Protein AF-A0A9D6Y9Y8-F1 (afdb_monomer)

Radius of gyration: 32.15 Å; Cα contacts (8 Å, |Δi|>4): 1672; chains: 1; bounding box: 62×103×87 Å

Solvent-accessible surface area (backbone atoms only — not comparable to full-atom values): 40077 Å² total; per-residue (Å²): 143,85,86,86,83,79,85,83,81,85,75,92,66,95,68,69,61,64,50,76,51,79,48,76,49,76,49,77,51,75,46,73,44,83,87,49,102,53,100,43,65,54,70,56,60,44,48,44,49,44,46,50,48,49,53,54,62,95,65,86,70,75,84,70,61,48,71,59,30,69,95,72,44,69,66,64,71,91,26,38,27,86,77,64,34,43,49,71,49,100,85,50,94,59,74,66,68,52,75,41,69,25,69,44,49,48,49,52,48,33,72,76,36,54,77,40,49,38,69,50,73,67,51,50,51,51,49,52,50,54,61,58,67,49,66,54,84,55,81,57,82,57,84,58,78,85,80,86,90,78,84,89,77,92,81,85,90,78,89,81,90,83,86,83,86,88,84,88,83,83,90,83,90,86,80,84,89,78,88,79,87,76,90,75,92,69,84,78,78,75,80,78,63,84,81,73,83,62,80,77,76,84,74,58,49,72,77,44,71,45,75,22,81,65,59,56,62,83,66,70,32,41,73,39,57,75,40,32,79,64,47,42,82,50,98,62,12,39,34,40,60,39,90,36,54,80,51,28,19,20,38,33,42,79,61,84,76,56,92,86,38,26,39,38,35,40,36,33,38,27,34,76,45,76,49,53,55,91,94,53,70,72,71,71,55,57,44,36,92,38,34,36,37,30,38,40,41,30,67,22,59,27,28,38,50,43,37,61,41,51,66,26,42,26,40,44,54,53,43,36,36,82,43,83,33,47,95,47,73,43,42,38,34,39,46,35,48,92,35,25,35,25,34,25,48,74,86,42,78,64,40,72,32,62,40,59,24,61,45,66,32,96,46,73,66,22,31,42,34,41,38,20,47,10,67,46,35,22,17,32,31,34,37,35,30,39,35,37,23,43,28,77,66,83,72,83,80,75,78,77,52,61,49,77,47,73,52,80,71,47,76,56,80,58,75,77,85,67,63,73,91,70,42,101,63,98,66,79,48,74,43,30,54,45,43,60,31,76,49,54,95,56,35,34,43,32,24,27,32,28,48,91,82,54,101,74,57,46,31,32,37,34,35,20,73,57,76,68,76,52,77,43,72,33,69,73,35,70,62,32,84,66,38,52,41,29,50,44,53,44,97,87,59,46,30,40,22,35,23,21,66,20,41,53,35,93,90,41,79,24,28,25,42,37,38,27,36,41,32,46,86,85,51,68,51,70,50,51,41,76,20,44,36,40,45,92,56,56,52,47,55,37,40,31,34,63,50,34,67,45,78,44,100,85,70,31,33,43,32,35,26,23,32,40,34,84,85,50,41,32,19,30,35,31,34,22,84,60,87,55,42,40,32,35,65,62,27,73,78,43,83,22,37,60,40,20,57,43,74,81,53,85,30,37,30,40,36,42,30,27,65,48,82,71,32,40,21,32,36,33,41,17,77,63,51,53,59,53,66,51,79,72,44,78,46,45,43,40,24,37,42,48,27,54,36,77,38,86,82,65,40,32,39,39,32,24,7,36,34,16,30,34,38,33,32,13,84,61,82,65,78,48,78,41,76,41,41,78,78,28,85,39,68,54,82,13,22,26,23,48,42,70,71,48,87,40,29,31,39,40,36,35,16,33,74,49,33,32,37,29,44,38,38,52,42,79,49,133

Mean predicted aligned error: 14.53 Å

Nearest PDB structures (foldseek):
  1mz5-assembly1_A  TM=6.402E-01  e=7.799E-09  Trypanosoma rangeli
  7c8g-assembly1_B  TM=5.780E-01  e=5.896E-04  Psychromonas sp.
  6ul4-assembly1_A  TM=3.073E-01  e=1.282E-06  Clostridium botulinum
  7n8g-assembly1_B  TM=4.747E-01  e=3.302E-02  Homo sapiens
  6mly-assembly3_C  TM=1.648E-01  e=1.730E-03  Bacteroides eggerthii

Structure (mmCIF, N/CA/C/O backbone):
data_AF-A0A9D6Y9Y8-F1
#
_entry.id   AF-A0A9D6Y9Y8-F1
#
loop_
_atom_site.group_PDB
_atom_site.id
_atom_site.type_symbol
_atom_site.label_atom_id
_atom_site.label_alt_id
_atom_site.label_comp_id
_atom_site.label_asym_id
_atom_site.label_entity_id
_atom_site.label_seq_id
_atom_site.pdbx_PDB_ins_code
_atom_site.Cartn_x
_atom_site.Cartn_y
_atom_site.Cartn_z
_atom_site.occupancy
_atom_site.B_iso_or_equiv
_atom_site.auth_seq_id
_atom_site.auth_comp_id
_atom_site.auth_asym_id
_atom_site.auth_atom_id
_atom_site.pdbx_PDB_model_num
ATOM 1 N N . MET A 1 1 ? -15.671 57.949 -6.956 1.00 26.64 1 MET A N 1
ATOM 2 C CA . MET A 1 1 ? -16.593 57.035 -6.249 1.00 26.64 1 MET A CA 1
ATOM 3 C C . MET A 1 1 ? -17.047 55.960 -7.221 1.00 26.64 1 MET A C 1
ATOM 5 O O . MET A 1 1 ? -17.803 56.272 -8.128 1.00 26.64 1 MET A O 1
ATOM 9 N N . SER A 1 2 ? -16.593 54.721 -7.049 1.00 20.94 2 SER A N 1
ATOM 10 C CA . SER A 1 2 ? -17.255 53.537 -7.605 1.00 20.94 2 SER A CA 1
ATOM 11 C C . SER A 1 2 ? -17.488 52.561 -6.447 1.00 20.94 2 SER A C 1
ATOM 13 O O . SER A 1 2 ? -16.611 52.366 -5.609 1.00 20.94 2 SER A O 1
ATOM 15 N N . ARG A 1 3 ? -18.709 52.032 -6.326 1.00 21.42 3 ARG A N 1
ATOM 16 C CA . ARG A 1 3 ? -19.074 50.989 -5.357 1.00 21.42 3 ARG A CA 1
ATOM 17 C C . ARG A 1 3 ? -19.244 49.691 -6.139 1.00 21.42 3 ARG A C 1
ATOM 19 O O . ARG A 1 3 ? -20.206 49.585 -6.892 1.00 21.42 3 ARG A O 1
ATOM 26 N N . SER A 1 4 ? -18.365 48.712 -5.948 1.00 22.20 4 SER A N 1
ATOM 27 C CA . SER A 1 4 ? -18.677 47.319 -6.273 1.00 22.20 4 SER A CA 1
ATOM 28 C C . SER A 1 4 ? -19.236 46.649 -5.015 1.00 22.20 4 SER A C 1
ATOM 30 O O . SER A 1 4 ? -18.603 46.627 -3.963 1.00 22.20 4 SER A O 1
ATOM 32 N N . LYS A 1 5 ? -20.476 46.160 -5.099 1.00 23.52 5 LYS A N 1
ATOM 33 C CA . LYS A 1 5 ? -21.057 45.234 -4.121 1.00 23.52 5 LYS A CA 1
ATOM 34 C C . LYS A 1 5 ? -20.887 43.828 -4.683 1.00 23.52 5 LYS A C 1
ATOM 36 O O . LYS A 1 5 ? -21.485 43.524 -5.710 1.00 23.52 5 LYS A O 1
ATOM 41 N N . THR A 1 6 ? -20.131 42.981 -3.999 1.00 23.70 6 THR A N 1
ATOM 42 C CA . THR A 1 6 ? -20.152 41.529 -4.230 1.00 23.70 6 THR A CA 1
ATOM 43 C C . THR A 1 6 ? -21.078 40.900 -3.177 1.00 23.70 6 THR A C 1
ATOM 45 O O . THR A 1 6 ? -21.002 41.316 -2.017 1.00 23.70 6 THR A O 1
ATOM 48 N N . PRO A 1 7 ? -21.986 39.965 -3.517 1.00 23.78 7 PRO A N 1
ATOM 49 C CA . PRO A 1 7 ? -22.910 39.383 -2.545 1.00 23.78 7 PRO A CA 1
ATOM 50 C C . PRO A 1 7 ? -22.172 38.429 -1.600 1.00 23.78 7 PRO A C 1
ATOM 52 O O . PRO A 1 7 ? -21.351 37.627 -2.040 1.00 23.78 7 PRO A O 1
ATOM 55 N N . ALA A 1 8 ? -22.489 38.492 -0.307 1.00 24.80 8 ALA A N 1
ATOM 56 C CA . ALA A 1 8 ? -22.029 37.519 0.673 1.00 24.80 8 ALA A CA 1
ATOM 57 C C . ALA A 1 8 ? -22.752 36.179 0.456 1.00 24.80 8 ALA A C 1
ATOM 59 O O . ALA A 1 8 ? -23.977 36.109 0.550 1.00 24.80 8 ALA A O 1
ATOM 60 N N . ALA A 1 9 ? -21.994 35.117 0.187 1.00 23.20 9 ALA A N 1
ATOM 61 C CA . ALA A 1 9 ? -22.479 33.749 0.296 1.00 23.20 9 ALA A CA 1
ATOM 62 C C . ALA A 1 9 ? -22.565 33.377 1.785 1.00 23.20 9 ALA A C 1
ATOM 64 O O . ALA A 1 9 ? -21.547 33.317 2.474 1.00 23.20 9 ALA A O 1
ATOM 65 N N . SER A 1 10 ? -23.773 33.140 2.299 1.00 23.39 10 SER A N 1
ATOM 66 C CA . SER A 1 10 ? -23.968 32.573 3.634 1.00 23.39 10 SER A CA 1
ATOM 67 C C . SER A 1 10 ? -23.804 31.052 3.569 1.00 23.39 10 SER A C 1
ATOM 69 O O . SER A 1 10 ? -24.761 30.327 3.302 1.00 23.39 10 SER A O 1
ATOM 71 N N . ALA A 1 11 ? -22.591 30.559 3.811 1.00 24.09 11 ALA A N 1
ATOM 72 C CA . ALA A 1 11 ? -22.388 29.166 4.186 1.00 24.09 11 ALA A CA 1
ATOM 73 C C . ALA A 1 11 ? -22.691 29.038 5.686 1.00 24.09 11 ALA A C 1
ATOM 75 O O . ALA A 1 11 ? -21.929 29.519 6.524 1.00 24.09 11 ALA A O 1
ATOM 76 N N . ALA A 1 12 ? -23.818 28.418 6.036 1.00 26.95 12 ALA A N 1
ATOM 77 C CA . ALA A 1 12 ? -24.111 28.019 7.409 1.00 26.95 12 ALA A CA 1
ATOM 78 C C . ALA A 1 12 ? -23.226 26.813 7.779 1.00 26.95 12 ALA A C 1
ATOM 80 O O . ALA A 1 12 ? -23.652 25.664 7.719 1.00 26.95 12 ALA A O 1
ATOM 81 N N . GLY A 1 13 ? -21.958 27.080 8.097 1.00 24.75 13 GLY A N 1
ATOM 82 C CA . GLY A 1 13 ? -21.026 26.113 8.666 1.00 24.75 13 GLY A CA 1
ATOM 83 C C . GLY A 1 13 ? -21.009 26.237 10.187 1.00 24.75 13 GLY A C 1
ATOM 84 O O . GLY A 1 13 ? -20.615 27.269 10.726 1.00 24.75 13 GLY A O 1
ATOM 85 N N . PHE A 1 14 ? -21.432 25.191 10.895 1.00 31.28 14 PHE A N 1
ATOM 86 C CA . PHE A 1 14 ? -21.267 25.104 12.345 1.00 31.28 14 PHE A CA 1
ATOM 87 C C . PHE A 1 14 ? -19.784 24.902 12.685 1.00 31.28 14 PHE A C 1
ATOM 89 O O . PHE A 1 14 ? -19.251 23.799 12.593 1.00 31.28 14 PHE A O 1
ATOM 96 N N . GLY A 1 15 ? -19.124 25.988 13.087 1.00 32.12 15 GLY A N 1
ATOM 97 C CA . GLY A 1 15 ? -17.749 25.999 13.577 1.00 32.12 15 GLY A CA 1
ATOM 98 C C . GLY A 1 15 ? -17.262 27.433 13.757 1.00 32.12 15 GLY A C 1
ATOM 99 O O . GLY A 1 15 ? -16.904 28.074 12.782 1.00 32.12 15 GLY A O 1
ATOM 100 N N . THR A 1 16 ? -17.267 27.925 15.002 1.00 41.16 16 THR A N 1
ATOM 101 C CA . THR A 1 16 ? -16.913 29.300 15.424 1.00 41.16 16 THR A CA 1
ATOM 102 C C . THR A 1 16 ? -17.718 30.402 14.721 1.00 41.16 16 THR A C 1
ATOM 104 O O . THR A 1 16 ? -17.492 30.706 13.557 1.00 41.16 16 THR A O 1
ATOM 107 N N . GLY A 1 17 ? -18.652 31.040 15.435 1.00 38.38 17 GLY A N 1
ATOM 108 C CA . GLY A 1 17 ? -19.321 32.252 14.957 1.00 38.38 17 GLY A CA 1
ATOM 109 C C . GLY A 1 17 ? -18.327 33.409 14.921 1.00 38.38 17 GLY A C 1
ATOM 110 O O . GLY A 1 17 ? -18.250 34.183 15.869 1.00 38.38 17 GLY A O 1
ATOM 111 N N . VAL A 1 18 ? -17.511 33.479 13.869 1.00 47.28 18 VAL A N 1
ATOM 112 C CA . VAL A 1 18 ? -16.648 34.626 13.589 1.00 47.28 18 VAL A CA 1
ATOM 113 C C . VAL A 1 18 ? -17.238 35.358 12.398 1.00 47.28 18 VAL A C 1
ATOM 115 O O . VAL A 1 18 ? -17.270 34.825 11.290 1.00 47.28 18 VAL A O 1
ATOM 118 N N . ARG A 1 19 ? -17.718 36.579 12.628 1.00 48.00 19 ARG A N 1
ATOM 119 C CA . ARG A 1 19 ? -18.136 37.491 11.563 1.00 48.00 19 ARG A CA 1
ATOM 120 C C . ARG A 1 19 ? -17.069 38.569 11.448 1.00 48.00 19 ARG A C 1
ATOM 122 O O . ARG A 1 19 ? -16.876 39.329 12.386 1.00 48.00 19 ARG A O 1
ATOM 129 N N . ASP A 1 20 ? -16.375 38.605 10.318 1.00 45.66 20 ASP A N 1
ATOM 130 C CA . ASP A 1 20 ? -15.318 39.580 10.034 1.00 45.66 20 ASP A CA 1
ATOM 131 C C . ASP A 1 20 ? -15.735 40.377 8.787 1.00 45.66 20 ASP A C 1
ATOM 133 O O . ASP A 1 20 ? -15.824 39.814 7.694 1.00 45.66 20 ASP A O 1
ATOM 137 N N . ASP A 1 21 ? -16.089 41.654 8.956 1.00 48.53 21 ASP A N 1
ATOM 138 C CA . ASP A 1 21 ? -16.442 42.576 7.864 1.00 48.53 21 ASP A CA 1
ATOM 139 C C . ASP A 1 21 ? -15.330 43.622 7.729 1.00 48.53 21 ASP A C 1
ATOM 141 O O . ASP A 1 21 ? -15.053 44.384 8.656 1.00 48.53 21 ASP A O 1
ATOM 145 N N . VAL A 1 22 ? -14.676 43.650 6.567 1.00 49.88 22 VAL A N 1
ATOM 146 C CA . VAL A 1 22 ? -13.545 44.540 6.285 1.00 49.88 22 VAL A CA 1
ATOM 147 C C . VAL A 1 22 ? -13.930 45.493 5.160 1.00 49.88 22 VAL A C 1
ATOM 149 O O . VAL A 1 22 ? -14.186 45.071 4.032 1.00 49.88 22 VAL A O 1
ATOM 152 N N . LYS A 1 23 ? -13.910 46.798 5.441 1.00 51.38 23 LYS A N 1
ATOM 153 C CA . LYS A 1 23 ? -14.160 47.867 4.466 1.00 51.38 23 LYS A CA 1
ATOM 154 C C . LYS A 1 23 ? -12.912 48.716 4.306 1.00 51.38 23 LYS A C 1
ATOM 156 O O . LYS A 1 23 ? -12.355 49.216 5.275 1.00 51.38 23 LYS A O 1
ATOM 161 N N . ILE A 1 24 ? -12.474 48.885 3.064 1.00 51.34 24 ILE A N 1
ATOM 162 C CA . ILE A 1 24 ? -11.281 49.664 2.731 1.00 51.34 24 ILE A CA 1
ATOM 163 C C . ILE A 1 24 ? -11.698 50.835 1.843 1.00 51.34 24 ILE A C 1
ATOM 165 O O . ILE A 1 24 ? -12.359 50.643 0.821 1.00 51.34 24 ILE A O 1
ATOM 169 N N . TYR A 1 25 ? -11.302 52.044 2.233 1.00 56.34 25 TYR A N 1
ATOM 170 C CA . TYR A 1 25 ? -11.535 53.282 1.499 1.00 56.34 25 TYR A CA 1
ATOM 171 C C . TYR A 1 25 ? -10.192 53.875 1.076 1.00 56.34 25 TYR A C 1
ATOM 173 O O . TYR A 1 25 ? -9.422 54.315 1.924 1.00 56.34 25 TYR A O 1
ATOM 181 N N . ASN A 1 26 ? -9.925 53.924 -0.229 1.00 51.16 26 ASN A N 1
ATOM 182 C CA . ASN A 1 26 ? -8.681 54.474 -0.770 1.00 51.16 26 ASN A CA 1
ATOM 183 C C . ASN A 1 26 ? -8.943 55.797 -1.492 1.00 51.16 26 ASN A C 1
ATOM 185 O O . ASN A 1 26 ? -9.921 55.919 -2.237 1.00 51.16 26 ASN A O 1
ATOM 189 N N . LEU A 1 27 ? -8.047 56.765 -1.308 1.00 49.97 27 LEU A N 1
ATOM 190 C CA . LEU A 1 27 ? -7.985 57.985 -2.104 1.00 49.97 27 LEU A CA 1
ATOM 191 C C . LEU A 1 27 ? -6.544 58.229 -2.543 1.00 49.97 27 LEU A C 1
ATOM 193 O O . LEU A 1 27 ? -5.676 58.441 -1.705 1.00 49.97 27 LEU A O 1
ATOM 197 N N . ASP A 1 28 ? -6.324 58.266 -3.853 1.00 54.78 28 ASP A N 1
ATOM 198 C CA . ASP A 1 28 ? -5.030 58.537 -4.474 1.00 54.78 28 ASP A CA 1
ATOM 199 C C . ASP A 1 28 ? -5.127 59.744 -5.402 1.00 54.78 28 ASP A C 1
ATOM 201 O O . ASP A 1 28 ? -6.013 59.817 -6.258 1.00 54.78 28 ASP A O 1
ATOM 205 N N . ILE A 1 29 ? -4.197 60.687 -5.255 1.00 53.91 29 ILE A N 1
ATOM 206 C CA . ILE A 1 29 ? -4.086 61.868 -6.110 1.00 53.91 29 ILE A CA 1
ATOM 207 C C . ILE A 1 29 ? -2.671 61.929 -6.677 1.00 53.91 29 ILE A C 1
ATOM 209 O O . ILE A 1 29 ? -1.691 62.084 -5.951 1.00 53.91 29 ILE A O 1
ATOM 213 N N . LYS A 1 30 ? -2.562 61.854 -8.005 1.00 62.78 30 LYS A N 1
ATOM 214 C CA . LYS A 1 30 ? -1.299 61.963 -8.742 1.00 62.78 30 LYS A CA 1
ATOM 215 C C . LYS A 1 30 ? -1.288 63.220 -9.598 1.00 62.78 30 LYS A C 1
ATOM 217 O O . LYS A 1 30 ? -2.211 63.454 -10.375 1.00 62.78 30 LYS A O 1
ATOM 222 N N . ARG A 1 31 ? -0.220 64.011 -9.498 1.00 66.88 31 ARG A N 1
ATOM 223 C CA . ARG A 1 31 ? -0.009 65.219 -10.298 1.00 66.88 31 ARG A CA 1
ATOM 224 C C . ARG A 1 31 ? 1.353 65.192 -10.977 1.00 66.88 31 ARG A C 1
ATOM 226 O O . ARG A 1 31 ? 2.388 65.101 -10.324 1.00 66.88 31 ARG A O 1
ATOM 233 N N . SER A 1 32 ? 1.356 65.311 -12.300 1.00 71.75 32 SER A N 1
ATOM 234 C CA . SER A 1 32 ? 2.590 65.393 -13.085 1.00 71.75 32 SER A CA 1
ATOM 235 C C . SER A 1 32 ? 3.254 66.765 -12.941 1.00 71.75 32 SER A C 1
ATOM 237 O O . SER A 1 32 ? 2.595 67.797 -13.089 1.00 71.75 32 SER A O 1
ATOM 239 N N . LEU A 1 33 ? 4.560 66.777 -12.678 1.00 73.19 33 LEU A N 1
ATOM 240 C CA . LEU A 1 33 ? 5.397 67.970 -12.593 1.00 73.19 33 LEU A CA 1
ATOM 241 C C . LEU A 1 33 ? 5.952 68.284 -13.984 1.00 73.19 33 LEU A C 1
ATOM 243 O O . LEU A 1 33 ? 6.979 67.760 -14.400 1.00 73.19 33 LEU A O 1
ATOM 247 N N . ARG A 1 34 ? 5.243 69.137 -14.724 1.00 71.06 34 ARG A N 1
ATOM 248 C CA . ARG A 1 34 ? 5.572 69.464 -16.124 1.00 71.06 34 ARG A CA 1
ATOM 249 C C . ARG A 1 34 ? 6.718 70.475 -16.294 1.00 71.06 34 ARG A C 1
ATOM 251 O O . ARG A 1 34 ? 7.041 70.813 -17.421 1.00 71.06 34 ARG A O 1
ATOM 258 N N . PHE A 1 35 ? 7.298 70.975 -15.200 1.00 69.75 35 PHE A N 1
ATOM 259 C CA . PHE A 1 35 ? 8.385 71.966 -15.225 1.00 69.75 35 PHE A CA 1
ATOM 260 C C . PHE A 1 35 ? 9.788 71.340 -15.178 1.00 69.75 35 PHE A C 1
ATOM 262 O O . PHE A 1 35 ? 10.778 72.060 -15.261 1.00 69.75 35 PHE A O 1
ATOM 269 N N . LEU A 1 36 ? 9.886 70.016 -15.024 1.00 66.88 36 LEU A N 1
ATOM 270 C CA . LEU A 1 36 ? 11.154 69.296 -15.076 1.00 66.88 36 LEU A CA 1
ATOM 271 C C . LEU A 1 36 ? 11.413 68.808 -16.512 1.00 66.88 36 LEU A C 1
ATOM 273 O O . LEU A 1 36 ? 10.472 68.375 -17.177 1.00 66.88 36 LEU A O 1
ATOM 277 N N . PRO A 1 37 ? 12.671 68.827 -16.991 1.00 53.50 37 PRO A N 1
ATOM 278 C CA . PRO A 1 37 ? 13.026 68.383 -18.344 1.00 53.50 37 PRO A CA 1
ATOM 279 C C . PRO A 1 37 ? 12.915 66.860 -18.538 1.00 53.50 37 PRO A C 1
ATOM 281 O O . PRO A 1 37 ? 13.161 66.353 -19.628 1.00 53.50 37 PRO A O 1
ATOM 284 N N . VAL A 1 38 ? 12.529 66.127 -17.489 1.00 57.16 38 VAL A N 1
ATOM 285 C CA . VAL A 1 38 ? 12.243 64.691 -17.502 1.00 57.16 38 VAL A CA 1
ATOM 286 C C . VAL A 1 38 ? 10.823 64.445 -16.976 1.00 57.16 38 VAL A C 1
ATOM 288 O O . VAL A 1 38 ? 10.390 65.157 -16.065 1.00 57.16 38 VAL A O 1
ATOM 291 N N . PRO A 1 39 ? 10.077 63.452 -17.502 1.00 65.94 39 PRO A N 1
ATOM 292 C CA . PRO A 1 39 ? 8.734 63.148 -17.019 1.00 65.94 39 PRO A CA 1
ATOM 293 C C . PRO A 1 39 ? 8.748 62.774 -15.532 1.00 65.94 39 PRO A C 1
ATOM 295 O O . PRO A 1 39 ? 9.226 61.709 -15.151 1.00 65.94 39 PRO A O 1
ATOM 298 N N . ALA A 1 40 ? 8.198 63.647 -14.690 1.00 60.62 40 ALA A N 1
ATOM 299 C CA . ALA A 1 40 ? 8.098 63.435 -13.251 1.00 60.62 40 ALA A CA 1
ATOM 300 C C . ALA A 1 40 ? 6.660 63.655 -12.768 1.00 60.62 40 ALA A C 1
ATOM 302 O O . ALA A 1 40 ? 5.901 64.447 -13.330 1.00 60.62 40 ALA A O 1
ATOM 303 N N . SER A 1 41 ? 6.265 62.967 -11.700 1.00 72.62 41 SER A N 1
ATOM 304 C CA . SER A 1 41 ? 4.970 63.161 -11.046 1.00 72.62 41 SER A CA 1
ATOM 305 C C . SER A 1 41 ? 5.079 62.938 -9.552 1.00 72.62 41 SER A C 1
ATOM 307 O O . SER A 1 41 ? 5.806 62.046 -9.126 1.00 72.62 41 SER A O 1
ATOM 309 N N . VAL A 1 42 ? 4.297 63.691 -8.786 1.00 56.44 42 VAL A N 1
ATOM 310 C CA . VAL A 1 42 ? 4.106 63.473 -7.354 1.00 56.44 42 VAL A CA 1
ATOM 311 C C . VAL A 1 42 ? 2.752 62.809 -7.161 1.00 56.44 42 VAL A C 1
ATOM 313 O O . VAL A 1 42 ? 1.738 63.315 -7.639 1.00 56.44 42 VAL A O 1
ATOM 316 N N . GLN A 1 43 ? 2.740 61.667 -6.483 1.00 61.91 43 GLN A N 1
ATOM 317 C CA . GLN A 1 43 ? 1.523 60.992 -6.054 1.00 61.91 43 GLN A CA 1
ATOM 318 C C . GLN A 1 43 ? 1.450 61.022 -4.537 1.00 61.91 43 GLN A C 1
ATOM 320 O O . GLN A 1 43 ? 2.443 60.768 -3.862 1.00 61.91 43 GLN A O 1
ATOM 325 N N . VAL A 1 44 ? 0.272 61.352 -4.022 1.00 54.09 44 VAL A N 1
ATOM 326 C CA . VAL A 1 44 ? -0.047 61.273 -2.603 1.00 54.09 44 VAL A CA 1
ATOM 327 C C . VAL A 1 44 ? -1.393 60.582 -2.483 1.00 54.09 44 VAL A C 1
ATOM 329 O O . VAL A 1 44 ? -2.383 61.036 -3.058 1.00 54.09 44 VAL A O 1
ATOM 332 N N . GLY A 1 45 ? -1.418 59.491 -1.732 1.00 51.91 45 GLY A N 1
ATOM 333 C CA . GLY A 1 45 ? -2.629 58.750 -1.431 1.00 51.91 45 GLY A CA 1
ATOM 334 C C . GLY A 1 45 ? -2.705 58.350 0.032 1.00 51.91 45 GLY A C 1
ATOM 335 O O . GLY A 1 45 ? -1.734 58.465 0.780 1.00 51.91 45 GLY A O 1
ATOM 336 N N . GLY A 1 46 ? -3.890 57.911 0.437 1.00 48.31 46 GLY A N 1
ATOM 337 C CA . GLY A 1 46 ? -4.164 57.366 1.756 1.00 48.31 46 GLY A CA 1
ATOM 338 C C . GLY A 1 46 ? -5.271 56.321 1.691 1.00 48.31 46 GLY A C 1
ATOM 339 O O . GLY A 1 46 ? -6.239 56.461 0.940 1.00 48.31 46 GLY A O 1
ATOM 340 N N . ALA A 1 47 ? -5.121 55.279 2.501 1.00 49.03 47 ALA A N 1
ATOM 341 C CA . ALA A 1 47 ? -6.106 54.226 2.683 1.00 49.03 47 ALA A CA 1
ATOM 342 C C . ALA A 1 47 ? -6.616 54.247 4.126 1.00 49.03 47 ALA A C 1
ATOM 344 O O . ALA A 1 47 ? -5.823 54.318 5.066 1.00 49.03 47 ALA A O 1
ATOM 345 N N . LEU A 1 48 ? -7.933 54.164 4.298 1.00 46.00 48 LEU A N 1
ATOM 346 C CA . LEU A 1 48 ? -8.576 53.934 5.585 1.00 46.00 48 LEU A CA 1
ATOM 347 C C . LEU A 1 48 ? -9.197 52.539 5.568 1.00 46.00 48 LEU A C 1
ATOM 349 O O . LEU A 1 48 ? -10.113 52.269 4.788 1.00 46.00 48 LEU A O 1
ATOM 353 N N . LYS A 1 49 ? -8.694 51.655 6.426 1.00 45.53 49 LYS A N 1
ATOM 354 C CA . LYS A 1 49 ? -9.268 50.331 6.657 1.00 45.53 49 LYS A CA 1
ATOM 355 C C . LYS A 1 49 ? -10.120 50.387 7.921 1.00 45.53 49 LYS A C 1
ATOM 357 O O . LYS A 1 49 ? -9.639 50.838 8.954 1.00 45.53 49 LYS A O 1
ATOM 362 N N . ASP A 1 50 ? -11.356 49.928 7.812 1.00 51.62 50 ASP A N 1
ATOM 363 C CA . ASP A 1 50 ? -12.279 49.709 8.921 1.00 51.62 50 ASP A CA 1
ATOM 364 C C . ASP A 1 50 ? -12.586 48.208 8.974 1.00 51.62 50 ASP A C 1
ATOM 366 O O . ASP A 1 50 ? -12.926 47.606 7.951 1.00 51.62 50 ASP A O 1
ATOM 370 N N . GLN A 1 51 ? -12.377 47.583 10.126 1.00 47.91 51 GLN A N 1
ATOM 371 C CA . GLN A 1 51 ? -12.544 46.145 10.312 1.00 47.91 51 GLN A CA 1
ATOM 372 C C . GLN A 1 51 ? -13.380 45.909 11.562 1.00 47.91 51 GLN A C 1
ATOM 374 O O . GLN A 1 51 ? -12.976 46.311 12.649 1.00 47.91 51 GLN A O 1
ATOM 379 N N . ASP A 1 52 ? -14.518 45.239 11.396 1.00 45.75 52 ASP A N 1
ATOM 380 C CA . ASP A 1 52 ? -15.412 44.875 12.490 1.00 45.75 52 ASP A CA 1
ATOM 381 C C . ASP A 1 52 ? -15.424 43.351 12.640 1.00 45.75 52 ASP A C 1
ATOM 383 O O . ASP A 1 52 ? -15.787 42.624 11.709 1.00 45.75 52 ASP A O 1
ATOM 387 N N . ARG A 1 53 ? -14.963 42.868 13.799 1.00 46.69 53 ARG A N 1
ATOM 388 C CA . ARG A 1 53 ? -14.732 41.443 14.058 1.00 46.69 53 ARG A CA 1
ATOM 389 C C . ARG A 1 53 ? -15.514 40.987 15.279 1.00 46.69 53 ARG A C 1
ATOM 391 O O . ARG A 1 53 ? -15.075 41.195 16.408 1.00 46.69 53 ARG A O 1
ATOM 398 N N . ASP A 1 54 ? -16.606 40.274 15.043 1.00 45.50 54 ASP A N 1
ATOM 399 C CA . ASP A 1 54 ? -17.389 39.617 16.086 1.00 45.50 54 ASP A CA 1
ATOM 400 C C . ASP A 1 54 ? -16.888 38.180 16.287 1.00 45.50 54 ASP A C 1
ATOM 402 O O . ASP A 1 54 ? -16.694 37.440 15.317 1.00 45.50 54 ASP A O 1
ATOM 406 N N . LYS A 1 55 ? -16.628 37.792 17.538 1.00 46.09 55 LYS A N 1
ATOM 407 C CA . LYS A 1 55 ? -16.109 36.468 17.912 1.00 46.09 55 LYS A CA 1
ATOM 408 C C . LYS A 1 55 ? -16.967 35.869 19.014 1.00 46.09 55 LYS A C 1
ATOM 410 O O . LYS A 1 55 ? -16.882 36.293 20.164 1.00 46.09 55 LYS A O 1
ATOM 415 N N . ASP A 1 56 ? -17.702 34.815 18.681 1.00 44.38 56 ASP A N 1
ATOM 416 C CA . ASP A 1 56 ? -18.441 34.033 19.666 1.00 44.38 56 ASP A CA 1
ATOM 417 C C . ASP A 1 56 ? -17.599 32.834 20.146 1.00 44.38 56 ASP A C 1
ATOM 419 O O . ASP A 1 56 ? -17.186 31.978 19.354 1.00 44.38 56 ASP A O 1
ATOM 423 N N . TYR A 1 57 ? -17.319 32.775 21.454 1.00 45.25 57 TYR A N 1
ATOM 424 C CA . TYR A 1 57 ? -16.569 31.696 22.112 1.00 45.25 57 TYR A CA 1
ATOM 425 C C . TYR A 1 57 ? -17.519 30.814 22.941 1.00 45.25 57 TYR A C 1
ATOM 427 O O . TYR A 1 57 ? -17.544 30.929 24.169 1.00 45.25 57 TYR A O 1
ATOM 435 N N . PRO A 1 58 ? -18.267 29.873 22.339 1.00 42.22 58 PRO A N 1
ATOM 436 C CA . PRO A 1 58 ? -19.230 29.076 23.099 1.00 42.22 58 PRO A CA 1
ATOM 437 C C . PRO A 1 58 ? -18.590 28.143 24.150 1.00 42.22 58 PRO A C 1
ATOM 439 O O . PRO A 1 58 ? -19.298 27.663 25.029 1.00 42.22 58 PRO A O 1
ATOM 442 N N . ASN A 1 59 ? -17.264 27.913 24.116 1.00 43.16 59 ASN A N 1
ATOM 443 C CA . ASN A 1 59 ? -16.573 26.937 24.977 1.00 43.16 59 ASN A CA 1
ATOM 444 C C . ASN A 1 59 ? -15.255 27.411 25.633 1.00 43.16 59 ASN A C 1
ATOM 446 O O . ASN A 1 59 ? -14.517 26.575 26.152 1.00 43.16 59 ASN A O 1
ATOM 450 N N . ALA A 1 60 ? -14.929 28.708 25.670 1.00 38.22 60 ALA A N 1
ATOM 451 C CA . ALA A 1 60 ? -13.627 29.187 26.179 1.00 38.22 60 ALA A CA 1
ATOM 452 C C . ALA A 1 60 ? -13.406 29.079 27.712 1.00 38.22 60 ALA A C 1
ATOM 454 O O . ALA A 1 60 ? -12.543 29.759 28.255 1.00 38.22 60 ALA A O 1
ATOM 455 N N . GLY A 1 61 ? -14.136 28.220 28.431 1.00 44.56 61 GLY A N 1
ATOM 456 C CA . GLY A 1 61 ? -13.946 28.062 29.879 1.00 44.56 61 GLY A CA 1
ATOM 457 C C . GLY A 1 61 ? -14.443 26.763 30.509 1.00 44.56 61 GLY A C 1
ATOM 458 O O . GLY A 1 61 ? -14.457 26.686 31.733 1.00 44.56 61 GLY A O 1
ATOM 459 N N . GLY A 1 62 ? -14.865 25.760 29.727 1.00 48.53 62 GLY A N 1
ATOM 460 C CA . GLY A 1 62 ? -15.480 24.548 30.283 1.00 48.53 62 GLY A CA 1
ATOM 461 C C . GLY A 1 62 ? -16.670 24.846 31.213 1.00 48.53 62 GLY A C 1
ATOM 462 O O . GLY A 1 62 ? -17.148 25.975 31.328 1.00 48.53 62 GLY A O 1
ATOM 463 N N . TRP A 1 63 ? -17.198 23.821 31.867 1.00 54.88 63 TRP A N 1
ATOM 464 C CA . TRP A 1 63 ? -18.068 23.999 33.026 1.00 54.88 63 TRP A CA 1
ATOM 465 C C . TRP A 1 63 ? -17.240 23.639 34.258 1.00 54.88 63 TRP A C 1
ATOM 467 O O . TRP A 1 63 ? -16.794 22.500 34.380 1.00 54.88 63 TRP A O 1
ATOM 477 N N . SER A 1 64 ? -17.004 24.602 35.147 1.00 60.03 64 SER A N 1
ATOM 478 C CA . SER A 1 64 ? -16.355 24.333 36.431 1.00 60.03 64 SER A CA 1
ATOM 479 C C . SER A 1 64 ? -17.404 23.824 37.411 1.00 60.03 64 SER A C 1
ATOM 481 O O . SER A 1 64 ? -18.248 24.596 37.865 1.00 60.03 64 SER A O 1
ATOM 483 N N . TYR A 1 65 ? -17.358 22.527 37.703 1.00 67.50 65 TYR A N 1
ATOM 484 C CA . TYR A 1 65 ? -18.202 21.890 38.708 1.00 67.50 65 TYR A CA 1
ATOM 485 C C . TYR A 1 65 ? -17.467 21.805 40.047 1.00 67.50 65 TYR A C 1
ATOM 487 O O . TYR A 1 65 ? -16.270 21.526 40.096 1.00 67.50 65 TYR A O 1
ATOM 495 N N . THR A 1 66 ? -18.200 22.003 41.135 1.00 79.00 66 THR A N 1
ATOM 496 C CA . THR A 1 66 ? -17.751 21.739 42.500 1.00 79.00 66 THR A CA 1
ATOM 497 C C . THR A 1 66 ? -18.107 20.303 42.866 1.00 79.00 66 THR A C 1
ATOM 499 O O . THR A 1 66 ? -19.287 19.942 42.891 1.00 79.00 66 THR A O 1
ATOM 502 N N . TYR A 1 67 ? -17.088 19.493 43.155 1.00 81.19 67 TYR A N 1
ATOM 503 C CA . TYR A 1 67 ? -17.269 18.145 43.684 1.00 81.19 67 TYR A CA 1
ATOM 504 C C . TYR A 1 67 ? -17.710 18.218 45.151 1.00 81.19 67 TYR A C 1
ATOM 506 O O . TYR A 1 67 ? -17.008 18.793 45.980 1.00 81.19 67 TYR A O 1
ATOM 514 N N . GLN A 1 68 ? -18.880 17.660 45.462 1.00 80.56 68 GLN A N 1
ATOM 515 C CA . GLN A 1 68 ? -19.488 17.724 46.799 1.00 80.56 68 GLN A CA 1
ATOM 516 C C . GLN A 1 68 ? -18.948 16.664 47.768 1.00 80.56 68 GLN A C 1
ATOM 518 O O . GLN A 1 68 ? -19.177 16.756 48.972 1.00 80.56 68 GLN A O 1
ATOM 523 N N . GLY A 1 69 ? -18.204 15.681 47.261 1.00 73.94 69 GLY A N 1
ATOM 524 C CA . GLY A 1 69 ? -17.729 14.556 48.054 1.00 73.94 69 GLY A CA 1
ATOM 525 C C . GLY A 1 69 ? -18.753 13.428 48.167 1.00 73.94 69 GLY A C 1
ATOM 526 O O . GLY A 1 69 ? -19.964 13.650 48.170 1.00 73.94 69 GLY A O 1
ATOM 527 N N . LEU A 1 70 ? -18.268 12.193 48.270 1.00 74.88 70 LEU A N 1
ATOM 528 C CA . LEU A 1 70 ? -19.111 11.031 48.544 1.00 74.88 70 LEU A CA 1
ATOM 529 C C . LEU A 1 70 ? -19.257 10.925 50.067 1.00 74.88 70 LEU A C 1
ATOM 531 O O . LEU A 1 70 ? -18.271 10.695 50.759 1.00 74.88 70 LEU A O 1
ATOM 535 N N . ASN A 1 71 ? -20.463 11.128 50.606 1.00 74.19 71 ASN A N 1
ATOM 536 C CA . ASN A 1 71 ? -20.717 11.118 52.058 1.00 74.19 71 ASN A CA 1
ATOM 537 C C . ASN A 1 71 ? -19.824 12.092 52.862 1.00 74.19 71 ASN A C 1
ATOM 539 O O . ASN A 1 71 ? -19.438 11.799 53.991 1.00 74.19 71 ASN A O 1
ATOM 543 N N . GLY A 1 72 ? -19.477 13.245 52.279 1.00 71.06 72 GLY A N 1
ATOM 544 C CA . GLY A 1 72 ? -18.592 14.238 52.899 1.00 71.06 72 GLY A CA 1
ATOM 545 C C . GLY A 1 72 ? -17.094 14.021 52.649 1.00 71.06 72 GLY A C 1
ATOM 546 O O . GLY A 1 72 ? -16.307 14.903 52.986 1.00 71.06 72 GLY A O 1
ATOM 547 N N . ASP A 1 73 ? -16.684 12.917 52.010 1.00 77.38 73 ASP A N 1
ATOM 548 C CA . ASP A 1 73 ? -15.299 12.720 51.567 1.00 77.38 73 ASP A CA 1
ATOM 549 C C . ASP A 1 73 ? -15.049 13.406 50.214 1.00 77.38 73 ASP A C 1
ATOM 551 O O . ASP A 1 73 ? -15.509 12.951 49.163 1.00 77.38 73 ASP A O 1
ATOM 555 N N . GLN A 1 74 ? -14.296 14.508 50.246 1.00 77.38 74 GLN A N 1
ATOM 556 C CA . GLN A 1 74 ? -13.898 15.282 49.065 1.00 77.38 74 GLN A CA 1
ATOM 557 C C . GLN A 1 74 ? -12.659 14.720 48.354 1.00 77.38 74 GLN A C 1
ATOM 559 O O . GLN A 1 74 ? -12.177 15.322 47.390 1.00 77.38 74 GLN A O 1
ATOM 564 N N . SER A 1 75 ? -12.131 13.577 48.797 1.00 78.00 75 SER A N 1
ATOM 565 C CA . SER A 1 75 ? -11.007 12.933 48.134 1.00 78.00 75 SER A CA 1
ATOM 566 C C . SER A 1 75 ? -11.362 12.510 46.705 1.00 78.00 75 SER A C 1
ATOM 568 O O . SER A 1 75 ? -12.486 12.119 46.378 1.00 78.00 75 SER A O 1
ATOM 570 N N . SER A 1 76 ? -10.361 12.551 45.826 1.00 72.88 76 SER A N 1
ATOM 571 C CA . SER A 1 76 ? -10.449 11.985 44.479 1.00 72.88 76 SER A CA 1
ATOM 572 C C . SER A 1 76 ? -10.382 10.455 44.472 1.00 72.88 76 SER A C 1
ATOM 574 O O . SER A 1 76 ? -10.561 9.859 43.409 1.00 72.88 76 SER A O 1
ATOM 576 N N . ALA A 1 77 ? -10.133 9.818 45.626 1.00 78.81 77 ALA A N 1
ATOM 577 C CA . ALA A 1 77 ? -9.795 8.402 45.751 1.00 78.81 77 ALA A CA 1
ATOM 578 C C . ALA A 1 77 ? -10.787 7.451 45.050 1.00 78.81 77 ALA A C 1
ATOM 580 O O . ALA A 1 77 ? -10.318 6.558 44.339 1.00 78.81 77 ALA A O 1
ATOM 581 N N . PRO A 1 78 ? -12.122 7.647 45.131 1.00 80.50 78 PRO A N 1
ATOM 582 C CA . PRO A 1 78 ? -13.079 6.766 44.453 1.00 80.50 78 PRO A CA 1
ATOM 583 C C . PRO A 1 78 ? -12.986 6.796 42.920 1.00 80.50 78 PRO A C 1
ATOM 585 O O . PRO A 1 78 ? -13.370 5.835 42.249 1.00 80.50 78 PRO A O 1
ATOM 588 N N . TYR A 1 79 ? -12.472 7.890 42.353 1.00 79.56 79 TYR A N 1
ATOM 589 C CA . TYR A 1 79 ? -12.416 8.113 40.907 1.00 79.56 79 TYR A CA 1
ATOM 590 C C . TYR A 1 79 ? -10.997 8.086 40.354 1.00 79.56 79 TYR A C 1
ATOM 592 O O . TYR A 1 79 ? -10.799 8.415 39.186 1.00 79.56 79 TYR A O 1
ATOM 600 N N . VAL A 1 80 ? -10.006 7.693 41.154 1.00 76.69 80 VAL A N 1
ATOM 601 C CA . VAL A 1 80 ? -8.653 7.449 40.654 1.00 76.69 80 VAL A CA 1
ATOM 602 C C . VAL A 1 80 ? -8.701 6.338 39.597 1.00 76.69 80 VAL A C 1
ATOM 604 O O . VAL A 1 80 ? -9.427 5.348 39.726 1.00 76.69 80 VAL A O 1
ATOM 607 N N . ALA A 1 81 ? -7.952 6.528 38.513 1.00 72.38 81 ALA A N 1
ATOM 608 C CA . ALA A 1 81 ? -7.743 5.537 37.470 1.00 72.38 81 ALA A CA 1
ATOM 609 C C . ALA A 1 81 ? -7.183 4.256 38.083 1.00 72.38 81 ALA A C 1
ATOM 611 O O . ALA A 1 81 ? -6.192 4.289 38.807 1.00 72.38 81 ALA A O 1
ATOM 612 N N . GLN A 1 82 ? -7.825 3.119 37.831 1.00 69.94 82 GLN A N 1
ATOM 613 C CA . GLN A 1 82 ? -7.415 1.885 38.499 1.00 69.94 82 GLN A CA 1
ATOM 614 C C . GLN A 1 82 ? -6.150 1.311 37.879 1.00 69.94 82 GLN A C 1
ATOM 616 O O . GLN A 1 82 ? -5.350 0.688 38.581 1.00 69.94 82 GLN A O 1
ATOM 621 N N . ILE A 1 83 ? -5.959 1.541 36.581 1.00 66.38 83 ILE A N 1
ATOM 622 C CA . ILE A 1 83 ? -4.852 0.968 35.834 1.00 66.38 83 ILE A CA 1
ATOM 623 C C . ILE A 1 83 ? -3.764 2.030 35.612 1.00 66.38 83 ILE A C 1
ATOM 625 O O . ILE A 1 83 ? -2.601 1.770 35.917 1.00 66.38 83 ILE A O 1
ATOM 629 N N . TYR A 1 84 ? -4.110 3.251 35.195 1.00 64.88 84 TYR A N 1
ATOM 630 C CA . TYR A 1 84 ? -3.132 4.314 34.922 1.00 64.88 84 TYR A CA 1
ATOM 631 C C . TYR A 1 84 ? -2.574 5.030 36.161 1.00 64.88 84 TYR A C 1
ATOM 633 O O . TYR A 1 84 ? -1.538 5.693 36.056 1.00 64.88 84 TYR A O 1
ATOM 641 N N . ALA A 1 85 ? -3.203 4.935 37.339 1.00 66.31 85 ALA A N 1
ATOM 642 C CA . ALA A 1 85 ? -2.679 5.630 38.513 1.00 66.31 85 ALA A CA 1
ATOM 643 C C . ALA A 1 85 ? -1.282 5.128 38.897 1.00 66.31 85 ALA A C 1
ATOM 645 O O . ALA A 1 85 ? -1.015 3.923 38.981 1.00 66.31 85 ALA A O 1
ATOM 646 N N . ASN A 1 86 ? -0.388 6.082 39.160 1.00 66.25 86 ASN A N 1
ATOM 647 C CA . ASN A 1 86 ? 1.010 5.843 39.511 1.00 66.25 86 ASN A CA 1
ATOM 648 C C . ASN A 1 86 ? 1.831 5.122 38.417 1.00 66.25 86 ASN A C 1
ATOM 650 O O . ASN A 1 86 ? 2.898 4.591 38.722 1.00 66.25 86 ASN A O 1
ATOM 654 N N . GLN A 1 87 ? 1.366 5.102 37.161 1.00 62.81 87 GLN A N 1
ATOM 655 C CA . GLN A 1 87 ? 2.129 4.593 36.014 1.00 62.81 87 GLN A CA 1
ATOM 656 C C . GLN A 1 87 ? 3.026 5.682 35.420 1.00 62.81 87 GLN A C 1
ATOM 658 O O . GLN A 1 87 ? 2.626 6.846 35.337 1.00 62.81 87 GLN A O 1
ATOM 663 N N . LYS A 1 88 ? 4.219 5.300 34.948 1.00 61.69 88 LYS A N 1
ATOM 664 C CA . LYS A 1 88 ? 5.026 6.174 34.095 1.00 61.69 88 LYS A CA 1
ATOM 665 C C . LYS A 1 88 ? 4.423 6.152 32.692 1.00 61.69 88 LYS A C 1
ATOM 667 O O . LYS A 1 88 ? 4.480 5.137 32.009 1.00 61.69 88 LYS A O 1
ATOM 672 N N . THR A 1 89 ? 3.836 7.261 32.256 1.00 56.69 89 THR A N 1
ATOM 673 C CA . THR A 1 89 ? 3.347 7.375 30.876 1.00 56.69 89 THR A CA 1
ATOM 674 C C . THR A 1 89 ? 4.443 7.949 29.990 1.00 56.69 89 THR A C 1
ATOM 676 O O . THR A 1 89 ? 5.276 8.732 30.443 1.00 56.69 89 THR A O 1
ATOM 679 N N . MET A 1 90 ? 4.434 7.603 28.707 1.00 48.34 90 MET A N 1
ATOM 680 C CA . MET A 1 90 ? 5.423 8.108 27.751 1.00 48.34 90 MET A CA 1
ATOM 681 C C . MET A 1 90 ? 5.353 9.630 27.499 1.00 48.34 90 MET A C 1
ATOM 683 O O . MET A 1 90 ? 6.234 10.178 26.845 1.00 48.34 90 MET A O 1
ATOM 687 N N . PHE A 1 91 ? 4.322 10.304 28.021 1.00 48.78 91 PHE A N 1
ATOM 688 C CA . PHE A 1 91 ? 4.089 11.747 27.891 1.00 48.78 91 PHE A CA 1
ATOM 689 C C . PHE A 1 91 ? 4.279 12.517 29.203 1.00 48.78 91 PHE A C 1
ATOM 691 O O . PHE A 1 91 ? 4.241 13.745 29.209 1.00 48.78 91 PHE A O 1
ATOM 698 N N . SER A 1 92 ? 4.470 11.820 30.325 1.00 49.66 92 SER A N 1
ATOM 699 C CA . SER A 1 92 ? 4.743 12.448 31.614 1.00 49.66 92 SER A CA 1
ATOM 700 C C . SER A 1 92 ? 6.250 12.485 31.853 1.00 49.66 92 SER A C 1
ATOM 702 O O . SER A 1 92 ? 6.861 11.448 32.102 1.00 49.66 92 SER A O 1
ATOM 704 N N . ASN A 1 93 ? 6.833 13.687 31.850 1.00 45.47 93 ASN A N 1
ATOM 705 C CA . ASN A 1 93 ? 8.204 13.918 32.332 1.00 45.47 93 ASN A CA 1
ATOM 706 C C . ASN A 1 93 ? 8.324 13.817 33.869 1.00 45.47 93 ASN A C 1
ATOM 708 O O . ASN A 1 93 ? 9.417 13.978 34.402 1.00 45.47 93 ASN A O 1
ATOM 712 N N . GLY A 1 94 ? 7.211 13.597 34.579 1.00 52.50 94 GLY A N 1
ATOM 713 C CA . GLY A 1 94 ? 7.174 13.418 36.030 1.00 52.50 94 GLY A CA 1
ATOM 714 C C . GLY A 1 94 ? 7.375 11.964 36.459 1.00 52.50 94 GLY A C 1
ATOM 715 O O . GLY A 1 94 ? 7.069 11.030 35.713 1.00 52.50 94 GLY A O 1
ATOM 716 N N . ASP A 1 95 ? 7.875 11.790 37.681 1.00 50.44 95 ASP A N 1
ATOM 717 C CA . ASP A 1 95 ? 8.050 10.488 38.317 1.00 50.44 95 ASP A CA 1
ATOM 718 C C . ASP A 1 95 ? 6.713 9.783 38.604 1.00 50.44 95 ASP A C 1
ATOM 720 O O . ASP A 1 95 ? 5.625 10.368 38.575 1.00 50.44 95 ASP A O 1
ATOM 724 N N . ARG A 1 96 ? 6.815 8.481 38.896 1.00 57.75 96 ARG A N 1
ATOM 725 C CA . ARG A 1 96 ? 5.721 7.643 39.407 1.00 57.75 96 ARG A CA 1
ATOM 726 C C . ARG A 1 96 ? 5.039 8.337 40.602 1.00 57.75 96 ARG A C 1
ATOM 728 O O . ARG A 1 96 ? 5.695 9.067 41.337 1.00 57.75 96 ARG A O 1
ATOM 735 N N . ASN A 1 97 ? 3.754 8.036 40.823 1.00 55.16 97 ASN A N 1
ATOM 736 C CA . ASN A 1 97 ? 2.889 8.518 41.927 1.00 55.16 97 ASN A CA 1
ATOM 737 C C . ASN A 1 97 ? 1.918 9.676 41.633 1.00 55.16 97 ASN A C 1
ATOM 739 O O . ASN A 1 97 ? 1.396 10.274 42.572 1.00 55.16 97 ASN A O 1
ATOM 743 N N . VAL A 1 98 ? 1.611 9.983 40.367 1.00 57.84 98 VAL A N 1
ATOM 744 C CA . VAL A 1 98 ? 0.468 10.862 40.057 1.00 57.84 98 VAL A CA 1
ATOM 745 C C . VAL A 1 98 ? -0.836 10.042 40.122 1.00 57.84 98 VAL A C 1
ATOM 747 O O . VAL A 1 98 ? -1.007 9.116 39.315 1.00 57.84 98 VAL A O 1
ATOM 750 N N . PRO A 1 99 ? -1.773 10.351 41.044 1.00 62.94 99 PRO A N 1
ATOM 751 C CA . PRO A 1 99 ? -3.062 9.675 41.141 1.00 62.94 99 PRO A CA 1
ATOM 752 C C . PRO A 1 99 ? -4.014 10.242 40.084 1.00 62.94 99 PRO A C 1
ATOM 754 O O . PRO A 1 99 ? -4.900 11.046 40.376 1.00 62.94 99 PRO A O 1
ATOM 757 N N . TRP A 1 100 ? -3.794 9.859 38.826 1.00 66.88 100 TRP A N 1
ATOM 758 C CA . TRP A 1 100 ? -4.633 10.286 37.709 1.00 66.88 100 TRP A CA 1
ATOM 759 C C . TRP A 1 100 ? -6.103 9.975 37.987 1.00 66.88 100 TRP A C 1
ATOM 761 O O . TRP A 1 100 ? -6.453 8.842 38.302 1.00 66.88 100 TRP A O 1
ATOM 771 N N . LEU A 1 101 ? -6.970 10.976 37.855 1.00 70.62 101 LEU A N 1
ATOM 772 C CA . LEU A 1 101 ? -8.418 10.780 37.861 1.00 70.62 101 LEU A CA 1
ATOM 773 C C . LEU A 1 101 ? -8.844 10.036 36.590 1.00 70.62 101 LEU A C 1
ATOM 775 O O . LEU A 1 101 ? -8.334 10.317 35.508 1.00 70.62 101 LEU A O 1
ATOM 779 N N . SER A 1 102 ? -9.807 9.126 36.709 1.00 70.00 102 SER A N 1
ATOM 780 C CA . SER A 1 102 ? -10.470 8.464 35.587 1.00 70.00 102 SER A CA 1
ATOM 781 C C . SER A 1 102 ? -11.702 9.264 35.171 1.00 70.00 102 SER A C 1
ATOM 783 O O . SER A 1 102 ? -12.714 9.227 35.877 1.00 70.00 102 SER A O 1
ATOM 785 N N . PRO A 1 103 ? -11.687 9.937 34.004 1.00 65.31 103 PRO A N 1
ATOM 786 C CA . PRO A 1 103 ? -12.855 10.672 33.523 1.00 65.31 103 PRO A CA 1
ATOM 787 C C . PRO A 1 103 ? -14.091 9.775 33.380 1.00 65.31 103 PRO A C 1
ATOM 789 O O . PRO A 1 103 ? -15.207 10.225 33.613 1.00 65.31 103 PRO A O 1
ATOM 792 N N . ALA A 1 104 ? -13.883 8.495 33.054 1.00 63.62 104 ALA A N 1
ATOM 793 C CA . ALA A 1 104 ? -14.927 7.482 32.936 1.00 63.62 104 ALA A CA 1
ATOM 794 C C . ALA A 1 104 ? -15.677 7.272 34.252 1.00 63.62 104 ALA A C 1
ATOM 796 O O . ALA A 1 104 ? -16.903 7.328 34.292 1.00 63.62 104 ALA A O 1
ATOM 797 N N . ARG A 1 105 ? -14.923 7.054 35.335 1.00 74.56 105 ARG A N 1
ATOM 798 C CA . ARG A 1 105 ? -15.466 6.793 36.671 1.00 74.56 105 ARG A CA 1
ATOM 799 C C . ARG A 1 105 ? -16.149 8.024 37.228 1.00 74.56 105 ARG A C 1
ATOM 801 O O . ARG A 1 105 ? -17.251 7.918 37.751 1.00 74.56 105 ARG A O 1
ATOM 808 N N . THR A 1 106 ? -15.528 9.188 37.050 1.00 74.06 106 THR A N 1
ATOM 809 C CA . THR A 1 106 ? -16.116 10.472 37.435 1.00 74.06 106 THR A CA 1
ATOM 810 C C . THR A 1 106 ? -17.440 10.708 36.702 1.00 74.06 106 THR A C 1
ATOM 812 O O . THR A 1 106 ? -18.428 11.080 37.328 1.00 74.06 106 THR A O 1
ATOM 815 N N . PHE A 1 107 ? -17.499 10.434 35.393 1.00 70.69 107 PHE A N 1
ATOM 816 C CA . PHE A 1 107 ? -18.724 10.586 34.604 1.00 70.69 107 PHE A CA 1
ATOM 817 C C . PHE A 1 107 ? -19.801 9.561 34.980 1.00 70.69 107 PHE A C 1
ATOM 819 O O . PHE A 1 107 ? -20.961 9.930 35.120 1.00 70.69 107 PHE A O 1
ATOM 826 N N . GLN A 1 108 ? -19.437 8.296 35.208 1.00 73.88 108 GLN A N 1
ATOM 827 C CA . GLN A 1 108 ? -20.367 7.268 35.695 1.00 73.88 108 GLN A CA 1
ATOM 828 C C . GLN A 1 108 ? -20.950 7.627 37.064 1.00 73.88 108 GLN A C 1
ATOM 830 O O . GLN A 1 108 ? -22.156 7.498 37.266 1.00 73.88 108 GLN A O 1
ATOM 835 N N . ALA A 1 109 ? -20.120 8.127 37.981 1.00 77.19 109 ALA A N 1
ATOM 836 C CA . ALA A 1 109 ? -20.569 8.590 39.287 1.00 77.19 109 ALA A CA 1
ATOM 837 C C . ALA A 1 109 ? -21.517 9.790 39.167 1.00 77.19 109 ALA A C 1
ATOM 839 O O . ALA A 1 109 ? -22.558 9.808 39.815 1.00 77.19 109 ALA A O 1
ATOM 840 N N . TRP A 1 110 ? -21.208 10.752 38.291 1.00 78.56 110 TRP A N 1
ATOM 841 C CA . TRP A 1 110 ? -22.103 11.873 38.004 1.00 78.56 110 TRP A CA 1
ATOM 842 C C . TRP A 1 110 ? -23.431 11.425 37.383 1.00 78.56 110 TRP A C 1
ATOM 844 O O . TRP A 1 110 ? -24.479 11.908 37.793 1.00 78.56 110 TRP A O 1
ATOM 854 N N . MET A 1 111 ? -23.421 10.480 36.437 1.00 75.12 111 MET A N 1
ATOM 855 C CA . MET A 1 111 ? -24.658 9.937 35.862 1.00 75.12 111 MET A CA 1
ATOM 856 C C . MET A 1 111 ? -25.514 9.224 36.914 1.00 75.12 111 MET A C 1
ATOM 858 O O . MET A 1 111 ? -26.735 9.343 36.887 1.00 75.12 111 MET A O 1
ATOM 862 N N . ALA A 1 112 ? -24.884 8.494 37.839 1.00 82.75 112 ALA A N 1
ATOM 863 C CA . ALA A 1 112 ? -25.582 7.817 38.928 1.00 82.75 112 ALA A CA 1
ATOM 864 C C . ALA A 1 112 ? -26.121 8.802 39.979 1.00 82.75 112 ALA A C 1
ATOM 866 O O . ALA A 1 112 ? -27.199 8.590 40.530 1.00 82.75 112 ALA A O 1
ATOM 867 N N . ASN A 1 113 ? -25.384 9.879 40.258 1.00 83.44 113 ASN A N 1
ATOM 868 C CA . ASN A 1 113 ? -25.793 10.928 41.181 1.00 83.44 113 ASN A CA 1
ATOM 869 C C . ASN A 1 113 ? -25.287 12.308 40.715 1.00 83.44 113 ASN A C 1
ATOM 871 O O . ASN A 1 113 ? -24.184 12.730 41.087 1.00 83.44 113 ASN A O 1
ATOM 875 N N . PRO A 1 114 ? -26.111 13.064 39.966 1.00 80.88 114 PRO A N 1
ATOM 876 C CA . PRO A 1 114 ? -25.725 14.381 39.466 1.00 80.88 114 PRO A CA 1
ATOM 877 C C . PRO A 1 114 ? -25.422 15.402 40.569 1.00 80.88 114 PRO A C 1
ATOM 879 O O . PRO A 1 114 ? -24.678 16.351 40.328 1.00 80.88 114 PRO A O 1
ATOM 882 N N . ALA A 1 115 ? -25.938 15.204 41.790 1.00 81.50 115 ALA A N 1
ATOM 883 C CA . ALA A 1 115 ? -25.672 16.086 42.927 1.00 81.50 115 ALA A CA 1
ATOM 884 C C . ALA A 1 115 ? -24.221 15.997 43.438 1.00 81.50 115 ALA A C 1
ATOM 886 O O . ALA A 1 115 ? -23.787 16.882 44.173 1.00 81.50 115 ALA A O 1
ATOM 887 N N . LEU A 1 116 ? -23.446 14.984 43.023 1.00 80.25 116 LEU A N 1
ATOM 888 C CA . LEU A 1 116 ? -22.012 14.894 43.331 1.00 80.25 116 LEU A CA 1
ATOM 889 C C . LEU A 1 116 ? -21.203 16.034 42.708 1.00 80.25 116 LEU A C 1
ATOM 891 O O . LEU A 1 116 ? -20.150 16.385 43.237 1.00 80.25 116 LEU A O 1
ATOM 895 N N . PHE A 1 117 ? -21.679 16.616 41.604 1.00 80.62 117 PHE A N 1
ATOM 896 C CA . PHE A 1 117 ? -21.000 17.695 40.895 1.00 80.62 117 PHE A CA 1
ATOM 897 C C . PHE A 1 117 ? -21.995 18.818 40.614 1.00 80.62 117 PHE A C 1
ATOM 899 O O . PHE A 1 117 ? -22.808 18.735 39.695 1.00 80.62 117 PHE A O 1
ATOM 906 N N . THR A 1 118 ? -21.927 19.893 41.395 1.00 79.50 118 THR A N 1
ATOM 907 C CA . THR A 1 118 ? -22.846 21.031 41.264 1.00 79.50 118 THR A CA 1
ATOM 908 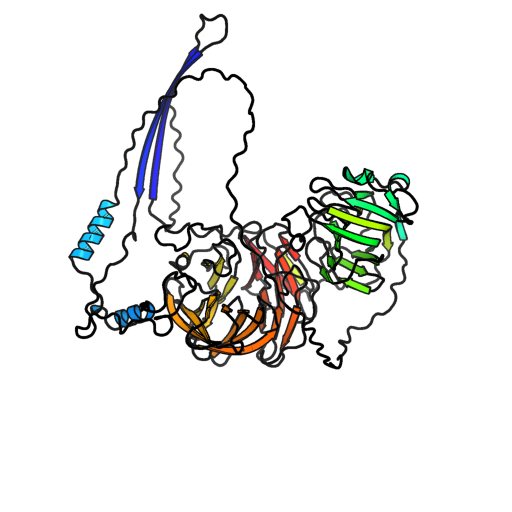C C . THR A 1 118 ? -22.135 22.249 40.699 1.00 79.50 118 THR A C 1
ATOM 910 O O . THR A 1 118 ? -20.923 22.398 40.829 1.00 79.50 118 THR A O 1
ATOM 913 N N . ILE A 1 119 ? -22.887 23.141 40.061 1.00 73.75 119 ILE A N 1
ATOM 914 C CA . ILE A 1 119 ? -22.371 24.445 39.650 1.00 73.75 119 ILE A CA 1
ATOM 915 C C . ILE A 1 119 ? -22.917 25.473 40.630 1.00 73.75 119 ILE A C 1
ATOM 917 O O . ILE A 1 119 ? -24.127 25.601 40.812 1.00 73.75 119 ILE A O 1
ATOM 921 N N . THR A 1 120 ? -22.021 26.216 41.262 1.00 79.00 120 THR A N 1
ATOM 922 C CA . THR A 1 120 ? -22.404 27.307 42.157 1.00 79.00 120 THR A CA 1
ATOM 923 C C . THR A 1 120 ? -22.932 28.506 41.360 1.00 79.00 120 THR A C 1
ATOM 925 O O . THR A 1 120 ? -22.489 28.753 40.231 1.00 79.00 120 THR A O 1
ATOM 928 N N . PRO A 1 121 ? -23.812 29.336 41.947 1.00 76.12 121 PRO A N 1
ATOM 929 C CA . PRO A 1 121 ? -24.243 30.586 41.322 1.00 76.12 121 PRO A CA 1
ATOM 930 C C . PRO A 1 121 ? -23.072 31.492 40.903 1.00 76.12 121 PRO A C 1
ATOM 932 O O . PRO A 1 121 ? -23.118 32.114 39.846 1.00 76.12 121 PRO A O 1
ATOM 935 N N . ALA A 1 122 ? -21.977 31.514 41.670 1.00 72.44 122 ALA A N 1
ATOM 936 C CA . ALA A 1 122 ? -20.773 32.280 41.343 1.00 72.44 122 ALA A CA 1
ATOM 937 C C . ALA A 1 122 ? -20.032 31.748 40.101 1.00 72.44 122 ALA A C 1
ATOM 939 O O . ALA A 1 122 ? -19.548 32.539 39.287 1.00 72.44 122 ALA A O 1
ATOM 940 N N . GLN A 1 123 ? -19.976 30.423 39.917 1.00 70.88 123 GLN A N 1
ATOM 941 C CA . GLN A 1 123 ? -19.417 29.794 38.714 1.00 70.88 123 GLN A CA 1
ATOM 942 C C . GLN A 1 123 ? -20.299 30.062 37.487 1.00 70.88 123 GLN A C 1
ATOM 944 O O . GLN A 1 123 ? -19.770 30.385 36.422 1.00 70.88 123 GLN A O 1
ATOM 949 N N . LEU A 1 124 ? -21.630 30.023 37.642 1.00 71.62 124 LEU A N 1
ATOM 950 C CA . LEU A 1 124 ? -22.566 30.432 36.587 1.00 71.62 124 LEU A CA 1
ATOM 951 C C . LEU A 1 124 ? -22.346 31.895 36.191 1.00 71.62 124 LEU A C 1
ATOM 953 O O . LEU A 1 124 ? -22.149 32.187 35.014 1.00 71.62 124 LEU A O 1
ATOM 957 N N . VAL A 1 125 ? -22.306 32.813 37.160 1.00 70.00 125 VAL A N 1
ATOM 958 C CA . VAL A 1 125 ? -22.091 34.247 36.909 1.00 70.00 125 VAL A CA 1
ATOM 959 C C . VAL A 1 125 ? -20.727 34.512 36.269 1.00 70.00 125 VAL A C 1
ATOM 961 O O . VAL A 1 125 ? -20.646 35.303 35.333 1.00 70.00 125 VAL A O 1
ATOM 964 N N . THR A 1 126 ? -19.663 33.840 36.715 1.00 67.00 126 THR A N 1
ATOM 965 C CA . THR A 1 126 ? -18.322 33.953 36.111 1.00 67.00 126 THR A CA 1
ATOM 966 C C . THR A 1 126 ? -18.332 33.504 34.654 1.00 67.00 126 THR A C 1
ATOM 968 O O . THR A 1 126 ? -17.798 34.198 33.790 1.00 67.00 126 THR A O 1
ATOM 971 N N . LYS A 1 127 ? -19.007 32.390 34.348 1.00 64.31 127 LYS A N 1
ATOM 972 C CA . LYS A 1 127 ? -19.175 31.928 32.969 1.00 64.31 127 LYS A CA 1
ATOM 973 C C . LYS A 1 127 ? -19.950 32.938 32.128 1.00 64.31 127 LYS A C 1
ATOM 975 O O . LYS A 1 127 ? -19.481 33.300 31.053 1.00 64.31 127 LYS A O 1
ATOM 980 N N . TYR A 1 128 ? -21.093 33.417 32.621 1.00 62.34 128 TYR A N 1
ATOM 981 C CA . TYR A 1 128 ? -21.891 34.418 31.914 1.00 62.34 128 TYR A CA 1
ATOM 982 C C . TYR A 1 128 ? -21.084 35.699 31.663 1.00 62.34 128 TYR A C 1
ATOM 984 O O . TYR A 1 128 ? -21.053 36.184 30.533 1.00 62.34 128 TYR A O 1
ATOM 992 N N . LYS A 1 129 ? -20.334 36.190 32.658 1.00 59.44 129 LYS A N 1
ATOM 993 C CA . LYS A 1 129 ? -19.419 37.331 32.499 1.00 59.44 129 LYS A CA 1
ATOM 994 C C . LYS A 1 129 ? -18.344 37.080 31.442 1.00 59.44 129 LYS A C 1
ATOM 996 O O . LYS A 1 129 ? -18.119 37.959 30.620 1.00 59.44 129 LYS A O 1
ATOM 1001 N N . ASN A 1 130 ? -17.736 35.896 31.404 1.00 54.97 130 ASN A N 1
ATOM 1002 C CA . ASN A 1 130 ? -16.725 35.553 30.397 1.00 54.97 130 ASN A CA 1
ATOM 1003 C C . ASN A 1 130 ? -17.325 35.410 28.987 1.00 54.97 130 ASN A C 1
ATOM 1005 O O . ASN A 1 130 ? -16.702 35.831 28.018 1.00 54.97 130 ASN A O 1
ATOM 1009 N N . SER A 1 131 ? -18.549 34.882 28.861 1.00 52.72 131 SER A N 1
ATOM 1010 C CA . SER A 1 131 ? -19.259 34.814 27.573 1.00 52.72 131 SER A CA 1
ATOM 1011 C C . SER A 1 131 ? -19.713 36.185 27.063 1.00 52.72 131 SER A C 1
ATOM 1013 O O . SER A 1 131 ? -19.737 36.415 25.860 1.00 52.72 131 SER A O 1
ATOM 1015 N N . VAL A 1 132 ? -20.028 37.119 27.967 1.00 49.50 132 VAL A N 1
ATOM 1016 C CA . VAL A 1 132 ? -20.423 38.493 27.620 1.00 49.50 132 VAL A CA 1
ATOM 1017 C C . VAL A 1 132 ? -19.194 39.377 27.361 1.00 49.50 132 VAL A C 1
ATOM 1019 O O . VAL A 1 132 ? -19.206 40.177 26.431 1.00 49.50 132 VAL A O 1
ATOM 1022 N N . GLY A 1 133 ? -18.107 39.201 28.119 1.00 45.84 133 GLY A N 1
ATOM 1023 C CA . GLY A 1 133 ? -16.851 39.953 27.981 1.00 45.84 133 GLY A CA 1
ATOM 1024 C C . GLY A 1 133 ? -16.012 39.602 26.745 1.00 45.84 133 GLY A C 1
ATOM 1025 O O . GLY A 1 133 ? -15.098 40.347 26.406 1.00 45.84 133 GLY A O 1
ATOM 1026 N N . GLY A 1 134 ? -16.328 38.502 26.050 1.00 39.66 134 GLY A N 1
ATOM 1027 C CA . GLY A 1 134 ? -15.712 38.124 24.772 1.00 39.66 134 GLY A CA 1
ATOM 1028 C C . GLY A 1 134 ? -16.184 38.942 23.560 1.00 39.66 134 GLY A C 1
ATOM 1029 O O . GLY A 1 134 ? -15.546 38.880 22.509 1.00 39.66 134 GLY A O 1
ATOM 1030 N N . ARG A 1 135 ? -17.254 39.742 23.696 1.00 39.53 135 ARG A N 1
ATOM 1031 C CA . ARG A 1 135 ? -17.718 40.685 22.664 1.00 39.53 135 ARG A CA 1
ATOM 1032 C C . ARG A 1 135 ? -16.867 41.957 22.685 1.00 39.53 135 ARG A C 1
ATOM 1034 O O . ARG A 1 135 ? -17.274 42.983 23.222 1.00 39.53 135 ARG A O 1
ATOM 1041 N N . GLN A 1 136 ? -15.662 41.893 22.126 1.00 38.75 136 GLN A N 1
ATOM 1042 C CA . GLN A 1 136 ? -14.845 43.081 21.866 1.00 38.75 136 GLN A CA 1
ATOM 1043 C C . GLN A 1 136 ? -15.091 43.584 20.440 1.00 38.75 136 GLN A C 1
ATOM 1045 O O . GLN A 1 136 ? -14.585 42.998 19.487 1.00 38.75 136 GLN A O 1
ATOM 1050 N N . ALA A 1 137 ? -15.808 44.702 20.301 1.00 35.50 137 ALA A N 1
ATOM 1051 C CA . ALA A 1 137 ? -15.743 45.522 19.095 1.00 35.50 137 ALA A CA 1
ATOM 1052 C C . ALA A 1 137 ? -14.367 46.212 19.066 1.00 35.50 137 ALA A C 1
ATOM 1054 O O . ALA A 1 137 ? -14.139 47.208 19.752 1.00 35.50 137 ALA A O 1
ATOM 1055 N N . LEU A 1 138 ? -13.411 45.634 18.339 1.00 38.03 138 LEU A N 1
ATOM 1056 C CA . LEU A 1 138 ? -12.113 46.259 18.076 1.00 38.03 138 LEU A CA 1
ATOM 1057 C C . LEU A 1 138 ? -12.265 47.185 16.867 1.00 38.03 138 LEU A C 1
ATOM 1059 O O . LEU A 1 138 ? -12.185 46.729 15.735 1.00 38.03 138 LEU A O 1
ATOM 1063 N N . THR A 1 139 ? -12.488 48.478 17.098 1.00 34.50 139 THR A N 1
ATOM 1064 C CA . THR A 1 139 ? -12.444 49.485 16.028 1.00 34.50 139 THR A CA 1
ATOM 1065 C C . THR A 1 139 ? -11.005 49.977 15.852 1.00 34.50 139 THR A C 1
ATOM 1067 O O . THR A 1 139 ? -10.592 50.938 16.499 1.00 34.50 139 THR A O 1
ATOM 1070 N N . ASP A 1 140 ? -10.225 49.325 14.990 1.00 36.38 140 ASP A N 1
ATOM 1071 C CA . ASP A 1 140 ? -8.878 49.791 14.632 1.00 36.38 140 ASP A CA 1
ATOM 1072 C C . ASP A 1 140 ? -8.962 50.824 13.495 1.00 36.38 140 ASP A C 1
ATOM 1074 O O . ASP A 1 140 ? -9.222 50.483 12.343 1.00 36.38 140 ASP A O 1
ATOM 1078 N N . LYS A 1 141 ? -8.726 52.107 13.803 1.00 32.66 141 LYS A N 1
ATOM 1079 C CA . LYS A 1 141 ? -8.578 53.179 12.799 1.00 32.66 141 LYS A CA 1
ATOM 1080 C C . LYS A 1 141 ? -7.099 53.512 12.608 1.00 32.66 141 LYS A C 1
ATOM 1082 O O . LYS A 1 141 ? -6.567 54.402 13.266 1.00 32.66 141 LYS A O 1
ATOM 1087 N N . GLY A 1 142 ? -6.431 52.802 11.700 1.00 35.47 142 GLY A N 1
ATOM 1088 C CA . GLY A 1 142 ? -5.042 53.081 11.320 1.00 35.47 142 GLY A CA 1
ATOM 1089 C C . GLY A 1 142 ? -4.948 54.002 10.100 1.00 35.47 142 GLY A C 1
ATOM 1090 O O . GLY A 1 142 ? -5.521 53.697 9.057 1.00 35.47 142 GLY A O 1
ATOM 1091 N N . LEU A 1 143 ? -4.206 55.111 10.211 1.00 29.69 143 LEU A N 1
ATOM 1092 C CA . LEU A 1 143 ? -3.855 55.988 9.087 1.00 29.69 143 LEU A CA 1
ATOM 1093 C C . LEU A 1 143 ? -2.451 55.605 8.588 1.00 29.69 143 LEU A C 1
ATOM 1095 O O . LEU A 1 143 ? -1.462 55.881 9.266 1.00 29.69 143 LEU A O 1
ATOM 1099 N N . PHE A 1 144 ? -2.343 54.959 7.426 1.00 33.59 144 PHE A N 1
ATOM 1100 C CA . PHE A 1 144 ? -1.042 54.629 6.831 1.00 33.59 144 PHE A CA 1
ATOM 1101 C C . PHE A 1 144 ? -0.548 55.783 5.941 1.00 33.59 144 PHE A C 1
ATOM 1103 O O . PHE A 1 144 ? -1.242 56.202 5.017 1.00 33.59 144 PHE A O 1
ATOM 1110 N N . ARG A 1 145 ? 0.659 56.296 6.221 1.00 29.11 145 ARG A N 1
ATOM 1111 C CA . ARG A 1 145 ? 1.427 57.203 5.348 1.00 29.11 145 ARG A CA 1
ATOM 1112 C C . ARG A 1 145 ? 2.630 56.438 4.797 1.00 29.11 145 ARG A C 1
ATOM 1114 O O . ARG A 1 145 ? 3.464 55.998 5.583 1.00 29.11 145 ARG A O 1
ATOM 1121 N N . GLU A 1 146 ? 2.750 56.320 3.480 1.00 28.48 146 GLU A N 1
ATOM 1122 C CA . GLU A 1 146 ? 3.983 55.835 2.845 1.00 28.48 146 GLU A CA 1
ATOM 1123 C C . GLU A 1 146 ? 5.011 56.980 2.711 1.00 28.48 146 GLU A C 1
ATOM 1125 O O . GLU A 1 146 ? 4.648 58.070 2.256 1.00 28.48 146 GLU A O 1
ATOM 1130 N N . PRO A 1 147 ? 6.289 56.787 3.094 1.00 26.27 147 PRO A N 1
ATOM 1131 C CA . PRO A 1 147 ? 7.368 57.719 2.770 1.00 26.27 147 PRO A CA 1
ATOM 1132 C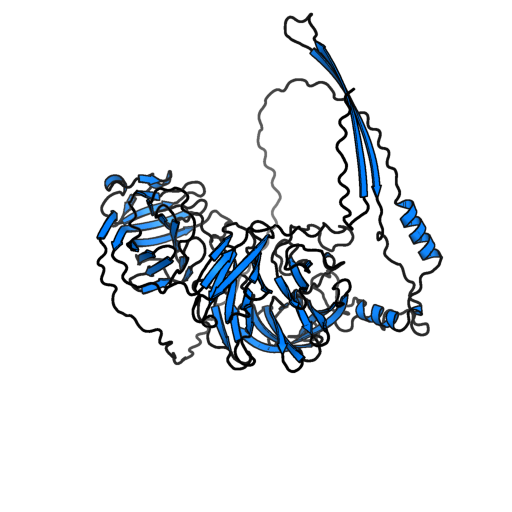 C . PRO A 1 147 ? 7.912 57.487 1.341 1.00 26.27 147 PRO A C 1
ATOM 1134 O O . PRO A 1 147 ? 7.870 56.361 0.843 1.00 26.27 147 PRO A O 1
ATOM 1137 N N . PRO A 1 148 ? 8.445 58.525 0.663 1.00 25.27 148 PRO A N 1
ATOM 1138 C CA . PRO A 1 148 ? 8.891 58.421 -0.725 1.00 25.27 148 PRO A CA 1
ATOM 1139 C C . PRO A 1 148 ? 10.188 57.610 -0.869 1.00 25.27 148 PRO A C 1
ATOM 1141 O O . PRO A 1 148 ? 11.134 57.764 -0.097 1.00 25.27 148 PRO A O 1
ATOM 1144 N N . ALA A 1 149 ? 10.232 56.775 -1.908 1.00 27.06 149 ALA A N 1
ATOM 1145 C CA . ALA A 1 149 ? 11.382 55.962 -2.284 1.00 27.06 149 ALA A CA 1
ATOM 1146 C C . ALA A 1 149 ? 12.583 56.824 -2.723 1.00 27.06 149 ALA A C 1
ATOM 1148 O O . ALA A 1 149 ? 12.449 57.684 -3.596 1.00 27.06 149 ALA A O 1
ATOM 1149 N N . MET A 1 150 ? 13.772 56.543 -2.178 1.00 24.59 150 MET A N 1
ATOM 1150 C CA . MET A 1 150 ? 15.050 56.974 -2.751 1.00 24.59 150 MET A CA 1
ATOM 1151 C C . MET A 1 150 ? 15.995 55.792 -2.989 1.00 24.59 150 MET A C 1
ATOM 1153 O O . MET A 1 150 ? 15.972 54.787 -2.285 1.00 24.59 150 MET A O 1
ATOM 1157 N N . ALA A 1 151 ? 16.776 55.977 -4.051 1.00 25.16 151 ALA A N 1
ATOM 1158 C CA . ALA A 1 151 ? 17.617 55.062 -4.808 1.00 25.16 151 ALA A CA 1
ATOM 1159 C C . ALA A 1 151 ? 18.529 54.094 -4.031 1.00 25.16 151 ALA A C 1
ATOM 1161 O O . ALA A 1 151 ? 19.153 54.427 -3.027 1.00 25.16 151 ALA A O 1
ATOM 1162 N N . THR A 1 152 ? 18.674 52.908 -4.619 1.00 27.20 152 THR A N 1
ATOM 1163 C CA . THR A 1 152 ? 19.656 51.861 -4.317 1.00 27.20 152 THR A CA 1
ATOM 1164 C C . THR A 1 152 ? 21.078 52.276 -4.724 1.00 27.20 152 THR A C 1
ATOM 1166 O O . THR A 1 152 ? 21.260 52.778 -5.835 1.00 27.20 152 THR A O 1
ATOM 1169 N N . PRO A 1 153 ? 22.102 51.929 -3.924 1.00 25.33 153 PRO A N 1
ATOM 1170 C CA . PRO A 1 153 ? 23.405 51.560 -4.468 1.00 25.33 153 PRO A CA 1
ATOM 1171 C C . PRO A 1 153 ? 23.795 50.114 -4.115 1.00 25.33 153 PRO A C 1
ATOM 1173 O O . PRO A 1 153 ? 23.561 49.627 -3.009 1.00 25.33 153 PRO A O 1
ATOM 1176 N N . LEU A 1 154 ? 24.421 49.445 -5.088 1.00 25.70 154 LEU A N 1
ATOM 1177 C CA . LEU A 1 154 ? 25.208 48.216 -4.930 1.00 25.70 154 LEU A CA 1
ATOM 1178 C C . LEU A 1 154 ? 26.266 48.380 -3.822 1.00 25.70 154 LEU A C 1
ATOM 1180 O O . LEU A 1 154 ? 26.955 49.393 -3.835 1.00 25.70 154 LEU A O 1
ATOM 1184 N N . LEU A 1 155 ? 26.510 47.347 -2.998 1.00 22.66 155 LEU A N 1
ATOM 1185 C CA . LEU A 1 155 ? 27.864 46.794 -2.792 1.00 22.66 155 LEU A CA 1
ATOM 1186 C C . LEU A 1 155 ? 27.892 45.484 -1.964 1.00 22.66 155 LEU A C 1
ATOM 1188 O O . LEU A 1 155 ? 27.297 45.375 -0.898 1.00 22.66 155 LEU A O 1
ATOM 1192 N N . LEU A 1 156 ? 28.649 44.528 -2.515 1.00 22.16 156 LEU A N 1
ATOM 1193 C CA . LEU A 1 156 ? 29.411 43.403 -1.949 1.00 22.16 156 LEU A CA 1
ATOM 1194 C C . LEU A 1 156 ? 29.076 42.838 -0.550 1.00 22.16 156 LEU A C 1
ATOM 1196 O O . LEU A 1 156 ? 29.384 43.417 0.488 1.00 22.16 156 LEU A O 1
ATOM 1200 N N . THR A 1 157 ? 28.681 41.562 -0.539 1.00 24.08 157 THR A N 1
ATOM 1201 C CA . THR A 1 157 ? 28.735 40.678 0.634 1.00 24.08 157 THR A CA 1
ATOM 1202 C C . THR A 1 157 ? 30.133 40.074 0.814 1.00 24.08 157 THR A C 1
ATOM 1204 O O . THR A 1 157 ? 30.570 39.258 0.001 1.00 24.08 157 THR A O 1
ATOM 1207 N N . THR A 1 158 ? 30.817 40.398 1.914 1.00 23.41 158 THR A N 1
ATOM 1208 C CA . THR A 1 158 ? 31.958 39.620 2.425 1.00 23.41 158 THR A CA 1
ATOM 1209 C C . THR A 1 158 ? 31.489 38.628 3.492 1.00 23.41 158 THR A C 1
ATOM 1211 O O . THR A 1 158 ? 30.762 38.965 4.423 1.00 23.41 158 THR A O 1
ATOM 1214 N N . ARG A 1 159 ? 31.899 37.362 3.340 1.00 24.70 159 ARG A N 1
ATOM 1215 C CA . ARG A 1 159 ? 31.661 36.270 4.295 1.00 24.70 159 ARG A CA 1
ATOM 1216 C C . ARG A 1 159 ? 32.481 36.480 5.573 1.00 24.70 159 ARG A C 1
ATOM 1218 O O . ARG A 1 159 ? 33.698 36.625 5.489 1.00 24.70 159 ARG A O 1
ATOM 1225 N N . ARG A 1 160 ? 31.866 36.301 6.748 1.00 23.06 160 ARG A N 1
ATOM 1226 C CA . ARG A 1 160 ? 32.564 35.815 7.953 1.00 23.06 160 ARG A CA 1
ATOM 1227 C C . ARG A 1 160 ? 31.743 34.745 8.671 1.00 23.06 160 ARG A C 1
ATOM 1229 O O . ARG A 1 160 ? 30.575 34.936 8.984 1.00 23.06 160 ARG A O 1
ATOM 1236 N N . ARG A 1 161 ? 32.406 33.604 8.885 1.00 23.20 161 ARG A N 1
ATOM 1237 C CA . ARG A 1 161 ? 31.983 32.453 9.691 1.00 23.20 161 ARG A CA 1
ATOM 1238 C C . ARG A 1 161 ? 32.105 32.794 11.177 1.00 23.20 161 ARG A C 1
ATOM 1240 O O . ARG A 1 161 ? 33.102 33.398 11.563 1.00 23.20 161 ARG A O 1
ATOM 1247 N N . PHE A 1 162 ? 31.180 32.295 11.992 1.00 24.00 162 PHE A N 1
ATOM 1248 C CA . PHE A 1 162 ? 31.391 32.102 13.427 1.00 24.00 162 PHE A CA 1
ATOM 1249 C C . PHE A 1 162 ? 30.993 30.675 13.828 1.00 24.00 162 PHE A C 1
ATOM 1251 O O . PHE A 1 162 ? 29.945 30.170 13.434 1.00 24.00 162 PHE A O 1
ATOM 1258 N N . PHE A 1 163 ? 31.906 30.032 14.555 1.00 24.36 163 PHE A N 1
ATOM 1259 C CA . PHE A 1 163 ? 31.828 28.692 15.141 1.00 24.36 163 PHE A CA 1
ATOM 1260 C C . PHE A 1 163 ? 30.967 28.676 16.416 1.00 24.36 163 PHE A C 1
ATOM 1262 O O . PHE A 1 163 ? 30.985 29.663 17.150 1.00 24.36 163 PHE A O 1
ATOM 1269 N N . PRO A 1 164 ? 30.381 27.523 16.787 1.00 26.45 164 PRO A N 1
ATOM 1270 C CA . PRO A 1 164 ? 30.161 27.162 18.183 1.00 26.45 164 PRO A CA 1
ATOM 1271 C C . PRO A 1 164 ? 31.167 26.084 18.659 1.00 26.45 164 PRO A C 1
ATOM 1273 O O . PRO A 1 164 ? 31.698 25.328 17.839 1.00 26.45 164 PRO A O 1
ATOM 1276 N N . PRO A 1 165 ? 31.473 26.017 19.970 1.00 28.28 165 PRO A N 1
ATOM 1277 C CA . PRO A 1 165 ? 32.565 25.210 20.498 1.00 28.28 165 PRO A CA 1
ATOM 1278 C C . PRO A 1 165 ? 32.178 23.754 20.775 1.00 28.28 165 PRO A C 1
ATOM 1280 O O . PRO A 1 165 ? 31.027 23.403 21.020 1.00 28.28 165 PRO A O 1
ATOM 1283 N N . ALA A 1 166 ? 33.218 22.925 20.759 1.00 25.12 166 ALA A N 1
ATOM 1284 C CA . ALA A 1 166 ? 33.210 21.497 21.009 1.00 25.12 166 ALA A CA 1
ATOM 1285 C C . ALA A 1 166 ? 33.023 21.141 22.492 1.00 25.12 166 ALA A C 1
ATOM 1287 O O . ALA A 1 166 ? 33.655 21.731 23.367 1.00 25.12 166 ALA A O 1
ATOM 1288 N N . SER A 1 167 ? 32.297 20.053 22.750 1.00 26.77 167 SER A N 1
ATOM 1289 C CA . SER A 1 167 ? 32.503 19.217 23.931 1.00 26.77 167 SER A CA 1
ATOM 1290 C C . SER A 1 167 ? 32.704 17.761 23.497 1.00 26.77 167 SER A C 1
ATOM 1292 O O . SER A 1 167 ? 31.917 17.161 22.769 1.00 26.77 167 SER A O 1
ATOM 1294 N N . LYS A 1 168 ? 33.853 17.217 23.903 1.00 25.28 168 LYS A N 1
ATOM 1295 C CA . LYS A 1 168 ? 34.227 15.806 23.797 1.00 25.28 168 LYS A CA 1
ATOM 1296 C C . LYS A 1 168 ? 33.519 15.041 24.920 1.00 25.28 168 LYS A C 1
ATOM 1298 O O . LYS A 1 168 ? 33.568 15.515 26.046 1.00 25.28 168 LYS A O 1
ATOM 1303 N N . LEU A 1 169 ? 33.029 13.825 24.662 1.00 24.69 169 LEU A N 1
ATOM 1304 C CA . LEU A 1 169 ? 33.549 12.618 25.325 1.00 24.69 169 LEU A CA 1
ATOM 1305 C C . LEU A 1 169 ? 32.991 11.312 24.712 1.00 24.69 169 LEU A C 1
ATOM 1307 O O . LEU A 1 169 ? 31.821 10.984 24.839 1.00 24.69 169 LEU A O 1
ATOM 1311 N N . LYS A 1 170 ? 33.926 10.572 24.104 1.00 24.80 170 LYS A N 1
ATOM 1312 C CA . LYS A 1 170 ? 34.194 9.126 24.211 1.00 24.80 170 LYS A CA 1
ATOM 1313 C C . LYS A 1 170 ? 33.056 8.123 23.969 1.00 24.80 170 LYS A C 1
ATOM 1315 O O . LYS A 1 170 ? 32.293 7.758 24.855 1.00 24.80 170 LYS A O 1
ATOM 1320 N N . SER A 1 171 ? 33.144 7.534 22.779 1.00 23.48 171 SER A N 1
ATOM 1321 C CA . SER A 1 171 ? 32.731 6.176 22.453 1.00 23.48 171 SER A CA 1
ATOM 1322 C C . SER A 1 171 ? 33.440 5.123 23.320 1.00 23.48 171 SER A C 1
ATOM 1324 O O . SER A 1 171 ? 34.644 5.199 23.573 1.00 23.48 171 SER A O 1
ATOM 1326 N N . ARG A 1 172 ? 32.693 4.086 23.705 1.00 24.05 172 ARG A N 1
ATOM 1327 C CA . ARG A 1 172 ? 33.207 2.730 23.927 1.00 24.05 172 ARG A CA 1
ATOM 1328 C C . ARG A 1 172 ? 32.181 1.742 23.383 1.00 24.05 172 ARG A C 1
ATOM 1330 O O . ARG A 1 172 ? 31.130 1.534 23.975 1.00 24.05 172 ARG A O 1
ATOM 1337 N N . SER A 1 173 ? 32.508 1.174 22.230 1.00 23.56 173 SER A N 1
ATOM 1338 C CA . SER A 1 173 ? 31.924 -0.042 21.687 1.00 23.56 173 SER A CA 1
ATOM 1339 C C . SER A 1 173 ? 32.658 -1.247 22.280 1.00 23.56 173 SER A C 1
ATOM 1341 O O . SER A 1 173 ? 33.881 -1.333 22.212 1.00 23.56 173 SER A O 1
ATOM 1343 N N . MET A 1 174 ? 31.908 -2.189 22.844 1.00 22.30 174 MET A N 1
ATOM 1344 C CA . MET A 1 174 ? 32.280 -3.602 22.899 1.00 22.30 174 MET A CA 1
ATOM 1345 C C . MET A 1 174 ? 30.988 -4.414 22.803 1.00 22.30 174 MET A C 1
ATOM 1347 O O . MET A 1 174 ? 30.166 -4.395 23.712 1.00 22.30 174 MET A O 1
ATOM 1351 N N . LEU A 1 175 ? 30.817 -5.101 21.680 1.00 23.09 175 LEU A N 1
ATOM 1352 C CA . LEU A 1 175 ? 29.876 -6.200 21.487 1.00 23.09 175 LEU A CA 1
ATOM 1353 C C . LEU A 1 175 ? 30.709 -7.328 20.872 1.00 23.09 175 LEU A C 1
ATOM 1355 O O . LEU A 1 175 ? 31.303 -7.103 19.815 1.00 23.09 175 LEU A O 1
ATOM 1359 N N . PRO A 1 176 ? 30.818 -8.502 21.510 1.00 26.92 176 PRO A N 1
ATOM 1360 C CA . PRO A 1 176 ? 31.337 -9.678 20.845 1.00 26.92 176 PRO A CA 1
ATOM 1361 C C . PRO A 1 176 ? 30.226 -10.358 20.039 1.00 26.92 176 PRO A C 1
ATOM 1363 O O . PRO A 1 176 ? 29.070 -10.441 20.457 1.00 26.92 176 PRO A O 1
ATOM 1366 N N . ASN A 1 177 ? 30.630 -10.845 18.869 1.00 23.88 177 ASN A N 1
ATOM 1367 C CA . ASN A 1 177 ? 29.890 -11.744 17.998 1.00 23.88 177 ASN A CA 1
ATOM 1368 C C . ASN A 1 177 ? 29.392 -12.978 18.761 1.00 23.88 177 ASN A C 1
ATOM 1370 O O . ASN A 1 177 ? 30.190 -13.674 19.385 1.00 23.88 177 ASN A O 1
ATOM 1374 N N . LEU A 1 178 ? 28.111 -13.312 18.607 1.00 23.36 178 LEU A N 1
ATOM 1375 C CA . LEU A 1 178 ? 27.614 -14.670 18.808 1.00 23.36 178 LEU A CA 1
ATOM 1376 C C . LEU A 1 178 ? 26.807 -15.071 17.574 1.00 23.36 178 LEU A C 1
ATOM 1378 O O . LEU A 1 178 ? 25.695 -14.605 17.338 1.00 23.36 178 LEU A O 1
ATOM 1382 N N . ILE A 1 179 ? 27.445 -15.914 16.767 1.00 22.80 179 ILE A N 1
ATOM 1383 C CA . ILE A 1 179 ? 26.851 -16.677 15.677 1.00 22.80 179 ILE A CA 1
ATOM 1384 C C . ILE A 1 179 ? 26.057 -17.806 16.337 1.00 22.80 179 ILE A C 1
ATOM 1386 O O . ILE A 1 179 ? 26.650 -18.718 16.908 1.00 22.80 179 ILE A O 1
ATOM 1390 N N . SER A 1 180 ? 24.730 -17.753 16.259 1.00 22.56 180 SER A N 1
ATOM 1391 C CA . SER A 1 180 ? 23.881 -18.904 16.573 1.00 22.56 180 SER A CA 1
ATOM 1392 C C . SER A 1 180 ? 23.491 -19.590 15.270 1.00 22.56 180 SER A C 1
ATOM 1394 O O . SER A 1 180 ? 22.618 -19.121 14.543 1.00 22.56 180 SER A O 1
ATOM 1396 N N . LEU A 1 181 ? 24.164 -20.705 14.981 1.00 21.86 181 LEU A N 1
ATOM 1397 C CA . LEU A 1 181 ? 23.728 -21.701 14.007 1.00 21.86 181 LEU A CA 1
ATOM 1398 C C . LEU A 1 181 ? 22.461 -22.369 14.559 1.00 21.86 181 LEU A C 1
ATOM 1400 O O . LEU A 1 181 ? 22.505 -23.030 15.594 1.00 21.86 181 LEU A O 1
ATOM 1404 N N . SER A 1 182 ? 21.329 -22.207 13.884 1.00 24.81 182 SER A N 1
ATOM 1405 C CA . SER A 1 182 ? 20.128 -23.007 14.131 1.00 24.81 182 SER A CA 1
ATOM 1406 C C . SER A 1 182 ? 19.840 -23.810 12.871 1.00 24.81 182 SER A C 1
ATOM 1408 O O . SER A 1 182 ? 19.300 -23.291 11.900 1.00 24.81 182 SER A O 1
ATOM 1410 N N . ILE A 1 183 ? 20.266 -25.072 12.880 1.00 22.77 183 ILE A N 1
ATOM 1411 C CA . ILE A 1 183 ? 19.909 -26.067 11.871 1.00 22.77 183 ILE A CA 1
ATOM 1412 C C . ILE A 1 183 ? 18.487 -26.525 12.206 1.00 22.77 183 ILE A C 1
ATOM 1414 O O . ILE A 1 183 ? 18.287 -27.238 13.186 1.00 22.77 183 ILE A O 1
ATOM 1418 N N . LEU A 1 184 ? 17.501 -26.102 11.413 1.00 24.09 184 LEU A N 1
ATOM 1419 C CA . LEU A 1 184 ? 16.175 -26.716 11.404 1.00 24.09 184 LEU A CA 1
ATOM 1420 C C . LEU A 1 184 ? 15.982 -27.408 10.055 1.00 24.09 184 LEU A C 1
ATOM 1422 O O . LEU A 1 184 ? 15.837 -26.762 9.019 1.00 24.09 184 LEU A O 1
ATOM 1426 N N . ALA A 1 185 ? 16.003 -28.738 10.087 1.00 25.36 185 ALA A N 1
ATOM 1427 C CA . ALA A 1 185 ? 15.585 -29.582 8.983 1.00 25.36 185 ALA A CA 1
ATOM 1428 C C . ALA A 1 185 ? 14.059 -29.464 8.832 1.00 25.36 185 ALA A C 1
ATOM 1430 O O . ALA A 1 185 ? 13.300 -30.113 9.548 1.00 25.36 185 ALA A O 1
ATOM 1431 N N . GLY A 1 186 ? 13.613 -28.584 7.938 1.00 24.33 186 GLY A N 1
ATOM 1432 C CA . GLY A 1 186 ? 12.224 -28.506 7.499 1.00 24.33 186 GLY A CA 1
ATOM 1433 C C . GLY A 1 186 ? 12.052 -29.290 6.205 1.00 24.33 186 GLY A C 1
ATOM 1434 O O . GLY A 1 186 ? 12.665 -28.944 5.197 1.00 24.33 186 GLY A O 1
ATOM 1435 N N . LEU A 1 187 ? 11.223 -30.337 6.228 1.00 25.50 187 LEU A N 1
ATOM 1436 C CA . LEU A 1 187 ? 10.714 -30.973 5.015 1.00 25.50 187 LEU A CA 1
ATOM 1437 C C . LEU A 1 187 ? 10.032 -29.900 4.149 1.00 25.50 187 LEU A C 1
ATOM 1439 O O . LEU A 1 187 ? 9.003 -29.346 4.534 1.00 25.50 187 LEU A O 1
ATOM 1443 N N . GLN A 1 188 ? 10.602 -29.620 2.977 1.00 23.58 188 GLN A N 1
ATOM 1444 C CA . GLN A 1 188 ? 9.939 -28.864 1.920 1.00 23.58 188 GLN A CA 1
ATOM 1445 C C . GLN A 1 188 ? 8.745 -29.679 1.417 1.00 23.58 188 GLN A C 1
ATOM 1447 O O . GLN A 1 188 ? 8.900 -30.617 0.637 1.00 23.58 188 GLN A O 1
ATOM 1452 N N . LEU A 1 189 ? 7.537 -29.306 1.833 1.00 27.58 189 LEU A N 1
ATOM 1453 C CA . LEU A 1 189 ? 6.361 -29.554 1.010 1.00 27.58 189 LEU A CA 1
ATOM 1454 C C . LEU A 1 189 ? 6.460 -28.587 -0.168 1.00 27.58 189 LEU A C 1
ATOM 1456 O O . LEU A 1 189 ? 6.203 -27.392 -0.038 1.00 27.58 189 LEU A O 1
ATOM 1460 N N . ALA A 1 190 ? 6.939 -29.112 -1.293 1.00 25.25 190 ALA A N 1
ATOM 1461 C CA . ALA A 1 190 ? 6.954 -28.418 -2.562 1.00 25.25 190 ALA A CA 1
ATOM 1462 C C . ALA A 1 190 ? 5.530 -27.941 -2.878 1.00 25.25 190 ALA A C 1
ATOM 1464 O O . ALA A 1 190 ? 4.635 -28.750 -3.123 1.00 25.25 190 ALA A O 1
ATOM 1465 N N . ASN A 1 191 ? 5.328 -26.623 -2.890 1.00 29.97 191 ASN A N 1
ATOM 1466 C CA . ASN A 1 191 ? 4.233 -26.032 -3.640 1.00 29.97 191 ASN A CA 1
ATOM 1467 C C . ASN A 1 191 ? 4.468 -26.407 -5.101 1.00 29.97 191 ASN A C 1
ATOM 1469 O O . ASN A 1 191 ? 5.306 -25.817 -5.783 1.00 29.97 191 ASN A O 1
ATOM 1473 N N . THR A 1 192 ? 3.746 -27.414 -5.580 1.00 24.81 192 THR A N 1
ATOM 1474 C CA . THR A 1 192 ? 3.625 -27.697 -7.003 1.00 24.81 192 THR A CA 1
ATOM 1475 C C . THR A 1 192 ? 2.796 -26.581 -7.634 1.00 24.81 192 THR A C 1
ATOM 1477 O O . THR A 1 192 ? 1.6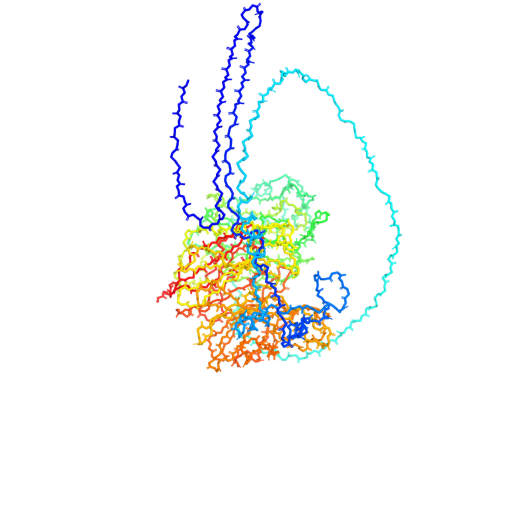14 -26.748 -7.927 1.00 24.81 192 THR A O 1
ATOM 1480 N N . HIS A 1 193 ? 3.416 -25.422 -7.853 1.00 33.28 193 HIS A N 1
ATOM 1481 C CA . HIS A 1 193 ? 3.131 -24.688 -9.077 1.00 33.28 193 HIS A CA 1
ATOM 1482 C C . HIS A 1 193 ? 3.541 -25.611 -10.228 1.00 33.28 193 HIS A C 1
ATOM 1484 O O . HIS A 1 193 ? 4.554 -26.306 -10.093 1.00 33.28 193 HIS A O 1
ATOM 1490 N N . PRO A 1 194 ? 2.780 -25.695 -11.330 1.00 26.94 194 PRO A N 1
ATOM 1491 C CA . PRO A 1 194 ? 3.224 -26.478 -12.467 1.00 26.94 194 PRO A CA 1
ATOM 1492 C C . PRO A 1 194 ? 4.608 -25.967 -12.865 1.00 26.94 194 PRO A C 1
ATOM 1494 O O . PRO A 1 194 ? 4.773 -24.811 -13.255 1.00 26.94 194 PRO A O 1
ATOM 1497 N N . ALA A 1 195 ? 5.610 -26.829 -12.703 1.00 29.09 195 ALA A N 1
ATOM 1498 C CA . ALA A 1 195 ? 6.935 -26.628 -13.239 1.00 29.09 195 ALA A CA 1
ATOM 1499 C C . ALA A 1 195 ? 6.802 -26.611 -14.764 1.00 29.09 195 ALA A C 1
ATOM 1501 O O . ALA A 1 195 ? 6.920 -27.638 -15.425 1.00 29.09 195 ALA A O 1
ATOM 1502 N N . LEU A 1 196 ? 6.535 -25.440 -15.335 1.00 32.75 196 LEU A N 1
ATOM 1503 C CA . LEU A 1 196 ? 6.732 -25.193 -16.755 1.00 32.75 196 LEU A CA 1
ATOM 1504 C C . LEU A 1 196 ? 8.194 -24.805 -16.964 1.00 32.75 196 LEU A C 1
ATOM 1506 O O . LEU A 1 196 ? 8.530 -23.703 -17.377 1.00 32.75 196 LEU A O 1
ATOM 1510 N N . GLY A 1 197 ? 9.075 -25.768 -16.695 1.00 31.64 197 GLY A N 1
ATOM 1511 C CA . GLY A 1 197 ? 10.395 -25.832 -17.307 1.00 31.64 197 GLY A CA 1
ATOM 1512 C C . GLY A 1 197 ? 10.263 -26.280 -18.762 1.00 31.64 197 GLY A C 1
ATOM 1513 O O . GLY A 1 197 ? 10.807 -27.310 -19.143 1.00 31.64 197 GLY A O 1
ATOM 1514 N N . GLN A 1 198 ? 9.506 -25.544 -19.576 1.00 33.62 198 GLN A N 1
ATOM 1515 C CA . GLN A 1 198 ? 9.752 -25.520 -21.011 1.00 33.62 198 GLN A CA 1
ATOM 1516 C C . GLN A 1 198 ? 10.516 -24.233 -21.271 1.00 33.62 198 GLN A C 1
ATOM 1518 O O . GLN A 1 198 ? 9.984 -23.145 -21.068 1.00 33.62 198 GLN A O 1
ATOM 1523 N N . GLY A 1 199 ? 11.782 -24.354 -21.676 1.00 41.12 199 GLY A N 1
ATOM 1524 C CA . GLY A 1 199 ? 12.539 -23.207 -22.155 1.00 41.12 199 GLY A CA 1
ATOM 1525 C C . GLY A 1 199 ? 11.720 -22.515 -23.237 1.00 41.12 199 GLY A C 1
ATOM 1526 O O . GLY A 1 199 ? 11.414 -23.124 -24.262 1.00 41.12 199 GLY A O 1
ATOM 1527 N N . ILE A 1 200 ? 11.322 -21.269 -22.979 1.00 51.38 200 ILE A N 1
ATOM 1528 C CA . ILE A 1 200 ? 10.676 -20.413 -23.967 1.00 51.38 200 ILE A CA 1
ATOM 1529 C C . ILE A 1 200 ? 11.594 -20.400 -25.192 1.00 51.38 200 ILE A C 1
ATOM 1531 O O . ILE A 1 200 ? 12.694 -19.846 -25.141 1.00 51.38 200 ILE A O 1
ATOM 1535 N N . LYS A 1 201 ? 11.175 -21.059 -26.279 1.00 56.34 201 LYS A N 1
ATOM 1536 C CA . LYS A 1 201 ? 11.927 -21.048 -27.533 1.00 56.34 201 LYS A CA 1
ATOM 1537 C C . LYS A 1 201 ? 11.957 -19.599 -28.009 1.00 56.34 201 LYS A C 1
ATOM 1539 O O . LYS A 1 201 ? 10.905 -18.988 -28.199 1.00 56.34 201 LYS A O 1
ATOM 1544 N N . ASP A 1 202 ? 13.155 -19.038 -28.114 1.00 69.81 202 ASP A N 1
ATOM 1545 C CA . ASP A 1 202 ? 13.333 -17.644 -28.500 1.00 69.81 202 ASP A CA 1
ATOM 1546 C C . ASP A 1 202 ? 13.196 -17.512 -30.022 1.00 69.81 202 ASP A C 1
ATOM 1548 O O . ASP A 1 202 ? 14.144 -17.734 -30.773 1.00 69.81 202 ASP A O 1
ATOM 1552 N N . ASP A 1 203 ? 11.977 -17.229 -30.474 1.00 84.62 203 ASP A N 1
ATOM 1553 C CA . ASP A 1 203 ? 11.624 -16.913 -31.861 1.00 84.62 203 ASP A CA 1
ATOM 1554 C C . ASP A 1 203 ? 11.526 -15.395 -32.098 1.00 84.62 203 ASP A C 1
ATOM 1556 O O . ASP A 1 203 ? 10.903 -14.947 -33.065 1.00 84.62 203 ASP A O 1
ATOM 1560 N N . SER A 1 204 ? 12.134 -14.594 -31.215 1.00 89.50 204 SER A N 1
ATOM 1561 C CA . SER A 1 204 ? 12.086 -13.137 -31.291 1.00 89.50 204 SER A CA 1
ATOM 1562 C C . SER A 1 204 ? 12.773 -12.615 -32.544 1.00 89.50 204 SER A C 1
ATOM 1564 O O . SER A 1 204 ? 13.948 -12.881 -32.801 1.00 89.50 204 SER A O 1
ATOM 1566 N N . GLN A 1 205 ? 12.054 -11.786 -33.298 1.00 93.94 205 GLN A N 1
ATOM 1567 C CA . GLN A 1 205 ? 12.659 -10.963 -34.330 1.00 93.94 205 GLN A CA 1
ATOM 1568 C C . GLN A 1 205 ? 13.266 -9.731 -33.656 1.00 93.94 205 GLN A C 1
ATOM 1570 O O . GLN A 1 205 ? 12.544 -8.808 -33.277 1.00 93.94 205 GLN A O 1
ATOM 1575 N N . TRP A 1 206 ? 14.588 -9.717 -33.495 1.00 96.00 206 TRP A N 1
ATOM 1576 C CA . TRP A 1 206 ? 15.314 -8.575 -32.941 1.00 96.00 206 TRP A CA 1
ATOM 1577 C C . TRP A 1 206 ? 15.274 -7.392 -33.914 1.00 96.00 206 TRP A C 1
ATOM 1579 O O . TRP A 1 206 ? 15.742 -7.489 -35.046 1.00 96.00 206 TRP A O 1
ATOM 1589 N N . VAL A 1 207 ? 14.683 -6.285 -33.467 1.00 95.56 207 VAL A N 1
ATOM 1590 C CA . VAL A 1 207 ? 14.517 -5.048 -34.246 1.00 95.56 207 VAL A CA 1
ATOM 1591 C C . VAL A 1 207 ? 15.640 -4.067 -33.932 1.00 95.56 207 VAL A C 1
ATOM 1593 O O . VAL A 1 207 ? 16.133 -3.386 -34.824 1.00 95.56 207 VAL A O 1
ATOM 1596 N N . LEU A 1 208 ? 16.056 -4.009 -32.666 1.00 97.00 208 LEU A N 1
ATOM 1597 C CA . LEU A 1 208 ? 17.146 -3.165 -32.193 1.00 97.00 208 LEU A CA 1
ATOM 1598 C C . LEU A 1 208 ? 18.170 -4.008 -31.443 1.00 97.00 208 LEU A C 1
ATOM 1600 O O . LEU A 1 208 ? 17.814 -4.945 -30.724 1.00 97.00 208 LEU A O 1
ATOM 1604 N N . THR A 1 209 ? 19.447 -3.663 -31.582 1.00 97.12 209 THR A N 1
ATOM 1605 C CA . THR A 1 209 ? 20.539 -4.325 -30.866 1.00 97.12 209 THR A CA 1
ATOM 1606 C C . THR A 1 209 ? 21.644 -3.330 -30.534 1.00 97.12 209 THR A C 1
ATOM 1608 O O . THR A 1 209 ? 22.076 -2.547 -31.373 1.00 97.12 209 THR A O 1
ATOM 1611 N N . TYR A 1 210 ? 22.083 -3.389 -29.285 1.00 97.81 210 TYR A N 1
ATOM 1612 C CA . TYR A 1 210 ? 23.370 -2.946 -28.793 1.00 97.81 210 TYR A CA 1
ATOM 1613 C C . TYR A 1 210 ? 24.157 -4.195 -28.393 1.00 97.81 210 TYR A C 1
ATOM 1615 O O . TYR A 1 210 ? 23.665 -4.986 -27.583 1.00 97.81 210 TYR A O 1
ATOM 1623 N N . ASP A 1 211 ? 25.345 -4.396 -28.960 1.00 94.50 211 ASP A N 1
ATOM 1624 C CA . ASP A 1 211 ? 26.098 -5.653 -28.814 1.00 94.50 211 ASP A CA 1
ATOM 1625 C C . ASP A 1 211 ? 27.326 -5.577 -27.892 1.00 94.50 211 ASP A C 1
ATOM 1627 O O . ASP A 1 211 ? 28.053 -6.564 -27.775 1.00 94.50 211 ASP A O 1
ATOM 1631 N N . GLY A 1 212 ? 27.576 -4.421 -27.268 1.00 94.19 212 GLY A N 1
ATOM 1632 C CA . GLY A 1 212 ? 28.700 -4.242 -26.344 1.00 94.19 212 GLY A CA 1
ATOM 1633 C C . GLY A 1 212 ? 30.082 -4.192 -27.001 1.00 94.19 212 GLY A C 1
ATOM 1634 O O . GLY A 1 212 ? 31.078 -4.116 -26.286 1.00 94.19 212 GLY A O 1
ATOM 1635 N N . LYS A 1 213 ? 30.186 -4.227 -28.339 1.00 92.88 213 LYS A N 1
ATOM 1636 C CA . LYS A 1 213 ? 31.485 -4.242 -29.044 1.00 92.88 213 LYS A CA 1
ATOM 1637 C C . LYS A 1 213 ? 32.013 -2.858 -29.406 1.00 92.88 213 LYS A C 1
ATOM 1639 O O . LYS A 1 213 ? 33.212 -2.705 -29.612 1.00 92.88 213 LYS A O 1
ATOM 1644 N N . ALA A 1 214 ? 31.131 -1.867 -29.483 1.00 94.38 214 ALA A N 1
ATOM 1645 C CA . ALA A 1 214 ? 31.454 -0.478 -29.796 1.00 94.38 214 ALA A CA 1
ATOM 1646 C C . ALA A 1 214 ? 30.604 0.474 -28.942 1.00 94.38 214 ALA A C 1
ATOM 1648 O O . ALA A 1 214 ? 29.706 0.031 -28.220 1.00 94.38 214 ALA A O 1
ATOM 1649 N N . SER A 1 215 ? 30.871 1.780 -29.019 1.00 94.56 215 SER A N 1
ATOM 1650 C CA . SER A 1 215 ? 30.032 2.784 -28.354 1.00 94.56 215 SER A CA 1
ATOM 1651 C C . SER A 1 215 ? 28.593 2.739 -28.896 1.00 94.56 215 SER A C 1
ATOM 1653 O O . SER A 1 215 ? 28.412 2.552 -30.102 1.00 94.56 215 SER A O 1
ATOM 1655 N N . PRO A 1 216 ? 27.552 2.966 -28.070 1.00 96.75 216 PRO A N 1
ATOM 1656 C CA . PRO A 1 216 ? 26.178 3.061 -28.560 1.00 96.75 216 PRO A CA 1
ATOM 1657 C C . PRO A 1 216 ? 26.005 4.090 -29.690 1.00 96.75 216 PRO A C 1
ATOM 1659 O O . PRO A 1 216 ? 25.233 3.842 -30.613 1.00 96.75 216 PRO A O 1
ATOM 1662 N N . LEU A 1 217 ? 26.764 5.196 -29.675 1.00 94.81 217 LEU A N 1
ATOM 1663 C CA . LEU A 1 217 ? 26.754 6.212 -30.741 1.00 94.81 217 LEU A CA 1
ATOM 1664 C C . LEU A 1 217 ? 27.110 5.629 -32.114 1.00 94.81 217 LEU A C 1
ATOM 1666 O O . LEU A 1 217 ? 26.451 5.924 -33.107 1.00 94.81 217 LEU A O 1
ATOM 1670 N N . GLU A 1 218 ? 28.127 4.769 -32.165 1.00 95.62 218 GLU A N 1
ATOM 1671 C CA . GLU A 1 218 ? 28.579 4.110 -33.398 1.00 95.62 218 GLU A CA 1
ATOM 1672 C C . GLU A 1 218 ? 27.553 3.091 -33.912 1.00 95.62 218 GLU A C 1
ATOM 1674 O O . GLU A 1 218 ? 27.541 2.750 -35.091 1.00 95.62 218 GLU A O 1
ATOM 1679 N N . GLN A 1 219 ? 26.656 2.641 -33.032 1.00 95.94 219 GLN A N 1
ATOM 1680 C CA . GLN A 1 219 ? 25.546 1.740 -33.342 1.00 95.94 219 GLN A CA 1
ATOM 1681 C C . GLN A 1 219 ? 24.215 2.500 -33.525 1.00 95.94 219 GLN A C 1
ATOM 1683 O O . GLN A 1 219 ? 23.147 1.890 -33.538 1.00 95.94 219 GLN A O 1
ATOM 1688 N N . GLY A 1 220 ? 24.266 3.832 -33.656 1.00 95.50 220 GLY A N 1
ATOM 1689 C CA . GLY A 1 220 ? 23.118 4.694 -33.953 1.00 95.50 220 GLY A CA 1
ATOM 1690 C C . GLY A 1 220 ? 22.261 5.096 -32.749 1.00 95.50 220 GLY A C 1
ATOM 1691 O O . GLY A 1 220 ? 21.220 5.725 -32.937 1.00 95.50 220 GLY A O 1
ATOM 1692 N N . TRP A 1 221 ? 22.653 4.742 -31.522 1.00 97.81 221 TRP A N 1
ATOM 1693 C CA . TRP A 1 221 ? 21.919 5.135 -30.319 1.00 97.81 221 TRP A CA 1
ATOM 1694 C C . TRP A 1 221 ? 22.134 6.612 -30.009 1.00 97.81 221 TRP A C 1
ATOM 1696 O O . TRP A 1 221 ? 23.245 7.133 -30.086 1.00 97.81 221 TRP A O 1
ATOM 1706 N N . ILE A 1 222 ? 21.062 7.282 -29.600 1.00 97.56 222 ILE A N 1
ATOM 1707 C CA . ILE A 1 222 ? 21.053 8.716 -29.330 1.00 97.56 222 ILE A CA 1
ATOM 1708 C C . ILE A 1 222 ? 21.369 8.935 -27.844 1.00 97.56 222 ILE A C 1
ATOM 1710 O O . ILE A 1 222 ? 20.692 8.349 -26.995 1.00 97.56 222 ILE A O 1
ATOM 1714 N N . PRO A 1 223 ? 22.366 9.764 -27.495 1.00 97.19 223 PRO A N 1
ATOM 1715 C CA . PRO A 1 223 ? 22.682 10.059 -26.106 1.00 97.19 223 PRO A CA 1
ATOM 1716 C C . PRO A 1 223 ? 21.572 10.916 -25.487 1.00 97.19 223 PRO A C 1
ATOM 1718 O O . PRO A 1 223 ? 21.019 11.813 -26.125 1.00 97.19 223 PRO A O 1
ATOM 1721 N N . VAL A 1 224 ? 21.255 10.646 -24.226 1.00 95.38 224 VAL A N 1
ATOM 1722 C CA . VAL A 1 224 ? 20.268 11.375 -23.429 1.00 95.38 224 VAL A CA 1
ATOM 1723 C C . VAL A 1 224 ? 20.930 11.805 -22.127 1.00 95.38 224 VAL A C 1
ATOM 1725 O O . VAL A 1 224 ? 21.348 10.963 -21.337 1.00 95.38 224 VAL A O 1
ATOM 1728 N N . GLY A 1 225 ? 20.998 13.115 -21.896 1.00 94.38 225 GLY A N 1
ATOM 1729 C CA . GLY A 1 225 ? 21.681 13.688 -20.736 1.00 94.38 225 GLY A CA 1
ATOM 1730 C C . GLY A 1 225 ? 23.200 13.799 -20.911 1.00 94.38 225 GLY A C 1
ATOM 1731 O O . GLY A 1 225 ? 23.807 13.172 -21.780 1.00 94.38 225 GLY A O 1
ATOM 1732 N N . GLU A 1 226 ? 23.810 14.645 -20.085 1.00 93.25 226 GLU A N 1
ATOM 1733 C CA . GLU A 1 226 ? 25.216 15.047 -20.203 1.00 93.25 226 GLU A CA 1
ATOM 1734 C C . GLU A 1 226 ? 26.188 13.905 -19.872 1.00 93.25 226 GLU A C 1
ATOM 1736 O O . GLU A 1 226 ? 27.238 13.783 -20.504 1.00 93.25 226 GLU A O 1
ATOM 1741 N N . LEU A 1 227 ? 25.821 13.005 -18.950 1.00 93.94 227 LEU A N 1
ATOM 1742 C CA . LEU A 1 227 ? 26.707 11.917 -18.517 1.00 93.94 227 LEU A CA 1
ATOM 1743 C C . LEU A 1 227 ? 26.823 10.790 -19.549 1.00 93.94 227 LEU A C 1
ATOM 1745 O O . LEU A 1 227 ? 27.704 9.939 -19.428 1.00 93.94 227 LEU A O 1
ATOM 1749 N N . ALA A 1 228 ? 25.998 10.780 -20.604 1.00 94.81 228 ALA A N 1
ATOM 1750 C CA . ALA A 1 228 ? 26.155 9.817 -21.694 1.00 94.81 228 ALA A CA 1
ATOM 1751 C C . ALA A 1 228 ? 27.559 9.923 -22.323 1.00 94.81 228 ALA A C 1
ATOM 1753 O O . ALA A 1 228 ? 28.178 8.902 -22.630 1.00 94.81 228 ALA A O 1
ATOM 1754 N N . ALA A 1 229 ? 28.112 11.140 -22.405 1.00 91.31 229 ALA A N 1
ATOM 1755 C CA . ALA A 1 229 ? 29.459 11.404 -22.910 1.00 91.31 229 ALA A CA 1
ATOM 1756 C C . ALA A 1 229 ? 30.583 10.813 -22.036 1.00 91.31 229 ALA A C 1
ATOM 1758 O O . ALA A 1 229 ? 31.717 10.686 -22.504 1.00 91.31 229 ALA A O 1
ATOM 1759 N N . ASN A 1 230 ? 30.292 10.416 -20.792 1.00 89.81 230 ASN A N 1
ATOM 1760 C CA . ASN A 1 230 ? 31.253 9.795 -19.873 1.00 89.81 230 ASN A CA 1
ATOM 1761 C C . ASN A 1 230 ? 31.317 8.269 -20.017 1.00 89.81 230 ASN A C 1
ATOM 1763 O O . ASN A 1 230 ? 32.215 7.644 -19.458 1.00 89.81 230 ASN A O 1
ATOM 1767 N N . ALA A 1 231 ? 30.418 7.663 -20.798 1.00 93.94 231 ALA A N 1
ATOM 1768 C CA . ALA A 1 231 ? 30.412 6.222 -21.019 1.00 93.94 231 ALA A CA 1
ATOM 1769 C C . ALA A 1 231 ? 31.685 5.758 -21.743 1.00 93.94 231 ALA A C 1
ATOM 1771 O O . ALA A 1 231 ? 32.159 6.414 -22.677 1.00 93.94 231 ALA A O 1
ATOM 1772 N N . ARG A 1 232 ? 32.255 4.627 -21.324 1.00 95.50 232 ARG A N 1
ATOM 1773 C CA . ARG A 1 232 ? 33.470 4.051 -21.922 1.00 95.50 232 ARG A CA 1
ATOM 1774 C C . ARG A 1 232 ? 33.279 2.563 -22.163 1.00 95.50 232 ARG A C 1
ATOM 1776 O O . ARG A 1 232 ? 32.565 1.904 -21.416 1.00 95.50 232 ARG A O 1
ATOM 1783 N N . MET A 1 233 ? 33.937 2.035 -23.186 1.00 96.25 233 MET A N 1
ATOM 1784 C CA . MET A 1 233 ? 34.018 0.589 -23.377 1.00 96.25 233 MET A CA 1
ATOM 1785 C C . MET A 1 233 ? 35.042 0.009 -22.400 1.00 96.25 233 MET A C 1
ATOM 1787 O O . MET A 1 233 ? 36.159 0.515 -22.316 1.00 96.25 233 MET A O 1
ATOM 1791 N N . ASP A 1 234 ? 34.662 -1.038 -21.674 1.00 93.56 234 ASP A N 1
ATOM 1792 C CA . ASP A 1 234 ? 35.509 -1.732 -20.705 1.00 93.56 234 ASP A CA 1
ATOM 1793 C C . ASP A 1 234 ? 35.161 -3.226 -20.686 1.00 93.56 234 ASP A C 1
ATOM 1795 O O . ASP A 1 234 ? 33.997 -3.597 -20.537 1.00 93.56 234 ASP A O 1
ATOM 1799 N N . GLY A 1 235 ? 36.155 -4.092 -20.897 1.00 86.12 235 GLY A N 1
ATOM 1800 C CA . GLY A 1 235 ? 35.977 -5.548 -20.833 1.00 86.12 235 GLY A CA 1
ATOM 1801 C C . GLY A 1 235 ? 34.873 -6.128 -21.734 1.00 86.12 235 GLY A C 1
ATOM 1802 O O . GLY A 1 235 ? 34.259 -7.124 -21.364 1.00 86.12 235 GLY A O 1
ATOM 1803 N N . GLY A 1 236 ? 34.586 -5.512 -22.890 1.00 89.81 236 GLY A N 1
ATOM 1804 C CA . GLY A 1 236 ? 33.501 -5.942 -23.790 1.00 89.81 236 GLY A CA 1
ATOM 1805 C C . GLY A 1 236 ? 32.093 -5.524 -23.341 1.00 89.81 236 GLY A C 1
ATOM 1806 O O . GLY A 1 236 ? 31.106 -6.137 -23.744 1.00 89.81 236 GLY A O 1
ATOM 1807 N N . ALA A 1 237 ? 31.991 -4.505 -22.488 1.00 96.25 237 ALA A N 1
ATOM 1808 C CA . ALA A 1 237 ? 30.738 -3.899 -22.065 1.00 96.25 237 ALA A CA 1
ATOM 1809 C C . ALA A 1 237 ? 30.839 -2.368 -22.061 1.00 96.25 237 ALA A C 1
ATOM 1811 O O . ALA A 1 237 ? 31.925 -1.795 -21.961 1.00 96.25 237 ALA A O 1
ATOM 1812 N N . LEU A 1 238 ? 29.695 -1.691 -22.128 1.00 97.38 238 LEU A N 1
ATOM 1813 C CA . LEU A 1 238 ? 29.612 -0.264 -21.842 1.00 97.38 238 LEU A CA 1
ATOM 1814 C C . LEU A 1 238 ? 29.661 -0.050 -20.335 1.00 97.38 238 LEU A C 1
ATOM 1816 O O . LEU A 1 238 ? 28.697 -0.365 -19.634 1.00 97.38 238 LEU A O 1
ATOM 1820 N N . ARG A 1 239 ? 30.747 0.534 -19.845 1.00 96.19 239 ARG A N 1
ATOM 1821 C CA . ARG A 1 239 ? 30.830 1.069 -18.493 1.00 96.19 239 ARG A CA 1
ATOM 1822 C C . ARG A 1 239 ? 30.161 2.438 -18.455 1.00 96.19 239 ARG A C 1
ATOM 1824 O O . ARG A 1 239 ? 30.581 3.374 -19.139 1.00 96.19 239 ARG A O 1
ATOM 1831 N N . MET A 1 240 ? 29.124 2.546 -17.636 1.00 93.88 240 MET A N 1
ATOM 1832 C CA . MET A 1 240 ? 28.384 3.774 -17.382 1.00 93.88 240 MET A CA 1
ATOM 1833 C C . MET A 1 240 ? 28.555 4.162 -15.918 1.00 93.88 240 MET A C 1
ATOM 1835 O O . MET A 1 240 ? 28.105 3.441 -15.025 1.00 93.88 240 MET A O 1
ATOM 1839 N N . ILE A 1 241 ? 29.222 5.294 -15.701 1.00 93.69 241 ILE A N 1
ATOM 1840 C CA . ILE A 1 241 ? 29.420 5.898 -14.386 1.00 93.69 241 ILE A CA 1
ATOM 1841 C C . ILE A 1 241 ? 28.503 7.111 -14.303 1.00 93.69 241 ILE A C 1
ATOM 1843 O O . ILE A 1 241 ? 28.603 8.030 -15.116 1.00 93.69 241 ILE A O 1
ATOM 1847 N N . ASP A 1 242 ? 27.620 7.084 -13.320 1.00 93.06 242 ASP A N 1
ATOM 1848 C CA . ASP A 1 242 ? 26.873 8.234 -12.854 1.00 93.06 242 ASP A CA 1
ATOM 1849 C C . ASP A 1 242 ? 27.497 8.708 -11.543 1.00 93.06 242 ASP A C 1
ATOM 1851 O O . ASP A 1 242 ? 27.302 8.100 -10.491 1.00 93.06 242 ASP A O 1
ATOM 1855 N N . ASP A 1 243 ? 28.307 9.754 -11.628 1.00 91.06 243 ASP A N 1
ATOM 1856 C CA . ASP A 1 243 ? 28.976 10.412 -10.508 1.00 91.06 243 ASP A CA 1
ATOM 1857 C C . ASP A 1 243 ? 28.310 11.746 -10.132 1.00 91.06 243 ASP A C 1
ATOM 1859 O O . ASP A 1 243 ? 28.863 12.513 -9.341 1.00 91.06 243 ASP A O 1
ATOM 1863 N N . SER A 1 244 ? 27.110 12.014 -10.662 1.00 88.06 244 SER A N 1
ATOM 1864 C CA . SER A 1 244 ? 26.362 13.242 -10.417 1.00 88.06 244 SER A CA 1
ATOM 1865 C C . SER A 1 244 ? 25.109 12.994 -9.583 1.00 88.06 244 SER A C 1
ATOM 1867 O O . SER A 1 244 ? 24.482 11.942 -9.616 1.00 88.06 244 SER A O 1
ATOM 1869 N N . SER A 1 245 ? 24.704 14.017 -8.836 1.00 85.19 245 SER A N 1
ATOM 1870 C CA . SER A 1 245 ? 23.386 14.089 -8.197 1.00 85.19 245 SER A CA 1
ATOM 1871 C C . SER A 1 245 ? 22.453 15.092 -8.877 1.00 85.19 245 SER A C 1
ATOM 1873 O O . SER A 1 245 ? 21.409 15.415 -8.319 1.00 85.19 245 SER A O 1
ATOM 1875 N N . GLU A 1 246 ? 22.858 15.642 -10.022 1.00 87.62 246 GLU A N 1
ATOM 1876 C CA . GLU A 1 246 ? 22.138 16.710 -10.735 1.00 87.62 246 GLU A CA 1
ATOM 1877 C C . GLU A 1 246 ? 22.037 16.456 -12.248 1.00 87.62 246 GLU A C 1
ATOM 1879 O O . GLU A 1 246 ? 21.305 17.156 -12.946 1.00 87.62 246 GLU A O 1
ATOM 1884 N N . ALA A 1 247 ? 22.748 15.452 -12.762 1.00 90.19 247 ALA A N 1
ATOM 1885 C CA . ALA A 1 247 ? 22.769 15.083 -14.170 1.00 90.19 247 ALA A CA 1
ATOM 1886 C C . ALA A 1 247 ? 22.448 13.596 -14.336 1.00 90.19 247 ALA A C 1
ATOM 1888 O O . ALA A 1 247 ? 22.561 12.813 -13.402 1.00 90.19 247 ALA A O 1
ATOM 1889 N N . MET A 1 248 ? 22.074 13.215 -15.554 1.00 92.94 248 MET A N 1
ATOM 1890 C CA . MET A 1 248 ? 21.836 11.827 -15.946 1.00 92.94 248 MET A CA 1
ATOM 1891 C C . MET A 1 248 ? 22.579 11.517 -17.248 1.00 92.94 248 MET A C 1
ATOM 1893 O O . MET A 1 248 ? 23.040 12.428 -17.946 1.00 92.94 248 MET A O 1
ATOM 1897 N N . GLY A 1 249 ? 22.670 10.238 -17.600 1.00 94.69 249 GLY A N 1
ATOM 1898 C CA . GLY A 1 249 ? 23.313 9.786 -18.829 1.00 94.69 249 GLY A CA 1
ATOM 1899 C C . GLY A 1 249 ? 22.778 8.440 -19.261 1.00 94.69 249 GLY A C 1
ATOM 1900 O O . GLY A 1 249 ? 22.971 7.443 -18.575 1.00 94.69 249 GLY A O 1
ATOM 1901 N N . ALA A 1 250 ? 22.129 8.410 -20.413 1.00 96.88 250 ALA A N 1
ATOM 1902 C CA . ALA A 1 250 ? 21.525 7.221 -20.982 1.00 96.88 250 ALA A CA 1
ATOM 1903 C C . ALA A 1 250 ? 21.646 7.232 -22.509 1.00 96.88 250 ALA A C 1
ATOM 1905 O O . ALA A 1 250 ? 22.053 8.221 -23.118 1.00 96.88 250 ALA A O 1
ATOM 1906 N N . TYR A 1 251 ? 21.251 6.128 -23.129 1.00 98.06 251 TYR A N 1
ATOM 1907 C CA . TYR A 1 251 ? 21.176 5.981 -24.575 1.00 98.06 251 TYR A CA 1
ATOM 1908 C C . TYR A 1 251 ? 19.783 5.530 -24.978 1.00 98.06 251 TYR A C 1
ATOM 1910 O O . TYR A 1 251 ? 19.227 4.615 -24.370 1.00 98.06 251 TYR A O 1
ATOM 1918 N N . ARG A 1 252 ? 19.217 6.175 -25.998 1.00 97.75 252 ARG A N 1
ATOM 1919 C CA . ARG A 1 252 ? 17.855 5.952 -26.485 1.00 97.75 252 ARG A CA 1
ATOM 1920 C C . ARG A 1 252 ? 17.849 5.578 -27.959 1.00 97.75 252 ARG A C 1
ATOM 1922 O O . ARG A 1 252 ? 18.606 6.129 -28.752 1.00 97.75 252 ARG A O 1
ATOM 1929 N N . MET A 1 253 ? 16.926 4.701 -28.328 1.00 97.62 253 MET A N 1
ATOM 1930 C CA . MET A 1 253 ? 16.616 4.385 -29.715 1.00 97.62 253 MET A CA 1
ATOM 1931 C C . MET A 1 253 ? 15.102 4.357 -29.929 1.00 97.62 253 MET A C 1
ATOM 1933 O O . MET A 1 253 ? 14.348 3.905 -29.065 1.00 97.62 253 MET A O 1
ATOM 1937 N N . ARG A 1 254 ? 14.665 4.842 -31.091 1.00 97.44 254 ARG A N 1
ATOM 1938 C CA . ARG A 1 254 ? 13.267 4.790 -31.536 1.00 97.44 254 ARG A CA 1
ATOM 1939 C C . ARG A 1 254 ? 12.958 3.440 -32.164 1.00 97.44 254 ARG A C 1
ATOM 1941 O O . ARG A 1 254 ? 13.829 2.829 -32.777 1.00 97.44 254 ARG A O 1
ATOM 1948 N N . TRP A 1 255 ? 11.710 3.003 -32.065 1.00 96.81 255 TRP A N 1
ATOM 1949 C CA . TRP A 1 255 ? 11.238 1.792 -32.738 1.00 96.81 255 TRP A CA 1
ATOM 1950 C C . TRP A 1 255 ? 9.767 1.926 -33.140 1.00 96.81 255 TRP A C 1
ATOM 1952 O O . TRP A 1 255 ? 9.115 2.914 -32.816 1.00 96.81 255 TRP A O 1
ATOM 1962 N N . THR A 1 256 ? 9.254 0.953 -33.894 1.00 96.00 256 THR A N 1
ATOM 1963 C CA . THR A 1 256 ? 7.848 0.919 -34.327 1.00 96.00 256 THR A CA 1
ATOM 1964 C C . THR A 1 256 ? 7.126 -0.256 -33.662 1.00 96.00 256 THR A C 1
ATOM 1966 O O . THR A 1 256 ? 7.451 -1.403 -33.975 1.00 96.00 256 THR A O 1
ATOM 1969 N N . PRO A 1 257 ? 6.163 0.003 -32.759 1.00 94.62 257 PRO A N 1
ATOM 1970 C CA . PRO A 1 257 ? 5.356 -1.031 -32.124 1.00 94.62 257 PRO A CA 1
ATOM 1971 C C . PRO A 1 257 ? 4.417 -1.741 -33.090 1.00 94.62 257 PRO A C 1
ATOM 1973 O O . PRO A 1 257 ? 3.807 -1.117 -33.956 1.00 94.62 257 PRO A O 1
ATOM 1976 N N . ASP A 1 258 ? 4.243 -3.041 -32.869 1.00 93.44 258 ASP A N 1
ATOM 1977 C CA . ASP A 1 258 ? 3.204 -3.851 -33.497 1.00 93.44 258 ASP A CA 1
ATOM 1978 C C . ASP A 1 258 ? 2.235 -4.326 -32.400 1.00 93.44 258 ASP A C 1
ATOM 1980 O O . ASP A 1 258 ? 2.598 -5.204 -31.614 1.00 93.44 258 ASP A O 1
ATOM 1984 N N . PRO A 1 259 ? 1.014 -3.764 -32.306 1.00 88.94 259 PRO A N 1
ATOM 1985 C CA . PRO A 1 259 ? 0.069 -4.103 -31.242 1.00 88.94 259 PRO A CA 1
ATOM 1986 C C . PRO A 1 259 ? -0.460 -5.544 -31.321 1.00 88.94 259 PRO A C 1
ATOM 1988 O O . PRO A 1 259 ? -1.107 -5.997 -30.378 1.00 88.94 259 PRO A O 1
ATOM 1991 N N . ALA A 1 260 ? -0.219 -6.265 -32.423 1.00 90.75 260 ALA A N 1
ATOM 1992 C CA . ALA A 1 260 ? -0.579 -7.676 -32.562 1.00 90.75 260 ALA A CA 1
ATOM 1993 C C . ALA A 1 260 ? 0.505 -8.634 -32.026 1.00 90.75 260 ALA A C 1
ATOM 1995 O O . ALA A 1 260 ? 0.290 -9.850 -31.989 1.00 90.75 260 ALA A O 1
ATOM 1996 N N . LYS A 1 261 ? 1.667 -8.107 -31.627 1.00 92.75 261 LYS A N 1
ATOM 1997 C CA . LYS A 1 261 ? 2.824 -8.864 -31.140 1.00 92.75 261 LYS A CA 1
ATOM 1998 C C . LYS A 1 261 ? 3.148 -8.502 -29.697 1.00 92.75 261 LYS A C 1
ATOM 2000 O O . LYS A 1 261 ? 2.764 -7.447 -29.201 1.00 92.75 261 LYS A O 1
ATOM 2005 N N . GLU A 1 262 ? 3.873 -9.387 -29.025 1.00 94.31 262 GLU A N 1
ATOM 2006 C CA . GLU A 1 262 ? 4.493 -9.060 -27.741 1.00 94.31 262 GLU A CA 1
ATOM 2007 C C . GLU A 1 262 ? 5.905 -8.512 -27.961 1.00 94.31 262 GLU A C 1
ATOM 2009 O O . GLU A 1 262 ? 6.606 -8.907 -28.901 1.00 94.31 262 GLU A O 1
ATOM 2014 N N . VAL A 1 263 ? 6.304 -7.584 -27.094 1.00 96.62 263 VAL A N 1
ATOM 2015 C CA . VAL A 1 263 ? 7.632 -6.969 -27.100 1.00 96.62 263 VAL A CA 1
ATOM 2016 C C . VAL A 1 263 ? 8.524 -7.761 -26.159 1.00 96.62 263 VAL A C 1
ATOM 2018 O O . VAL A 1 263 ? 8.156 -8.013 -25.012 1.00 96.62 263 VAL A O 1
ATOM 2021 N N . VAL A 1 264 ? 9.710 -8.123 -26.632 1.00 97.31 264 VAL A N 1
ATOM 2022 C CA . VAL A 1 264 ? 10.728 -8.809 -25.836 1.00 97.31 264 VAL A CA 1
ATOM 2023 C C . VAL A 1 264 ? 11.941 -7.906 -25.749 1.00 97.31 264 VAL A C 1
ATOM 2025 O O . VAL A 1 264 ? 12.537 -7.556 -26.766 1.00 97.31 264 VAL A O 1
ATOM 2028 N N . VAL A 1 265 ? 12.319 -7.525 -24.536 1.00 98.31 265 VAL A N 1
ATOM 2029 C CA . VAL A 1 265 ? 13.549 -6.771 -24.293 1.00 98.31 265 VAL A CA 1
ATOM 2030 C C . VAL A 1 265 ? 14.509 -7.645 -23.520 1.00 98.31 265 VAL A C 1
ATOM 2032 O O . VAL A 1 265 ? 14.121 -8.240 -22.524 1.00 98.31 265 VAL A O 1
ATOM 2035 N N . GLU A 1 266 ? 15.756 -7.716 -23.968 1.00 98.12 266 GLU A N 1
ATOM 2036 C CA . GLU A 1 266 ? 16.826 -8.442 -23.294 1.00 98.12 266 GLU A CA 1
ATOM 2037 C C . GLU A 1 266 ? 17.980 -7.487 -23.012 1.00 98.12 266 GLU A C 1
ATOM 2039 O O . GLU A 1 266 ? 18.511 -6.858 -23.925 1.00 98.12 266 GLU A O 1
ATOM 2044 N N . ALA A 1 267 ? 18.382 -7.379 -21.753 1.00 98.19 267 ALA A N 1
ATOM 2045 C CA . ALA A 1 267 ? 19.543 -6.608 -21.347 1.00 98.19 267 ALA A CA 1
ATOM 2046 C C . ALA A 1 267 ? 20.463 -7.492 -20.513 1.00 98.19 267 ALA A C 1
ATOM 2048 O O . ALA A 1 267 ? 20.034 -8.079 -19.522 1.00 98.19 267 ALA A O 1
ATOM 2049 N N . ARG A 1 268 ? 21.739 -7.567 -20.892 1.00 97.56 268 ARG A N 1
ATOM 2050 C CA . ARG A 1 268 ? 22.748 -8.293 -20.124 1.00 97.56 268 ARG A CA 1
ATOM 2051 C C . ARG A 1 268 ? 23.630 -7.303 -19.380 1.00 97.56 268 ARG A C 1
ATOM 2053 O O . ARG A 1 268 ? 24.476 -6.641 -19.993 1.00 97.56 268 ARG A O 1
ATOM 2060 N N . VAL A 1 269 ? 23.406 -7.191 -18.073 1.00 96.12 269 VAL A N 1
ATOM 2061 C CA . VAL A 1 269 ? 23.857 -6.060 -17.251 1.00 96.12 269 VAL A CA 1
ATOM 2062 C C . VAL A 1 269 ? 24.447 -6.545 -15.936 1.00 96.12 269 VAL A C 1
ATOM 2064 O O . VAL A 1 269 ? 23.969 -7.516 -15.352 1.00 96.12 269 VAL A O 1
ATOM 2067 N N . ARG A 1 270 ? 25.456 -5.827 -15.454 1.00 93.62 270 ARG A N 1
ATOM 2068 C CA . ARG A 1 270 ? 25.996 -5.946 -14.099 1.00 93.62 270 ARG A CA 1
ATOM 2069 C C . ARG A 1 270 ? 25.875 -4.605 -13.385 1.00 93.62 270 ARG A C 1
ATOM 2071 O O . ARG A 1 270 ? 26.181 -3.566 -13.977 1.00 93.62 270 ARG A O 1
ATOM 2078 N N . VAL A 1 271 ? 25.447 -4.627 -12.125 1.00 92.69 271 VAL A N 1
ATOM 2079 C CA . VAL A 1 271 ? 25.377 -3.434 -11.269 1.00 92.69 271 VAL A CA 1
ATOM 2080 C C . VAL A 1 271 ? 26.535 -3.485 -10.285 1.00 92.69 271 VAL A C 1
ATOM 2082 O O . VAL A 1 271 ? 26.553 -4.320 -9.386 1.00 92.69 271 VAL A O 1
ATOM 2085 N N . GLU A 1 272 ? 27.507 -2.595 -10.456 1.00 90.94 272 GLU A N 1
ATOM 2086 C CA . GLU A 1 272 ? 28.701 -2.570 -9.609 1.00 90.94 272 GLU A CA 1
ATOM 2087 C C . GLU A 1 272 ? 28.401 -1.857 -8.288 1.00 90.94 272 GLU A C 1
ATOM 2089 O O . GLU A 1 272 ? 28.602 -2.401 -7.202 1.00 90.94 272 GLU A O 1
ATOM 2094 N N . ALA A 1 273 ? 27.857 -0.642 -8.371 1.00 88.88 273 ALA A N 1
ATOM 2095 C CA . ALA A 1 273 ? 27.617 0.186 -7.202 1.00 88.88 273 ALA A CA 1
ATOM 2096 C C . ALA A 1 273 ? 26.412 1.100 -7.387 1.00 88.88 273 ALA A C 1
ATOM 2098 O O . ALA A 1 273 ? 26.112 1.557 -8.487 1.00 88.88 273 ALA A O 1
ATOM 2099 N N . ILE A 1 274 ? 25.753 1.402 -6.269 1.00 89.50 274 ILE A N 1
ATOM 2100 C CA . ILE A 1 274 ? 24.781 2.488 -6.156 1.00 89.50 274 ILE A CA 1
ATOM 2101 C C . ILE A 1 274 ? 25.089 3.244 -4.881 1.00 89.50 274 ILE A C 1
ATOM 2103 O O . ILE A 1 274 ? 25.188 2.649 -3.805 1.00 89.50 274 ILE A O 1
ATOM 2107 N N . THR A 1 275 ? 25.235 4.554 -5.008 1.00 88.75 275 THR A N 1
ATOM 2108 C CA . THR A 1 275 ? 25.578 5.454 -3.915 1.00 88.75 275 THR A CA 1
ATOM 2109 C C . THR A 1 275 ? 24.633 6.652 -3.909 1.00 88.75 275 THR A C 1
ATOM 2111 O O . THR A 1 275 ? 23.918 6.930 -4.870 1.00 88.75 275 THR A O 1
ATOM 2114 N N . ALA A 1 276 ? 24.572 7.346 -2.777 1.00 86.38 276 ALA A N 1
ATOM 2115 C CA . ALA A 1 276 ? 23.756 8.540 -2.610 1.00 86.38 276 ALA A CA 1
ATOM 2116 C C . ALA A 1 276 ? 24.599 9.667 -2.010 1.00 86.38 276 ALA A C 1
ATOM 2118 O O . ALA A 1 276 ? 25.581 9.376 -1.316 1.00 86.38 276 ALA A O 1
ATOM 2119 N N . PRO A 1 277 ? 24.210 10.938 -2.211 1.00 83.75 277 PRO A N 1
ATOM 2120 C CA . PRO A 1 277 ? 24.847 12.055 -1.531 1.00 83.75 277 PRO A CA 1
ATOM 2121 C C . PRO A 1 277 ? 24.810 11.867 -0.012 1.00 83.75 277 PRO A C 1
ATOM 2123 O O . PRO A 1 277 ? 23.854 11.307 0.536 1.00 83.75 277 PRO A O 1
ATOM 2126 N N . THR A 1 278 ? 25.831 12.366 0.684 1.00 80.75 278 THR A N 1
ATOM 2127 C CA . THR A 1 278 ? 25.942 12.268 2.145 1.00 80.75 278 THR A CA 1
ATOM 2128 C C . THR A 1 278 ? 24.646 12.699 2.839 1.00 80.75 278 THR A C 1
ATOM 2130 O O . THR A 1 278 ? 24.153 13.802 2.626 1.00 80.75 278 THR A O 1
ATOM 2133 N N . GLY A 1 279 ? 24.095 11.825 3.689 1.00 74.19 279 GLY A N 1
ATOM 2134 C CA . GLY A 1 279 ? 22.841 12.066 4.416 1.00 74.19 279 GLY A CA 1
ATOM 2135 C C . GLY A 1 279 ? 21.570 11.590 3.700 1.00 74.19 279 GLY A C 1
ATOM 2136 O O . GLY A 1 279 ? 20.505 11.570 4.317 1.00 74.19 279 GLY A O 1
ATOM 2137 N N . THR A 1 280 ? 21.667 11.140 2.447 1.00 75.75 280 THR A N 1
ATOM 2138 C CA . THR A 1 280 ? 20.537 10.589 1.684 1.00 75.75 280 THR A CA 1
ATOM 2139 C C . THR A 1 280 ? 20.438 9.074 1.872 1.00 75.75 280 THR A C 1
ATOM 2141 O O . THR A 1 280 ? 21.426 8.352 1.754 1.00 75.75 280 THR A O 1
ATOM 2144 N N . LYS A 1 281 ? 19.232 8.560 2.149 1.00 73.56 281 LYS A N 1
ATOM 2145 C CA . LYS A 1 281 ? 18.985 7.111 2.258 1.00 73.56 281 LYS A CA 1
ATOM 2146 C C . LYS A 1 281 ? 18.641 6.516 0.890 1.00 73.56 281 LYS A C 1
ATOM 2148 O O . LYS A 1 281 ? 17.668 6.938 0.276 1.00 73.56 281 LYS A O 1
ATOM 2153 N N . ILE A 1 282 ? 19.379 5.488 0.462 1.00 74.56 282 ILE A N 1
ATOM 2154 C CA . ILE A 1 282 ? 19.119 4.736 -0.787 1.00 74.56 282 ILE A CA 1
ATOM 2155 C C . ILE A 1 282 ? 17.865 3.861 -0.661 1.00 74.56 282 ILE A C 1
ATOM 2157 O O . ILE A 1 282 ? 17.094 3.712 -1.606 1.00 74.56 282 ILE A O 1
ATOM 2161 N N . GLU A 1 283 ? 17.645 3.276 0.521 1.00 64.81 283 GLU A N 1
ATOM 2162 C CA . GLU A 1 283 ? 16.583 2.288 0.740 1.00 64.81 283 GLU A CA 1
ATOM 2163 C C . GLU A 1 283 ? 15.187 2.827 0.402 1.00 64.81 283 GLU A C 1
ATOM 2165 O O . GLU A 1 283 ? 14.356 2.039 -0.031 1.00 64.81 283 GLU A O 1
ATOM 2170 N N . GLY A 1 284 ? 14.953 4.142 0.527 1.00 62.59 284 GLY A N 1
ATOM 2171 C CA . GLY A 1 284 ? 13.649 4.787 0.329 1.00 62.59 284 GLY A CA 1
ATOM 2172 C C . GLY A 1 284 ? 13.418 5.516 -0.986 1.00 62.59 284 GLY A C 1
ATOM 2173 O O . GLY A 1 284 ? 12.554 6.383 -1.035 1.00 62.59 284 GLY A O 1
ATOM 2174 N N . GLN A 1 285 ? 14.176 5.192 -2.030 1.00 67.81 285 GLN A N 1
ATOM 2175 C CA . GLN A 1 285 ? 14.071 5.848 -3.339 1.00 67.81 285 GLN A CA 1
ATOM 2176 C C . GLN A 1 285 ? 13.257 5.057 -4.379 1.00 67.81 285 GLN A C 1
ATOM 2178 O O . GLN A 1 285 ? 13.497 5.123 -5.582 1.00 67.81 285 GLN A O 1
ATOM 2183 N N . TRP A 1 286 ? 12.272 4.304 -3.903 1.00 64.94 286 TRP A N 1
ATOM 2184 C CA . TRP A 1 286 ? 11.212 3.739 -4.729 1.00 64.94 286 TRP A CA 1
ATOM 2185 C C . TRP A 1 286 ? 9.951 4.570 -4.398 1.00 64.94 286 TRP A C 1
ATOM 2187 O O . TRP A 1 286 ? 9.690 4.755 -3.215 1.00 64.94 286 TRP A O 1
ATOM 2197 N N . PRO A 1 287 ? 9.193 5.143 -5.353 1.00 65.56 287 PRO A N 1
ATOM 2198 C CA . PRO A 1 287 ? 9.199 4.828 -6.765 1.00 65.56 287 PRO A CA 1
ATOM 2199 C C . PRO A 1 287 ? 10.388 5.533 -7.337 1.00 65.56 287 PRO A C 1
ATOM 2201 O O . PRO A 1 287 ? 10.687 6.679 -6.998 1.00 65.56 287 PRO A O 1
ATOM 2204 N N . SER A 1 288 ? 11.064 4.837 -8.220 1.00 73.19 288 SER A N 1
ATOM 2205 C CA . SER A 1 288 ? 12.100 5.499 -8.964 1.00 73.19 288 SER A CA 1
ATOM 2206 C C . SER A 1 288 ? 11.391 6.273 -10.074 1.00 73.19 288 SER A C 1
ATOM 2208 O O . SER A 1 288 ? 10.601 5.714 -10.826 1.00 73.19 288 SER A O 1
ATOM 2210 N N . ARG A 1 289 ? 11.641 7.578 -10.182 1.00 75.50 289 ARG A N 1
ATOM 2211 C CA . ARG A 1 289 ? 11.362 8.324 -11.425 1.00 75.50 289 ARG A CA 1
ATOM 2212 C C . ARG A 1 289 ? 12.573 8.297 -12.362 1.00 75.50 289 ARG A C 1
ATOM 2214 O O . ARG A 1 289 ? 12.624 9.051 -13.324 1.00 75.50 289 ARG A O 1
ATOM 2221 N N . GLY A 1 290 ? 13.548 7.452 -12.035 1.00 83.56 290 GLY A N 1
ATOM 2222 C CA . GLY A 1 290 ? 14.907 7.508 -12.527 1.00 83.56 290 GLY A CA 1
ATOM 2223 C C . GLY A 1 290 ? 15.883 6.877 -11.532 1.00 83.56 290 GLY A C 1
ATOM 2224 O O . GLY A 1 290 ? 15.746 7.048 -10.316 1.00 83.56 290 GLY A O 1
ATOM 2225 N N . TRP A 1 291 ? 16.830 6.094 -12.036 1.00 91.19 291 TRP A N 1
ATOM 2226 C CA . TRP A 1 291 ? 17.805 5.341 -11.245 1.00 91.19 291 TRP A CA 1
ATOM 2227 C C . TRP A 1 291 ? 19.133 5.247 -12.008 1.00 91.19 291 TRP A C 1
ATOM 2229 O O . TRP A 1 291 ? 19.088 5.251 -13.244 1.00 91.19 291 TRP A O 1
ATOM 2239 N N . PRO A 1 292 ? 20.284 5.090 -11.324 1.00 91.38 292 PRO A N 1
ATOM 2240 C CA . PRO A 1 292 ? 21.591 4.981 -11.984 1.00 91.38 292 PRO A CA 1
ATOM 2241 C C . PRO A 1 292 ? 21.710 3.805 -12.964 1.00 91.38 292 PRO A C 1
ATOM 2243 O O . PRO A 1 292 ? 22.495 3.849 -13.905 1.00 91.38 292 PRO A O 1
ATOM 2246 N N . GLY A 1 293 ? 20.902 2.761 -12.768 1.00 93.31 293 GLY A N 1
ATOM 2247 C CA . GLY A 1 293 ? 20.757 1.641 -13.696 1.00 93.31 293 GLY A CA 1
ATOM 2248 C C . GLY A 1 293 ? 19.293 1.385 -14.031 1.00 93.31 293 GLY A C 1
ATOM 2249 O O . GLY A 1 293 ? 18.583 0.756 -13.246 1.00 93.31 293 GLY A O 1
ATOM 2250 N N . CYS A 1 294 ? 18.845 1.859 -15.193 1.00 94.81 294 CYS A N 1
ATOM 2251 C CA . CYS A 1 294 ? 17.486 1.647 -15.688 1.00 94.81 294 CYS A CA 1
ATOM 2252 C C . CYS A 1 294 ? 17.466 1.067 -17.096 1.00 94.81 294 CYS A C 1
ATOM 2254 O O . CYS A 1 294 ? 18.316 1.380 -17.928 1.00 94.81 294 CYS A O 1
ATOM 2256 N N . LEU A 1 295 ? 16.391 0.339 -17.374 1.00 96.44 295 LEU A N 1
ATOM 2257 C CA . LEU A 1 295 ? 15.905 0.037 -18.710 1.00 96.44 295 LEU A CA 1
ATOM 2258 C C . LEU A 1 295 ? 14.469 0.558 -18.813 1.00 96.44 295 LEU A C 1
ATOM 2260 O O . LEU A 1 295 ? 13.602 0.111 -18.067 1.00 96.44 295 LEU A O 1
ATOM 2264 N N . ILE A 1 296 ? 14.217 1.501 -19.717 1.00 96.56 296 ILE A N 1
ATOM 2265 C CA . ILE A 1 296 ? 12.896 2.082 -19.973 1.00 96.56 296 ILE A CA 1
ATOM 2266 C C . ILE A 1 296 ? 12.438 1.654 -21.361 1.00 96.56 296 ILE A C 1
ATOM 2268 O O . ILE A 1 296 ? 13.186 1.763 -22.331 1.00 96.56 296 ILE A O 1
ATOM 2272 N N . VAL A 1 297 ? 11.194 1.204 -21.452 1.00 97.56 297 VAL A N 1
ATOM 2273 C CA . VAL A 1 297 ? 10.522 0.824 -22.693 1.00 97.56 297 VAL A CA 1
ATOM 2274 C C . VAL A 1 297 ? 9.238 1.637 -22.800 1.00 97.56 297 VAL A C 1
ATOM 2276 O O . VAL A 1 297 ? 8.502 1.764 -21.824 1.00 97.56 297 VAL A O 1
ATOM 2279 N N . SER A 1 298 ? 8.974 2.184 -23.981 1.00 97.44 298 SER A N 1
ATOM 2280 C CA . SER A 1 298 ? 7.731 2.861 -24.350 1.00 97.44 298 SER A CA 1
ATOM 2281 C C . SER A 1 298 ? 7.211 2.270 -25.656 1.00 97.44 298 SER A C 1
ATOM 2283 O O . SER A 1 298 ? 7.976 2.145 -26.617 1.00 97.44 298 SER A O 1
ATOM 2285 N N . ASP A 1 299 ? 5.918 1.945 -25.703 1.00 96.50 299 ASP A N 1
ATOM 2286 C CA . ASP A 1 299 ? 5.193 1.578 -26.931 1.00 96.50 299 ASP A CA 1
ATOM 2287 C C . ASP A 1 299 ? 4.443 2.784 -27.545 1.00 96.50 299 ASP A C 1
ATOM 2289 O O . ASP A 1 299 ? 3.611 2.625 -28.438 1.00 96.50 299 ASP A O 1
ATOM 2293 N N . GLY A 1 300 ? 4.705 3.999 -27.045 1.00 95.94 300 GLY A N 1
ATOM 2294 C CA . GLY A 1 300 ? 4.019 5.232 -27.444 1.00 95.94 300 GLY A CA 1
ATOM 2295 C C . GLY A 1 300 ? 2.622 5.418 -26.833 1.00 95.94 300 GLY A C 1
ATOM 2296 O O . GLY A 1 300 ? 2.027 6.481 -26.992 1.00 95.94 300 GLY A O 1
ATOM 2297 N N . LYS A 1 301 ? 2.088 4.424 -26.111 1.00 95.88 301 LYS A N 1
ATOM 2298 C CA . LYS A 1 301 ? 0.830 4.513 -25.341 1.00 95.88 301 LYS A CA 1
ATOM 2299 C C . LYS A 1 301 ? 1.079 4.373 -23.845 1.00 95.88 301 LYS A C 1
ATOM 2301 O O . LYS A 1 301 ? 0.527 5.131 -23.050 1.00 95.88 301 LYS A O 1
ATOM 2306 N N . HIS A 1 302 ? 1.939 3.438 -23.481 1.00 95.62 302 HIS A N 1
ATOM 2307 C CA . HIS A 1 302 ? 2.393 3.148 -22.141 1.00 95.62 302 HIS A CA 1
ATOM 2308 C C . HIS A 1 302 ? 3.920 3.134 -22.096 1.00 95.62 302 HIS A C 1
ATOM 2310 O O . HIS A 1 302 ? 4.607 2.954 -23.105 1.00 95.62 302 HIS A O 1
ATOM 2316 N N . GLN A 1 303 ? 4.452 3.309 -20.896 1.00 94.62 303 GLN A N 1
ATOM 2317 C CA . GLN A 1 303 ? 5.874 3.208 -20.633 1.00 94.62 303 GLN A CA 1
ATOM 2318 C C . GLN A 1 303 ? 6.138 2.607 -19.256 1.00 94.62 303 GLN A C 1
ATOM 2320 O O . GLN A 1 303 ? 5.354 2.743 -18.317 1.00 94.62 303 GLN A O 1
ATOM 2325 N N . GLY A 1 304 ? 7.292 1.983 -19.118 1.00 94.69 304 GLY A N 1
ATOM 2326 C CA . GLY A 1 304 ? 7.705 1.308 -17.901 1.00 94.69 304 GLY A CA 1
ATOM 2327 C C . GLY A 1 304 ? 9.063 0.667 -18.108 1.00 94.69 304 GLY A C 1
ATOM 2328 O O . GLY A 1 304 ? 9.821 1.072 -18.986 1.00 94.69 304 GLY A O 1
ATOM 2329 N N . GLY A 1 305 ? 9.376 -0.335 -17.301 1.00 95.31 305 GLY A N 1
ATOM 2330 C CA . GLY A 1 305 ? 10.597 -1.108 -17.464 1.00 95.31 305 GLY A CA 1
ATOM 2331 C C . GLY A 1 305 ? 11.189 -1.540 -16.135 1.00 95.31 305 GLY A C 1
ATOM 2332 O O . GLY A 1 305 ? 10.463 -1.794 -15.172 1.00 95.31 305 GLY A O 1
ATOM 2333 N N . LEU A 1 306 ? 12.513 -1.620 -16.107 1.00 95.50 306 LEU A N 1
ATOM 2334 C CA . LEU A 1 306 ? 13.283 -2.256 -15.053 1.00 95.50 306 LEU A CA 1
ATOM 2335 C C . LEU A 1 306 ? 14.217 -1.261 -14.369 1.00 95.50 306 LEU A C 1
ATOM 2337 O O . LEU A 1 306 ? 14.953 -0.516 -15.017 1.00 95.50 306 LEU A O 1
ATOM 2341 N N . VAL A 1 307 ? 14.221 -1.320 -13.045 1.00 93.81 307 VAL A N 1
ATOM 2342 C CA . VAL A 1 307 ? 15.158 -0.646 -12.154 1.00 93.81 307 VAL A CA 1
ATOM 2343 C C . VAL A 1 307 ? 16.092 -1.704 -11.579 1.00 93.81 307 VAL A C 1
ATOM 2345 O O . VAL A 1 307 ? 15.646 -2.681 -10.972 1.00 93.81 307 VAL A O 1
ATOM 2348 N N . LEU A 1 308 ? 17.392 -1.507 -11.780 1.00 92.50 308 LEU A N 1
ATOM 2349 C CA . LEU A 1 308 ? 18.433 -2.449 -11.382 1.00 92.50 308 LEU A CA 1
ATOM 2350 C C . LEU A 1 308 ? 19.087 -1.989 -10.078 1.00 92.50 308 LEU A C 1
ATOM 2352 O O . LEU A 1 308 ? 19.623 -0.882 -10.001 1.00 92.50 308 LEU A O 1
ATOM 2356 N N . ARG A 1 309 ? 19.061 -2.827 -9.040 1.00 89.50 309 ARG A N 1
ATOM 2357 C CA . ARG A 1 309 ? 19.695 -2.546 -7.745 1.00 89.50 309 ARG A CA 1
ATOM 2358 C C . ARG A 1 309 ? 20.624 -3.697 -7.375 1.00 89.50 309 ARG A C 1
ATOM 2360 O O . ARG A 1 309 ? 20.330 -4.828 -7.732 1.00 89.50 309 ARG A O 1
ATOM 2367 N N . PRO A 1 310 ? 21.695 -3.447 -6.606 1.00 88.38 310 PRO A N 1
ATOM 2368 C CA . PRO A 1 310 ? 22.601 -4.508 -6.182 1.00 88.38 310 PRO A CA 1
ATOM 2369 C C . PRO A 1 310 ? 21.912 -5.661 -5.432 1.00 88.38 310 PRO A C 1
ATOM 2371 O O . PRO A 1 310 ? 22.378 -6.787 -5.492 1.00 88.38 310 PRO A O 1
ATOM 2374 N N . ASP A 1 311 ? 20.828 -5.382 -4.705 1.00 88.31 311 ASP A N 1
ATOM 2375 C CA . ASP A 1 311 ? 20.151 -6.329 -3.811 1.00 88.31 311 ASP A CA 1
ATOM 2376 C C . ASP A 1 311 ? 18.757 -6.777 -4.287 1.00 88.31 311 ASP A C 1
ATOM 2378 O O . ASP A 1 311 ? 18.070 -7.496 -3.555 1.00 88.31 311 ASP A O 1
ATOM 2382 N N . ARG A 1 312 ? 18.296 -6.303 -5.454 1.00 90.50 312 ARG A N 1
ATOM 2383 C CA . ARG A 1 312 ? 16.975 -6.620 -6.025 1.00 90.50 312 ARG A CA 1
ATOM 2384 C C . ARG A 1 312 ? 16.805 -6.057 -7.434 1.00 90.50 312 ARG A C 1
ATOM 2386 O O . ARG A 1 312 ? 17.508 -5.140 -7.848 1.00 90.50 312 ARG A O 1
ATOM 2393 N N . ILE A 1 313 ? 15.748 -6.489 -8.102 1.00 92.56 313 ILE A N 1
ATOM 2394 C CA . ILE A 1 313 ? 15.168 -5.769 -9.237 1.00 92.56 313 ILE A CA 1
ATOM 2395 C C . ILE A 1 313 ? 13.778 -5.254 -8.895 1.00 92.56 313 ILE A C 1
ATOM 2397 O O . ILE A 1 313 ? 13.099 -5.800 -8.024 1.00 92.56 313 ILE A O 1
ATOM 2401 N N . SER A 1 314 ? 13.344 -4.204 -9.583 1.00 92.12 314 SER A N 1
ATOM 2402 C CA . SER A 1 314 ? 11.977 -3.707 -9.455 1.00 92.12 314 SER A CA 1
ATOM 2403 C C . SER A 1 314 ? 11.473 -3.074 -10.745 1.00 92.12 314 SER A C 1
ATOM 2405 O O . SER A 1 314 ? 12.261 -2.627 -11.575 1.00 92.12 314 SER A O 1
ATOM 2407 N N . THR A 1 315 ? 10.158 -2.959 -10.898 1.00 91.38 315 THR A N 1
ATOM 2408 C CA . THR A 1 315 ? 9.591 -1.956 -11.806 1.00 91.38 315 THR A CA 1
ATOM 2409 C C . THR A 1 315 ? 9.679 -0.578 -11.156 1.00 91.38 315 THR A C 1
ATOM 2411 O O . THR A 1 315 ? 10.037 -0.440 -9.983 1.00 91.38 315 THR A O 1
ATOM 2414 N N . PHE A 1 316 ? 9.373 0.480 -11.901 1.00 87.25 316 PHE A N 1
ATOM 2415 C CA . PHE A 1 316 ? 9.505 1.847 -11.389 1.00 87.25 316 PHE A CA 1
ATOM 2416 C C . PHE A 1 316 ? 8.573 2.158 -10.205 1.00 87.25 316 PHE A C 1
ATOM 2418 O O . PHE A 1 316 ? 8.934 2.981 -9.364 1.00 87.25 316 PHE A O 1
ATOM 2425 N N . PHE A 1 317 ? 7.419 1.483 -10.108 1.00 82.44 317 PHE A N 1
ATOM 2426 C CA . PHE A 1 317 ? 6.346 1.871 -9.188 1.00 82.44 317 PHE A CA 1
ATOM 2427 C C . PHE A 1 317 ? 5.702 0.745 -8.375 1.00 82.44 317 PHE A C 1
ATOM 2429 O O . PHE A 1 317 ? 4.897 1.077 -7.517 1.00 82.44 317 PHE A O 1
ATOM 2436 N N . ASP A 1 318 ? 5.937 -0.545 -8.625 1.00 84.50 318 ASP A N 1
ATOM 2437 C CA . ASP A 1 318 ? 5.025 -1.527 -8.001 1.00 84.50 318 ASP A CA 1
ATOM 2438 C C . ASP A 1 318 ? 5.590 -2.924 -7.735 1.00 84.50 318 ASP A C 1
ATOM 2440 O O . ASP A 1 318 ? 5.369 -3.496 -6.673 1.00 84.50 318 ASP A O 1
ATOM 2444 N N . ARG A 1 319 ? 6.380 -3.469 -8.663 1.00 90.44 319 ARG A N 1
ATOM 2445 C CA . ARG A 1 319 ? 6.889 -4.838 -8.554 1.00 90.44 319 ARG A CA 1
ATOM 2446 C C . ARG A 1 319 ? 8.321 -4.875 -8.074 1.00 90.44 319 ARG A C 1
ATOM 2448 O O . ARG A 1 319 ? 9.126 -4.068 -8.532 1.00 90.44 319 ARG A O 1
ATOM 2455 N N . VAL A 1 320 ? 8.658 -5.828 -7.216 1.00 91.12 320 VAL A N 1
ATOM 2456 C CA . VAL A 1 320 ? 10.001 -6.027 -6.672 1.00 91.12 320 VAL A CA 1
ATOM 2457 C C . VAL A 1 320 ? 10.304 -7.514 -6.504 1.00 91.12 320 VAL A C 1
ATOM 2459 O O . VAL A 1 320 ? 9.480 -8.275 -6.016 1.00 91.12 320 VAL A O 1
ATOM 2462 N N . ALA A 1 321 ? 11.521 -7.919 -6.861 1.00 92.50 321 ALA A N 1
ATOM 2463 C CA . ALA A 1 321 ? 12.030 -9.261 -6.608 1.00 92.50 321 ALA A CA 1
ATOM 2464 C C . ALA A 1 321 ? 13.439 -9.188 -6.017 1.00 92.50 321 ALA A C 1
ATOM 2466 O O . ALA A 1 321 ? 14.332 -8.541 -6.570 1.00 92.50 321 ALA A O 1
ATOM 2467 N N . MET A 1 322 ? 13.634 -9.850 -4.876 1.00 91.69 322 MET A N 1
ATOM 2468 C CA . MET A 1 322 ? 14.926 -9.906 -4.192 1.00 91.69 322 MET A CA 1
ATOM 2469 C C . MET A 1 322 ? 15.877 -10.846 -4.938 1.00 91.69 322 MET A C 1
ATOM 2471 O O . MET A 1 322 ? 15.514 -11.979 -5.248 1.00 91.69 322 MET A O 1
ATOM 2475 N N . MET A 1 323 ? 17.098 -10.385 -5.198 1.00 90.94 323 MET A N 1
ATOM 2476 C CA . MET A 1 323 ? 18.169 -11.173 -5.813 1.00 90.94 323 MET A CA 1
ATOM 2477 C C . MET A 1 323 ? 19.513 -10.487 -5.571 1.00 90.94 323 MET A C 1
ATOM 2479 O O . MET A 1 323 ? 19.546 -9.284 -5.333 1.00 90.94 323 MET A O 1
ATOM 2483 N N . ASP A 1 324 ? 20.615 -11.221 -5.664 1.00 89.12 324 ASP A N 1
ATOM 2484 C CA . ASP A 1 324 ? 21.924 -10.580 -5.772 1.00 89.12 324 ASP A CA 1
ATOM 2485 C C . ASP A 1 324 ? 22.164 -10.211 -7.236 1.00 89.12 324 ASP A C 1
ATOM 2487 O O . ASP A 1 324 ? 22.130 -11.085 -8.096 1.00 89.12 324 ASP A O 1
ATOM 2491 N N . ALA A 1 325 ? 22.329 -8.921 -7.514 1.00 85.25 325 ALA A N 1
ATOM 2492 C CA . ALA A 1 325 ? 22.690 -8.411 -8.837 1.00 85.25 325 ALA A CA 1
ATOM 2493 C C . ALA A 1 325 ? 24.127 -7.862 -8.870 1.00 85.25 325 ALA A C 1
ATOM 2495 O O . ALA A 1 325 ? 24.518 -7.213 -9.850 1.00 85.25 325 ALA A O 1
ATOM 2496 N N . ARG A 1 326 ? 24.886 -8.036 -7.774 1.00 80.06 326 ARG A N 1
ATOM 2497 C CA . ARG A 1 326 ? 26.299 -7.656 -7.687 1.00 80.06 326 ARG A CA 1
ATOM 2498 C C . ARG A 1 326 ? 27.161 -8.687 -8.398 1.00 80.06 326 ARG A C 1
ATOM 2500 O O . ARG A 1 326 ? 26.750 -9.815 -8.636 1.00 80.06 326 ARG A O 1
ATOM 2507 N N . THR A 1 327 ? 28.400 -8.272 -8.655 1.00 71.19 327 THR A N 1
ATOM 2508 C CA . THR A 1 327 ? 29.556 -9.099 -9.043 1.00 71.19 327 THR A CA 1
ATOM 2509 C C . THR A 1 327 ? 29.491 -9.778 -10.409 1.00 71.19 327 THR A C 1
ATOM 2511 O O . THR A 1 327 ? 30.482 -9.698 -11.135 1.00 71.19 327 THR A O 1
ATOM 2514 N N . ASP A 1 328 ? 28.346 -10.315 -10.819 1.00 87.94 328 ASP A N 1
ATOM 2515 C CA . ASP A 1 328 ? 28.162 -11.015 -12.084 1.00 87.94 328 ASP A CA 1
ATOM 2516 C C . ASP A 1 328 ? 27.222 -10.267 -13.029 1.00 87.94 328 ASP A C 1
ATOM 2518 O O . ASP A 1 328 ? 26.445 -9.384 -12.662 1.00 87.94 328 ASP A O 1
ATOM 2522 N N . PHE A 1 329 ? 27.330 -10.602 -14.308 1.00 94.38 329 PHE A N 1
ATOM 2523 C CA . PHE A 1 329 ? 26.362 -10.153 -15.293 1.00 94.38 329 PHE A CA 1
ATOM 2524 C C . PHE A 1 329 ? 25.165 -11.092 -15.312 1.00 94.38 329 PHE A C 1
ATOM 2526 O O . PHE A 1 329 ? 25.328 -12.292 -15.526 1.00 94.38 329 PHE A O 1
ATOM 2533 N N . HIS A 1 330 ? 23.980 -10.502 -15.259 1.00 96.62 330 HIS A N 1
ATOM 2534 C CA . HIS A 1 330 ? 22.715 -11.205 -15.410 1.00 96.62 330 HIS A CA 1
ATOM 2535 C C . HIS A 1 330 ? 22.037 -10.813 -16.717 1.00 96.62 330 HIS A C 1
ATOM 2537 O O . HIS A 1 330 ? 22.195 -9.690 -17.208 1.00 96.62 330 HIS A O 1
ATOM 2543 N N . THR A 1 331 ? 21.265 -11.739 -17.276 1.00 97.50 331 THR A N 1
ATOM 2544 C CA . THR A 1 331 ? 20.407 -11.491 -18.435 1.00 97.50 331 THR A CA 1
ATOM 2545 C C . THR A 1 331 ? 18.990 -11.222 -17.958 1.00 97.50 331 THR A C 1
ATOM 2547 O O . THR A 1 331 ? 18.273 -12.131 -17.546 1.00 97.50 331 THR A O 1
ATOM 2550 N N . TYR A 1 332 ? 18.583 -9.962 -18.038 1.00 97.94 332 TYR A N 1
ATOM 2551 C CA . TYR A 1 332 ? 17.239 -9.507 -17.720 1.00 97.94 332 TYR A CA 1
ATOM 2552 C C . TYR A 1 332 ? 16.394 -9.521 -18.983 1.00 97.94 332 TYR A C 1
ATOM 2554 O O . TYR A 1 332 ? 16.755 -8.889 -19.977 1.00 97.94 332 TYR A O 1
ATOM 2562 N N . ARG A 1 333 ? 15.256 -10.210 -18.943 1.00 97.94 333 ARG A N 1
ATOM 2563 C CA . ARG A 1 333 ? 14.310 -10.262 -20.055 1.00 97.94 333 ARG A CA 1
ATOM 2564 C C . ARG A 1 333 ? 12.947 -9.745 -19.621 1.00 97.94 333 ARG A C 1
ATOM 2566 O O . ARG A 1 333 ? 12.343 -10.301 -18.711 1.00 97.94 333 ARG A O 1
ATOM 2573 N N . LEU A 1 334 ? 12.466 -8.698 -20.282 1.00 97.94 334 LEU A N 1
ATOM 2574 C CA . LEU A 1 334 ? 11.123 -8.151 -20.109 1.00 97.94 334 LEU A CA 1
ATOM 2575 C C . LEU A 1 334 ? 10.258 -8.670 -21.256 1.00 97.94 334 LEU A C 1
ATOM 2577 O O . LEU A 1 334 ? 10.637 -8.511 -22.417 1.00 97.94 334 LEU A O 1
ATOM 2581 N N . VAL A 1 335 ? 9.105 -9.257 -20.946 1.00 96.25 335 VAL A N 1
ATOM 2582 C CA . VAL A 1 335 ? 8.100 -9.630 -21.953 1.00 96.25 335 VAL A CA 1
ATOM 2583 C C . VAL A 1 335 ? 6.859 -8.785 -21.708 1.00 96.25 335 VAL A C 1
ATOM 2585 O O . VAL A 1 335 ? 6.195 -8.942 -20.681 1.00 96.25 335 VAL A O 1
ATOM 2588 N N . ILE A 1 336 ? 6.593 -7.863 -22.634 1.00 95.75 336 ILE A N 1
ATOM 2589 C CA . ILE A 1 336 ? 5.540 -6.852 -22.531 1.00 95.75 336 ILE A CA 1
ATOM 2590 C C . ILE A 1 336 ? 4.420 -7.175 -23.512 1.00 95.75 336 ILE A C 1
ATOM 2592 O O . ILE A 1 336 ? 4.648 -7.360 -24.713 1.00 95.75 336 ILE A O 1
ATOM 2596 N N . ARG A 1 337 ? 3.190 -7.173 -23.001 1.00 90.81 337 ARG A N 1
ATOM 2597 C CA . ARG A 1 337 ? 1.974 -7.357 -23.789 1.00 90.81 337 ARG A CA 1
ATOM 2598 C C . ARG A 1 337 ? 0.868 -6.468 -23.242 1.00 90.81 337 ARG A C 1
ATOM 2600 O O . ARG A 1 337 ? 0.381 -6.675 -22.137 1.00 90.81 337 ARG A O 1
ATOM 2607 N N . GLY A 1 338 ? 0.409 -5.512 -24.046 1.00 90.06 338 GLY A N 1
ATOM 2608 C CA . GLY A 1 338 ? -0.613 -4.569 -23.596 1.00 90.06 338 GLY A CA 1
ATOM 2609 C C . GLY A 1 338 ? -0.129 -3.799 -22.366 1.00 90.06 338 GLY A C 1
ATOM 2610 O O . GLY A 1 338 ? 0.801 -3.012 -22.480 1.00 90.06 338 GLY A O 1
ATOM 2611 N N . LYS A 1 339 ? -0.755 -4.036 -21.208 1.00 91.31 339 LYS A N 1
ATOM 2612 C CA . LYS A 1 339 ? -0.380 -3.417 -19.924 1.00 91.31 339 LYS A CA 1
ATOM 2613 C C . LYS A 1 339 ? 0.410 -4.347 -18.999 1.00 91.31 339 LYS A C 1
ATOM 2615 O O . LYS A 1 339 ? 0.757 -3.936 -17.895 1.00 91.31 339 LYS A O 1
ATOM 2620 N N . ASP A 1 340 ? 0.705 -5.565 -19.431 1.00 92.06 340 ASP A N 1
ATOM 2621 C CA . ASP A 1 340 ? 1.437 -6.546 -18.635 1.00 92.06 340 ASP A CA 1
ATOM 2622 C C . ASP A 1 340 ? 2.920 -6.516 -18.999 1.00 92.06 340 ASP A C 1
ATOM 2624 O O . ASP A 1 340 ? 3.283 -6.329 -20.164 1.00 92.06 340 ASP A O 1
ATOM 2628 N N . MET A 1 341 ? 3.783 -6.708 -18.003 1.00 94.69 341 MET A N 1
ATOM 2629 C CA . MET A 1 341 ? 5.230 -6.785 -18.183 1.00 94.69 341 MET A CA 1
ATOM 2630 C C . MET A 1 341 ? 5.836 -7.767 -17.189 1.00 94.69 341 MET A C 1
ATOM 2632 O O . MET A 1 341 ? 6.148 -7.411 -16.052 1.00 94.69 341 MET A O 1
ATOM 2636 N N . SER A 1 342 ? 6.059 -8.990 -17.658 1.00 95.31 342 SER A N 1
ATOM 2637 C CA . SER A 1 342 ? 6.776 -10.010 -16.892 1.00 95.31 342 SER A CA 1
ATOM 2638 C C . SER A 1 342 ? 8.286 -9.808 -16.993 1.00 95.31 342 SER A C 1
ATOM 2640 O O . SER A 1 342 ? 8.790 -9.315 -18.008 1.00 95.31 342 SER A O 1
ATOM 2642 N N . ILE A 1 343 ? 9.016 -10.181 -15.939 1.00 96.88 343 ILE A N 1
ATOM 2643 C CA . ILE A 1 343 ? 10.474 -10.042 -15.871 1.00 96.88 343 ILE A CA 1
ATOM 2644 C C . ILE A 1 343 ? 11.103 -11.385 -15.516 1.00 96.88 343 ILE A C 1
ATOM 2646 O O . ILE A 1 343 ? 10.768 -12.012 -14.507 1.00 96.88 343 ILE A O 1
ATOM 2650 N N . TYR A 1 344 ? 12.064 -11.787 -16.339 1.00 97.00 344 TYR A N 1
ATOM 2651 C CA . TYR A 1 344 ? 12.897 -12.963 -16.159 1.00 97.00 344 TYR A CA 1
ATOM 2652 C C . TYR A 1 344 ? 14.339 -12.536 -15.911 1.00 97.00 344 TYR A C 1
ATOM 2654 O O . TYR A 1 344 ? 14.809 -11.549 -16.480 1.00 97.00 344 TYR A O 1
ATOM 2662 N N . VAL A 1 345 ? 15.044 -13.305 -15.092 1.00 96.38 345 VAL A N 1
ATOM 2663 C CA . VAL A 1 345 ? 16.472 -13.145 -14.823 1.00 96.38 345 VAL A CA 1
ATOM 2664 C C . VAL A 1 345 ? 17.132 -14.494 -15.048 1.00 96.38 345 VAL A C 1
ATOM 2666 O O . VAL A 1 345 ? 16.715 -15.484 -14.454 1.00 96.38 345 VAL A O 1
ATOM 2669 N N . ASP A 1 346 ? 18.099 -14.541 -15.961 1.00 95.62 346 ASP A N 1
ATOM 2670 C CA . ASP A 1 346 ? 18.831 -15.758 -16.341 1.00 95.62 346 ASP A CA 1
ATOM 2671 C C . ASP A 1 346 ? 17.914 -16.936 -16.716 1.00 95.62 346 ASP A C 1
ATOM 2673 O O . ASP A 1 346 ? 18.194 -18.101 -16.448 1.00 95.62 346 ASP A O 1
ATOM 2677 N N . GLY A 1 347 ? 16.787 -16.614 -17.359 1.00 92.75 347 GLY A N 1
ATOM 2678 C CA . GLY A 1 347 ? 15.782 -17.581 -17.805 1.00 92.75 347 GLY A CA 1
ATOM 2679 C C . GLY A 1 347 ? 14.716 -17.937 -16.764 1.00 92.75 347 GLY A C 1
ATOM 2680 O O . GLY A 1 347 ? 13.721 -18.562 -17.124 1.00 92.75 347 GLY A O 1
ATOM 2681 N N . GLU A 1 348 ? 14.854 -17.504 -15.509 1.00 94.50 348 GLU A N 1
ATOM 2682 C CA . GLU A 1 348 ? 13.862 -17.737 -14.456 1.00 94.50 348 GLU A CA 1
ATOM 2683 C C . GLU A 1 348 ? 12.914 -16.539 -14.318 1.00 94.50 348 GLU A C 1
ATOM 2685 O O . GLU A 1 348 ? 13.361 -15.399 -14.190 1.00 94.50 348 GLU A O 1
ATOM 2690 N N . ARG A 1 349 ? 11.594 -16.773 -14.312 1.00 94.31 349 ARG A N 1
ATOM 2691 C CA . ARG A 1 349 ? 10.611 -15.700 -14.094 1.00 94.31 349 ARG A CA 1
ATOM 2692 C C . ARG A 1 349 ? 10.668 -15.224 -12.645 1.00 94.31 349 ARG A C 1
ATOM 2694 O O . ARG A 1 349 ? 10.374 -15.999 -11.741 1.00 94.31 349 ARG A O 1
ATOM 2701 N N . LYS A 1 350 ? 10.999 -13.950 -12.436 1.00 94.88 350 LYS A N 1
ATOM 2702 C CA . LYS A 1 350 ? 11.056 -13.318 -11.107 1.00 94.88 350 LYS A CA 1
ATOM 2703 C C . LYS A 1 350 ? 9.841 -12.450 -10.803 1.00 94.88 350 LYS A C 1
ATOM 2705 O O . LYS A 1 350 ? 9.484 -12.334 -9.639 1.00 94.88 350 LYS A O 1
ATOM 2710 N N . ILE A 1 351 ? 9.236 -11.847 -11.828 1.00 94.19 351 ILE A N 1
ATOM 2711 C CA . ILE A 1 351 ? 8.028 -11.020 -11.710 1.00 94.19 351 ILE A CA 1
ATOM 2712 C C . ILE A 1 351 ? 7.032 -11.459 -12.788 1.00 94.19 351 ILE A C 1
ATOM 2714 O O . ILE A 1 351 ? 7.397 -11.552 -13.965 1.00 94.19 351 ILE A O 1
ATOM 2718 N N . LEU A 1 352 ? 5.787 -11.729 -12.396 1.00 91.75 352 LEU A N 1
ATOM 2719 C CA . LEU A 1 352 ? 4.667 -11.987 -13.299 1.00 91.75 352 LEU A CA 1
ATOM 2720 C C . LEU A 1 352 ? 4.212 -10.682 -13.963 1.00 91.75 352 LEU A C 1
ATOM 2722 O O . LEU A 1 352 ? 4.121 -10.628 -15.186 1.00 91.75 352 LEU A O 1
ATOM 2726 N N . GLY A 1 353 ? 4.012 -9.623 -13.171 1.00 87.50 353 GLY A N 1
ATOM 2727 C CA . GLY A 1 353 ? 3.889 -8.255 -13.670 1.00 87.50 353 GLY A CA 1
ATOM 2728 C C . GLY A 1 353 ? 2.614 -7.949 -14.456 1.00 87.50 353 GLY A C 1
ATOM 2729 O O . GLY A 1 353 ? 2.642 -7.134 -15.383 1.00 87.50 353 GLY A O 1
ATOM 2730 N N . GLU A 1 354 ? 1.489 -8.561 -14.083 1.00 88.38 354 GLU A N 1
ATOM 2731 C CA . GLU A 1 354 ? 0.169 -8.161 -14.586 1.00 88.38 354 GLU A CA 1
ATOM 2732 C C . GLU A 1 354 ? -0.109 -6.695 -14.234 1.00 88.38 354 GLU A C 1
ATOM 2734 O O . GLU A 1 354 ? 0.119 -6.265 -13.101 1.00 88.38 354 GLU A O 1
ATOM 2739 N N . GLY A 1 355 ? -0.556 -5.907 -15.212 1.00 88.12 355 GLY A N 1
ATOM 2740 C CA . GLY A 1 355 ? -0.792 -4.470 -15.064 1.00 88.12 355 GLY A CA 1
ATOM 2741 C C . GLY A 1 355 ? 0.462 -3.627 -14.786 1.00 88.12 355 GLY A C 1
ATOM 2742 O O . GLY A 1 355 ? 0.342 -2.431 -14.531 1.00 88.12 355 GLY A O 1
ATOM 2743 N N . ALA A 1 356 ? 1.673 -4.194 -14.833 1.00 91.56 356 ALA A N 1
ATOM 2744 C CA . ALA A 1 356 ? 2.897 -3.479 -14.462 1.00 91.56 356 ALA A CA 1
ATOM 2745 C C . ALA A 1 356 ? 3.386 -2.458 -15.518 1.00 91.56 356 ALA A C 1
ATOM 2747 O O . ALA A 1 356 ? 4.245 -1.626 -15.214 1.00 91.56 356 ALA A O 1
ATOM 2748 N N . PHE A 1 357 ? 2.834 -2.478 -16.737 1.00 94.00 357 PHE A N 1
ATOM 2749 C CA . PHE A 1 357 ? 3.112 -1.556 -17.851 1.00 94.00 357 PHE A CA 1
ATOM 2750 C C . PHE A 1 357 ? 1.931 -0.600 -18.094 1.00 94.00 357 PHE A C 1
ATOM 2752 O O . PHE A 1 357 ? 1.393 -0.476 -19.191 1.00 94.00 357 PHE A O 1
ATOM 2759 N N . TRP A 1 358 ? 1.472 0.049 -17.024 1.00 90.00 358 TRP A N 1
ATOM 2760 C CA . TRP A 1 358 ? 0.249 0.858 -17.017 1.00 90.00 358 TRP A CA 1
ATOM 2761 C C . TRP A 1 358 ? 0.475 2.353 -17.278 1.00 90.00 358 TRP A C 1
ATOM 2763 O O . TRP A 1 358 ? -0.462 3.029 -17.711 1.00 90.00 358 TRP A O 1
ATOM 2773 N N . LYS A 1 359 ? 1.663 2.896 -16.956 1.00 92.06 359 LYS A N 1
ATOM 2774 C CA . LYS A 1 359 ? 1.891 4.351 -16.939 1.00 92.06 359 LYS A CA 1
ATOM 2775 C C . LYS A 1 359 ? 1.722 4.888 -18.360 1.00 92.06 359 LYS A C 1
ATOM 2777 O O . LYS A 1 359 ? 2.406 4.381 -19.247 1.00 92.06 359 LYS A O 1
ATOM 2782 N N . PRO A 1 360 ? 0.890 5.919 -18.590 1.00 94.50 360 PRO A N 1
ATOM 2783 C CA . PRO A 1 360 ? 0.819 6.570 -19.891 1.00 94.50 360 PRO A CA 1
ATOM 2784 C C . PRO A 1 360 ? 2.208 7.004 -20.375 1.00 94.50 360 PRO A C 1
ATOM 2786 O O . PRO A 1 360 ? 3.037 7.480 -19.587 1.00 94.50 360 PRO A O 1
ATOM 2789 N N . ALA A 1 361 ? 2.471 6.812 -21.665 1.00 94.81 361 ALA A N 1
ATOM 2790 C CA . ALA A 1 361 ? 3.708 7.271 -22.277 1.00 94.81 361 ALA A CA 1
ATOM 2791 C C . ALA A 1 361 ? 3.786 8.805 -22.199 1.00 94.81 361 ALA A C 1
ATOM 2793 O O . ALA A 1 361 ? 2.807 9.495 -22.482 1.00 94.81 361 ALA A O 1
ATOM 2794 N N . ASP A 1 362 ? 4.948 9.344 -21.814 1.00 92.06 362 ASP A N 1
ATOM 2795 C CA . ASP A 1 362 ? 5.130 10.803 -21.722 1.00 92.06 362 ASP A CA 1
ATOM 2796 C C . ASP A 1 362 ? 5.138 11.452 -23.121 1.00 92.06 362 ASP A C 1
ATOM 2798 O O . ASP A 1 362 ? 4.909 12.653 -23.263 1.00 92.06 362 ASP A O 1
ATOM 2802 N N . THR A 1 363 ? 5.395 10.658 -24.164 1.00 93.38 363 THR A N 1
ATOM 2803 C CA . THR A 1 363 ? 5.341 11.060 -25.571 1.00 93.38 363 THR A CA 1
ATOM 2804 C C . THR A 1 363 ? 4.683 9.952 -26.406 1.00 93.38 363 THR A C 1
ATOM 2806 O O . THR A 1 363 ? 4.755 8.782 -26.031 1.00 93.38 363 THR A O 1
ATOM 2809 N N . PRO A 1 364 ? 4.081 10.276 -27.567 1.00 95.31 364 PRO A N 1
ATOM 2810 C CA . PRO A 1 364 ? 3.539 9.265 -28.483 1.00 95.31 364 PRO A CA 1
ATOM 2811 C C . PRO A 1 364 ? 4.628 8.464 -29.220 1.00 95.31 364 PRO A C 1
ATOM 2813 O O . PRO A 1 364 ? 4.324 7.546 -29.979 1.00 95.31 364 PRO A O 1
ATOM 2816 N N . GLU A 1 365 ? 5.899 8.829 -29.045 1.00 95.75 365 GLU A N 1
ATOM 2817 C CA . GLU A 1 365 ? 7.029 8.157 -29.672 1.00 95.75 365 GLU A CA 1
ATOM 2818 C C . GLU A 1 365 ? 7.422 6.919 -28.862 1.00 95.75 365 GLU A C 1
ATOM 2820 O O . GLU A 1 365 ? 7.731 7.001 -27.671 1.00 95.75 365 GLU A O 1
ATOM 2825 N N . ALA A 1 366 ? 7.447 5.768 -29.526 1.00 97.81 366 ALA A N 1
ATOM 2826 C CA . ALA A 1 366 ? 7.938 4.536 -28.937 1.00 97.81 366 ALA A CA 1
ATOM 2827 C C . ALA A 1 366 ? 9.472 4.522 -28.909 1.00 97.81 366 ALA A C 1
ATOM 2829 O O . ALA A 1 366 ? 10.144 4.813 -29.906 1.00 97.81 366 ALA A O 1
ATOM 2830 N N . PHE A 1 367 ? 10.035 4.159 -27.760 1.00 97.94 367 PHE A N 1
ATOM 2831 C CA . PHE A 1 367 ? 11.478 4.129 -27.555 1.00 97.94 367 PHE A CA 1
ATOM 2832 C C . PHE A 1 367 ? 11.901 3.014 -26.598 1.00 97.94 367 PHE A C 1
ATOM 2834 O O . PHE A 1 367 ? 11.111 2.518 -25.796 1.00 97.94 367 PHE A O 1
ATOM 2841 N N . ILE A 1 368 ? 13.180 2.662 -26.666 1.00 98.25 368 ILE A N 1
ATOM 2842 C CA . ILE A 1 368 ? 13.906 1.945 -25.619 1.00 98.25 368 ILE A CA 1
ATOM 2843 C C . ILE A 1 368 ? 15.061 2.828 -25.152 1.00 98.25 368 ILE A C 1
ATOM 2845 O O . ILE A 1 368 ? 15.709 3.486 -25.967 1.00 98.25 368 ILE A O 1
ATOM 2849 N N . GLN A 1 369 ? 15.301 2.872 -23.845 1.00 97.81 369 GLN A N 1
ATOM 2850 C CA . GLN A 1 369 ? 16.387 3.632 -23.240 1.00 97.81 369 GLN A CA 1
ATOM 2851 C C . GLN A 1 369 ? 17.067 2.822 -22.141 1.00 97.81 369 GLN A C 1
ATOM 2853 O O . GLN A 1 369 ? 16.388 2.228 -21.309 1.00 97.81 369 GLN A O 1
ATOM 2858 N N . PHE A 1 370 ? 18.397 2.832 -22.105 1.00 97.69 370 PHE A N 1
ATOM 2859 C CA . PHE A 1 370 ? 19.170 2.193 -21.041 1.00 97.69 370 PHE A CA 1
ATOM 2860 C C . PHE A 1 370 ? 20.288 3.104 -20.527 1.00 97.69 370 PHE A C 1
ATOM 2862 O O . PHE A 1 370 ? 20.757 3.984 -21.250 1.00 97.69 370 PHE A O 1
ATOM 2869 N N . GLY A 1 371 ? 20.696 2.902 -19.274 1.00 95.69 371 GLY A N 1
ATOM 2870 C CA . GLY A 1 371 ? 21.724 3.698 -18.593 1.00 95.69 371 GLY A CA 1
ATOM 2871 C C . GLY A 1 371 ? 21.197 4.399 -17.341 1.00 95.69 371 GLY A C 1
ATOM 2872 O O . GLY A 1 371 ? 20.185 3.978 -16.763 1.00 95.69 371 GLY A O 1
ATOM 2873 N N . SER A 1 372 ? 21.862 5.481 -16.931 1.00 94.62 372 SER A N 1
ATOM 2874 C CA . SER A 1 372 ? 21.416 6.290 -15.800 1.00 94.62 372 SER A CA 1
ATOM 2875 C C . SER A 1 372 ? 20.310 7.257 -16.198 1.00 94.62 372 SER A C 1
ATOM 2877 O O . SER A 1 372 ? 20.450 8.108 -17.073 1.00 94.62 372 SER A O 1
ATOM 2879 N N . ASN A 1 373 ? 19.203 7.140 -15.477 1.00 90.56 373 ASN A N 1
ATOM 2880 C CA . ASN A 1 373 ? 18.079 8.069 -15.509 1.00 90.56 373 ASN A CA 1
ATOM 2881 C C . ASN A 1 373 ? 17.944 8.793 -14.168 1.00 90.56 373 ASN A C 1
ATOM 2883 O O . ASN A 1 373 ? 16.890 9.337 -13.857 1.00 90.56 373 ASN A O 1
ATOM 2887 N N . SER A 1 374 ? 18.966 8.690 -13.324 1.00 87.81 374 SER A N 1
ATOM 2888 C CA . SER A 1 374 ? 18.915 9.107 -11.937 1.00 87.81 374 SER A CA 1
ATOM 2889 C C . SER A 1 374 ? 18.784 10.623 -11.814 1.00 87.81 374 SER A C 1
ATOM 2891 O O . SER A 1 374 ? 19.566 11.347 -12.420 1.00 87.81 374 SER A O 1
ATOM 2893 N N . PRO A 1 375 ? 17.834 11.134 -11.016 1.00 74.19 375 PRO A N 1
ATOM 2894 C CA . PRO A 1 375 ? 17.770 12.559 -10.728 1.00 74.19 375 PRO A CA 1
ATOM 2895 C C . PRO A 1 375 ? 18.651 12.975 -9.540 1.00 74.19 375 PRO A C 1
ATOM 2897 O O . PRO A 1 375 ? 18.764 14.169 -9.289 1.00 74.19 375 PRO A O 1
ATOM 2900 N N . SER A 1 376 ? 19.171 12.033 -8.738 1.00 81.38 376 SER A N 1
ATOM 2901 C CA . SER A 1 376 ? 19.827 12.363 -7.454 1.00 81.38 376 SER A CA 1
ATOM 2902 C C . SER A 1 376 ? 20.726 11.284 -6.836 1.00 81.38 376 SER A C 1
ATOM 2904 O O . SER A 1 376 ? 21.416 11.556 -5.851 1.00 81.38 376 SER A O 1
ATOM 2906 N N . LEU A 1 377 ? 20.711 10.059 -7.362 1.00 89.00 377 LEU A N 1
ATOM 2907 C CA . LEU A 1 377 ? 21.617 8.976 -6.970 1.00 89.00 377 LEU A CA 1
ATOM 2908 C C . LEU A 1 377 ? 22.748 8.825 -7.973 1.00 89.00 377 LEU A C 1
ATOM 2910 O O . LEU A 1 377 ? 22.566 9.102 -9.148 1.00 89.00 377 LEU A O 1
ATOM 2914 N N . MET A 1 378 ? 23.850 8.269 -7.499 1.00 92.31 378 MET A N 1
ATOM 2915 C CA . MET A 1 378 ? 25.024 7.937 -8.292 1.00 92.31 378 MET A CA 1
ATOM 2916 C C . MET A 1 378 ? 25.134 6.417 -8.402 1.00 92.31 378 MET A C 1
ATOM 2918 O O . MET A 1 378 ? 24.595 5.668 -7.576 1.00 92.31 378 MET A O 1
ATOM 2922 N N . GLY A 1 379 ? 25.846 5.926 -9.401 1.00 93.06 379 GLY A N 1
ATOM 2923 C CA . GLY A 1 379 ? 26.056 4.497 -9.546 1.00 93.06 379 GLY A CA 1
ATOM 2924 C C . GLY A 1 379 ? 26.938 4.122 -10.717 1.00 93.06 379 GLY A C 1
ATOM 2925 O O . GLY A 1 379 ? 27.319 4.941 -11.544 1.00 93.06 379 GLY A O 1
ATOM 2926 N N . GLU A 1 380 ? 27.257 2.841 -10.773 1.00 93.81 380 GLU A N 1
ATOM 2927 C CA . GLU A 1 380 ? 28.115 2.271 -11.796 1.00 93.81 380 GLU A CA 1
ATOM 2928 C C . GLU A 1 380 ? 27.487 0.987 -12.334 1.00 93.81 380 GLU A C 1
ATOM 2930 O O . GLU A 1 380 ? 27.129 0.076 -11.580 1.00 93.81 380 GLU A O 1
ATOM 2935 N N . THR A 1 381 ? 27.339 0.926 -13.657 1.00 95.06 381 THR A N 1
ATOM 2936 C CA . THR A 1 381 ? 26.741 -0.209 -14.365 1.00 95.06 381 THR A CA 1
ATOM 2937 C C . THR A 1 381 ? 27.568 -0.600 -15.582 1.00 95.06 381 THR A C 1
ATOM 2939 O O . THR A 1 381 ? 28.212 0.239 -16.213 1.00 95.06 381 THR A O 1
ATOM 2942 N N . TYR A 1 382 ? 27.532 -1.889 -15.920 1.00 95.75 382 TYR A N 1
ATOM 2943 C CA . TYR A 1 382 ? 28.181 -2.447 -17.104 1.00 95.75 382 TYR A CA 1
ATOM 2944 C C . TYR A 1 382 ? 27.131 -3.118 -17.985 1.00 95.75 382 TYR A C 1
ATOM 2946 O O . TYR A 1 382 ? 26.459 -4.049 -17.542 1.00 95.75 382 TYR A O 1
ATOM 2954 N N . TRP A 1 383 ? 27.006 -2.673 -19.235 1.00 97.44 383 TRP A N 1
ATOM 2955 C CA . TRP A 1 383 ? 26.013 -3.166 -20.194 1.00 97.44 383 TRP A CA 1
ATOM 2956 C C . TRP A 1 383 ? 26.712 -3.925 -21.317 1.00 97.44 383 TRP A C 1
ATOM 2958 O O . TRP A 1 383 ? 27.374 -3.325 -22.158 1.00 97.44 383 TRP A O 1
ATOM 2968 N N . SER A 1 384 ? 26.580 -5.250 -21.330 1.00 97.25 384 SER A N 1
ATOM 2969 C CA . SER A 1 384 ? 27.196 -6.096 -22.367 1.00 97.25 384 SER A CA 1
ATOM 2970 C C . SER A 1 384 ? 26.321 -6.246 -23.610 1.00 97.25 384 SER A C 1
ATOM 2972 O O . SER A 1 384 ? 26.835 -6.423 -24.705 1.00 97.25 384 SER A O 1
ATOM 2974 N N . SER A 1 385 ? 25.000 -6.140 -23.466 1.00 98.06 385 SER A N 1
ATOM 2975 C CA . SER A 1 385 ? 24.091 -6.065 -24.609 1.00 98.06 385 SER A CA 1
ATOM 2976 C C . SER A 1 385 ? 22.731 -5.521 -24.200 1.00 98.06 385 SER A C 1
ATOM 2978 O O . SER A 1 385 ? 22.289 -5.765 -23.076 1.00 98.06 385 SER A O 1
ATOM 2980 N N . VAL A 1 386 ? 22.041 -4.865 -25.131 1.00 98.44 386 VAL A N 1
ATOM 2981 C CA . VAL A 1 386 ? 20.624 -4.491 -25.012 1.00 98.44 386 VAL A CA 1
ATOM 2982 C C . VAL A 1 386 ? 19.937 -4.777 -26.336 1.00 98.44 386 VAL A C 1
ATOM 2984 O O . VAL A 1 386 ? 20.389 -4.325 -27.381 1.00 98.44 386 VAL A O 1
ATOM 2987 N N . LYS A 1 387 ? 18.841 -5.524 -26.320 1.00 98.00 387 LYS A N 1
ATOM 2988 C CA . LYS A 1 387 ? 18.095 -5.895 -27.518 1.00 98.00 387 LYS A CA 1
ATOM 2989 C C . LYS A 1 387 ? 16.617 -5.647 -27.297 1.00 98.00 387 LYS A C 1
ATOM 2991 O O . LYS A 1 387 ? 16.105 -5.908 -26.213 1.00 98.00 387 LYS A O 1
ATOM 2996 N N . LEU A 1 388 ? 15.934 -5.194 -28.340 1.00 98.31 388 LEU A N 1
ATOM 2997 C CA . LEU A 1 388 ? 14.478 -5.139 -28.385 1.00 98.31 388 LEU A CA 1
ATOM 2998 C C . LEU A 1 388 ? 14.017 -5.905 -29.613 1.00 98.31 388 LEU A C 1
ATOM 3000 O O . LEU A 1 388 ? 14.477 -5.652 -30.727 1.00 98.31 388 LEU A O 1
ATOM 3004 N N . GLY A 1 389 ? 13.117 -6.849 -29.397 1.00 96.88 389 GLY A N 1
ATOM 3005 C CA . GLY A 1 389 ? 12.503 -7.656 -30.428 1.00 96.88 389 GLY A CA 1
ATOM 3006 C C . GLY A 1 389 ? 10.993 -7.701 -30.282 1.00 96.88 389 GLY A C 1
ATOM 3007 O O . GLY A 1 389 ? 10.417 -7.269 -29.283 1.00 96.88 389 GLY A O 1
ATOM 3008 N N . ILE A 1 390 ? 10.361 -8.242 -31.311 1.00 95.69 390 ILE A N 1
ATOM 3009 C CA . ILE A 1 390 ? 8.929 -8.517 -31.347 1.00 95.69 390 ILE A CA 1
ATOM 3010 C C . ILE A 1 390 ? 8.726 -9.971 -31.744 1.00 95.69 390 ILE A C 1
ATOM 3012 O O . ILE A 1 390 ? 9.471 -10.512 -32.566 1.00 95.69 390 ILE A O 1
ATOM 3016 N N . ARG A 1 391 ? 7.697 -10.607 -31.194 1.00 93.94 391 ARG A N 1
ATOM 3017 C CA . ARG A 1 391 ? 7.332 -11.974 -31.574 1.00 93.94 391 ARG A CA 1
ATOM 3018 C C . ARG A 1 391 ? 5.841 -12.206 -31.517 1.00 93.94 391 ARG A C 1
ATOM 3020 O O . ARG A 1 391 ? 5.078 -11.396 -30.989 1.00 93.94 391 ARG A O 1
ATOM 3027 N N . LYS A 1 392 ? 5.422 -13.330 -32.093 1.00 92.06 392 LYS A N 1
ATOM 3028 C CA . LYS A 1 392 ? 4.044 -13.781 -31.948 1.00 92.06 392 LYS A CA 1
ATOM 3029 C C . LYS A 1 392 ? 3.780 -14.043 -30.469 1.00 92.06 392 LYS A C 1
ATOM 3031 O O . LYS A 1 392 ? 4.609 -14.630 -29.785 1.00 92.06 392 LYS A O 1
ATOM 3036 N N . VAL A 1 393 ? 2.606 -13.627 -30.017 1.00 88.56 393 VAL A N 1
ATOM 3037 C CA . VAL A 1 393 ? 2.117 -13.921 -28.673 1.00 88.56 393 VAL A CA 1
ATOM 3038 C C . VAL A 1 393 ? 2.194 -15.429 -28.415 1.00 88.56 393 VAL A C 1
ATOM 3040 O O . VAL A 1 393 ? 1.564 -16.204 -29.142 1.00 88.56 393 VAL A O 1
ATOM 3043 N N . GLN A 1 394 ? 2.979 -15.831 -27.414 1.00 83.62 394 GLN A N 1
ATOM 3044 C CA . GLN A 1 394 ? 3.212 -17.248 -27.107 1.00 83.62 394 GLN A CA 1
ATOM 3045 C C . GLN A 1 394 ? 2.204 -17.789 -26.087 1.00 83.62 394 GLN A C 1
ATOM 3047 O O . GLN A 1 394 ? 1.685 -18.893 -26.251 1.00 83.62 394 GLN A O 1
ATOM 3052 N N . GLU A 1 395 ? 1.870 -16.994 -25.071 1.00 77.00 395 GLU A N 1
ATOM 3053 C CA . GLU A 1 395 ? 0.864 -17.340 -24.067 1.00 77.00 395 GLU A CA 1
ATOM 3054 C C . GLU A 1 395 ? -0.468 -16.670 -24.407 1.00 77.00 395 GLU A C 1
ATOM 3056 O O . GLU A 1 395 ? -0.532 -15.480 -24.708 1.00 77.00 395 GLU A O 1
ATOM 3061 N N . LYS A 1 396 ? -1.575 -17.411 -24.380 1.00 70.12 396 LYS A N 1
ATOM 3062 C CA . LYS A 1 396 ? -2.900 -16.824 -24.602 1.00 70.12 396 LYS A CA 1
ATOM 3063 C C . LYS A 1 396 ? -3.386 -16.191 -23.293 1.00 70.12 396 LYS A C 1
ATOM 3065 O O . LYS A 1 396 ? -3.727 -16.924 -22.376 1.00 70.12 396 LYS A O 1
ATOM 3070 N N . THR A 1 397 ? -3.454 -14.858 -23.215 1.00 67.00 397 THR A N 1
ATOM 3071 C CA . THR A 1 397 ? -4.117 -14.174 -22.091 1.00 67.00 397 THR A CA 1
ATOM 3072 C C . THR A 1 397 ? -5.576 -14.604 -22.034 1.00 67.00 397 THR A C 1
ATOM 3074 O O . THR A 1 397 ? -6.274 -14.608 -23.056 1.00 67.00 397 THR A O 1
ATOM 3077 N N . GLU A 1 398 ? -6.021 -14.985 -20.844 1.00 73.56 398 GLU A N 1
ATOM 3078 C CA . GLU A 1 398 ? -7.430 -15.228 -20.584 1.00 73.56 398 GLU A CA 1
ATOM 3079 C C . GLU A 1 398 ? -8.224 -13.922 -20.713 1.00 73.56 398 GLU A C 1
ATOM 3081 O O . GLU A 1 398 ? -7.697 -12.847 -20.419 1.00 73.56 398 GLU A O 1
ATOM 3086 N N . PRO A 1 399 ? -9.485 -13.968 -21.172 1.00 80.19 399 PRO A N 1
ATOM 3087 C CA . PRO A 1 399 ? -10.322 -12.776 -21.160 1.00 80.19 399 PRO A CA 1
ATOM 3088 C C . PRO A 1 399 ? -10.415 -12.207 -19.733 1.00 80.19 399 PRO A C 1
ATOM 3090 O O . PRO A 1 399 ? -10.437 -12.982 -18.770 1.00 80.19 399 PRO A O 1
ATOM 3093 N N . PRO A 1 400 ? -10.479 -10.871 -19.576 1.00 84.25 400 PRO A N 1
ATOM 3094 C CA . PRO A 1 400 ? -10.644 -10.272 -18.262 1.00 84.25 400 PRO A CA 1
ATOM 3095 C C . PRO A 1 400 ? -11.941 -10.789 -17.639 1.00 84.25 400 PRO A C 1
ATOM 3097 O O . PRO A 1 400 ? -13.007 -10.714 -18.243 1.00 84.25 400 PRO A O 1
ATOM 3100 N N . ARG A 1 401 ? -11.836 -11.305 -16.418 1.00 92.94 401 ARG A N 1
ATOM 3101 C CA . ARG A 1 401 ? -12.952 -11.802 -15.601 1.00 92.94 401 ARG A CA 1
ATOM 3102 C C . ARG A 1 401 ? -13.509 -10.727 -14.664 1.00 92.94 401 ARG A C 1
ATOM 3104 O O . ARG A 1 401 ? -14.470 -10.978 -13.943 1.00 92.94 401 ARG A O 1
ATOM 3111 N N . LEU A 1 402 ? -12.897 -9.542 -14.657 1.00 94.81 402 LEU A N 1
ATOM 3112 C CA . LEU A 1 402 ? -13.358 -8.362 -13.935 1.00 94.81 402 LEU A CA 1
ATOM 3113 C C . LEU A 1 402 ? -13.471 -7.167 -14.881 1.00 94.81 402 LEU A C 1
ATOM 3115 O O . LEU A 1 402 ? -12.588 -6.928 -15.707 1.00 94.81 402 LEU A O 1
ATOM 3119 N N . ARG A 1 403 ? -14.525 -6.371 -14.700 1.00 95.44 403 ARG A N 1
ATOM 3120 C CA . ARG A 1 403 ? -14.602 -4.993 -15.184 1.00 95.44 403 ARG A CA 1
ATOM 3121 C C . ARG A 1 403 ? -14.424 -4.064 -13.992 1.00 95.44 403 ARG A C 1
ATOM 3123 O O . ARG A 1 403 ? -15.189 -4.126 -13.034 1.00 95.44 403 ARG A O 1
ATOM 3130 N N . ILE A 1 404 ? -13.418 -3.200 -14.080 1.00 96.06 404 ILE A N 1
ATOM 3131 C CA . ILE A 1 404 ? -13.074 -2.234 -13.036 1.00 96.06 404 ILE A CA 1
ATOM 3132 C C . ILE A 1 404 ? -13.274 -0.830 -13.595 1.00 96.06 404 ILE A C 1
ATOM 3134 O O . ILE A 1 404 ? -12.694 -0.483 -14.625 1.00 96.06 404 ILE A O 1
ATOM 3138 N N . THR A 1 405 ? -14.092 -0.028 -12.917 1.00 97.31 405 THR A N 1
ATOM 3139 C CA . THR A 1 405 ? -14.314 1.384 -13.256 1.00 97.31 405 THR A CA 1
ATOM 3140 C C . THR A 1 405 ? -13.910 2.252 -12.077 1.00 97.31 405 THR A C 1
ATOM 3142 O O . THR A 1 405 ? -14.361 2.034 -10.957 1.00 97.31 405 THR A O 1
ATOM 3145 N N . ILE A 1 406 ? -13.055 3.239 -12.330 1.00 97.69 406 ILE A N 1
ATOM 3146 C CA . ILE A 1 406 ? -12.539 4.154 -11.311 1.00 97.69 406 ILE A CA 1
ATOM 3147 C C . ILE A 1 406 ? -13.175 5.526 -11.534 1.00 97.69 406 ILE A C 1
ATOM 3149 O O . ILE A 1 406 ? -13.168 6.031 -12.656 1.00 97.69 406 ILE A O 1
ATOM 3153 N N . SER A 1 407 ? -13.748 6.120 -10.485 1.00 98.19 407 SER A N 1
ATOM 3154 C CA . SER A 1 407 ? -14.306 7.473 -10.565 1.00 98.19 407 SER A CA 1
ATOM 3155 C C . SER A 1 407 ? -13.219 8.543 -10.513 1.00 98.19 407 SER A C 1
ATOM 3157 O O . SER A 1 407 ? -12.123 8.306 -10.009 1.00 98.19 407 SER A O 1
ATOM 3159 N N . GLU A 1 408 ? -13.574 9.772 -10.889 1.00 97.00 408 GLU A N 1
ATOM 3160 C CA . GLU A 1 408 ? -12.773 10.940 -10.515 1.00 97.00 408 GLU A CA 1
ATOM 3161 C C . GLU A 1 408 ? -12.606 11.020 -8.983 1.00 97.00 408 GLU A C 1
ATOM 3163 O O . GLU A 1 408 ? -13.567 10.730 -8.247 1.00 97.00 408 GLU A O 1
ATOM 3168 N N . PRO A 1 409 ? -11.413 11.394 -8.487 1.00 96.88 409 PRO A N 1
ATOM 3169 C CA . PRO A 1 409 ? -11.167 11.543 -7.062 1.00 96.88 409 PRO A CA 1
ATOM 3170 C C . PRO A 1 409 ? -11.739 12.858 -6.517 1.00 96.88 409 PRO A C 1
ATOM 3172 O O . PRO A 1 409 ? -11.852 13.861 -7.222 1.00 96.88 409 PRO A O 1
ATOM 3175 N N . TRP A 1 410 ? -12.044 12.885 -5.220 1.00 97.00 410 TRP A N 1
ATOM 3176 C CA . TRP A 1 410 ? -12.367 14.097 -4.467 1.00 97.00 410 TRP A CA 1
ATOM 3177 C C . TRP A 1 410 ? -11.470 14.236 -3.237 1.00 97.00 410 TRP A C 1
ATOM 3179 O O . TRP A 1 410 ? -11.027 13.258 -2.636 1.00 97.00 410 TRP A O 1
ATOM 3189 N N . VAL A 1 411 ? -11.187 15.481 -2.858 1.00 94.06 411 VAL A N 1
ATOM 3190 C CA . VAL A 1 411 ? -10.351 15.794 -1.694 1.00 94.06 411 VAL A CA 1
ATOM 3191 C C . VAL A 1 411 ? -11.167 15.642 -0.415 1.00 94.06 411 VAL A C 1
ATOM 3193 O O . VAL A 1 411 ? -12.280 16.159 -0.316 1.00 94.06 411 VAL A O 1
ATOM 3196 N N . ILE A 1 412 ? -10.585 14.990 0.590 1.00 92.56 412 ILE A N 1
ATOM 3197 C CA . ILE A 1 412 ? -11.115 14.990 1.953 1.00 92.56 412 ILE A CA 1
ATOM 3198 C C . ILE A 1 412 ? -10.480 16.173 2.697 1.00 92.56 412 ILE A C 1
ATOM 3200 O O . ILE A 1 412 ? -9.251 16.249 2.787 1.00 92.56 412 ILE A O 1
ATOM 3204 N N . PRO A 1 413 ? -11.275 17.118 3.229 1.00 79.75 413 PRO A N 1
ATOM 3205 C CA . PRO A 1 413 ? -10.728 18.293 3.890 1.00 79.75 413 PRO A CA 1
ATOM 3206 C C . PRO A 1 413 ? -9.942 17.913 5.149 1.00 79.75 413 PRO A C 1
ATOM 3208 O O . PRO A 1 413 ? -10.263 16.956 5.861 1.00 79.75 413 PRO A O 1
ATOM 3211 N N . ALA A 1 414 ? -8.910 18.702 5.448 1.00 73.94 414 ALA A N 1
ATOM 3212 C CA . ALA A 1 414 ? -8.198 18.581 6.711 1.00 73.94 414 ALA A CA 1
ATOM 3213 C C . ALA A 1 414 ? -9.137 18.887 7.890 1.00 73.94 414 ALA A C 1
ATOM 3215 O O . ALA A 1 414 ? -10.071 19.685 7.780 1.00 73.94 414 ALA A O 1
ATOM 3216 N N . LEU A 1 415 ? -8.859 18.276 9.042 1.00 69.00 415 LEU A N 1
ATOM 3217 C CA . LEU A 1 415 ? -9.527 18.641 10.286 1.00 69.00 415 LEU A CA 1
ATOM 3218 C C . LEU A 1 415 ? -9.221 20.116 10.596 1.00 69.00 415 LEU A C 1
ATOM 3220 O O . LEU A 1 415 ? -8.078 20.540 10.403 1.00 69.00 415 LEU A O 1
ATOM 3224 N N . PRO A 1 416 ? -10.195 20.906 11.087 1.00 60.69 416 PRO A N 1
ATOM 3225 C CA . PRO A 1 416 ? -9.927 22.289 11.446 1.00 60.69 416 PRO A CA 1
ATOM 3226 C C . PRO A 1 416 ? -8.796 22.340 12.486 1.00 60.69 416 PRO A C 1
ATOM 3228 O O . PRO A 1 416 ? -8.774 21.499 13.401 1.00 60.69 416 PRO A O 1
ATOM 3231 N N . PRO A 1 417 ? -7.856 23.301 12.374 1.00 53.81 417 PRO A N 1
ATOM 3232 C CA . PRO A 1 417 ? -6.835 23.489 13.391 1.00 53.81 417 PRO A CA 1
ATOM 3233 C C . PRO A 1 417 ? -7.551 23.704 14.725 1.00 53.81 417 PRO A C 1
ATOM 3235 O O . PRO A 1 417 ? -8.397 24.586 14.863 1.00 53.81 417 PRO A O 1
ATOM 3238 N N . GLY A 1 418 ? -7.307 22.813 15.686 1.00 49.69 418 GLY A N 1
ATOM 3239 C CA . GLY A 1 418 ? -7.954 22.939 16.989 1.00 49.69 418 GLY A CA 1
ATOM 3240 C C . GLY A 1 418 ? -7.335 24.069 17.799 1.00 49.69 418 GLY A C 1
ATOM 3241 O O . GLY A 1 418 ? -6.325 24.642 17.405 1.00 49.69 418 GLY A O 1
ATOM 3242 N N . ASN A 1 419 ? -7.924 24.359 18.958 1.00 51.12 419 ASN A N 1
ATOM 3243 C CA . ASN A 1 419 ? -7.374 25.358 19.870 1.00 51.12 419 ASN A CA 1
ATOM 3244 C C . ASN A 1 419 ? -5.921 24.984 20.260 1.00 51.12 419 ASN A C 1
ATOM 3246 O O . ASN A 1 419 ? -5.745 23.941 20.899 1.00 51.12 419 ASN A O 1
ATOM 3250 N N . PRO A 1 420 ? -4.905 25.807 19.927 1.00 48.34 420 PRO A N 1
ATOM 3251 C CA . PRO A 1 420 ? -3.509 25.522 20.262 1.00 48.34 420 PRO A CA 1
ATOM 3252 C C . PRO A 1 420 ? -3.266 25.477 21.778 1.00 48.34 420 PRO A C 1
ATOM 3254 O O . PRO A 1 420 ? -2.353 24.802 22.227 1.00 48.34 420 PRO A O 1
ATOM 3257 N N . TYR A 1 421 ? -4.128 26.109 22.585 1.00 44.88 421 TYR A N 1
ATOM 3258 C CA . TYR A 1 421 ? -4.039 26.105 24.050 1.00 44.88 421 TYR A CA 1
ATOM 3259 C C . TYR A 1 421 ? -4.664 24.869 24.721 1.00 44.88 421 TYR A C 1
ATOM 3261 O O . TYR A 1 421 ? -4.535 24.709 25.930 1.00 44.88 421 TYR A O 1
ATOM 3269 N N . MET A 1 422 ? -5.365 24.006 23.973 1.00 48.88 422 MET A N 1
ATOM 3270 C CA . MET A 1 422 ? -5.954 22.758 24.499 1.00 48.88 422 MET A CA 1
ATOM 3271 C C . MET A 1 422 ? -5.339 21.498 23.886 1.00 48.88 422 MET A C 1
ATOM 3273 O O . MET A 1 422 ? -5.871 20.402 24.073 1.00 48.88 422 MET A O 1
ATOM 3277 N N . ARG A 1 423 ? -4.256 21.633 23.115 1.00 53.34 423 ARG A N 1
ATOM 3278 C CA . ARG A 1 423 ? -3.602 20.499 22.465 1.00 53.34 423 ARG A CA 1
ATOM 3279 C C . ARG A 1 423 ? -2.226 20.246 23.072 1.00 53.34 423 ARG A C 1
ATOM 3281 O O . ARG A 1 423 ? -1.489 21.196 23.294 1.00 53.34 423 ARG A O 1
ATOM 3288 N N . PRO A 1 424 ? -1.847 18.976 23.272 1.00 49.62 424 PRO A N 1
ATOM 3289 C CA . PRO A 1 424 ? -0.502 18.622 23.713 1.00 49.62 424 PRO A CA 1
ATOM 3290 C C . PRO A 1 424 ? 0.562 18.693 22.595 1.00 49.62 424 PRO A C 1
ATOM 3292 O O . PRO A 1 424 ? 1.691 18.276 22.829 1.00 49.62 424 PRO A O 1
ATOM 3295 N N . PHE A 1 425 ? 0.233 19.180 21.385 1.00 51.91 425 PHE A N 1
ATOM 3296 C CA . PHE A 1 425 ? 1.135 19.165 20.224 1.00 51.91 425 PHE A CA 1
ATOM 3297 C C . PHE A 1 425 ? 1.104 20.494 19.448 1.00 51.91 425 PHE A C 1
ATOM 3299 O O . PHE A 1 425 ? 0.037 20.930 19.012 1.00 51.91 425 PHE A O 1
ATOM 3306 N N . ASP A 1 426 ? 2.279 21.092 19.227 1.00 44.34 426 ASP A N 1
ATOM 3307 C CA . ASP A 1 426 ? 2.441 22.465 18.715 1.00 44.34 426 ASP A CA 1
ATOM 3308 C C . ASP A 1 426 ? 2.256 22.628 17.189 1.00 44.34 426 ASP A C 1
ATOM 3310 O O . ASP A 1 426 ? 2.120 23.750 16.711 1.00 44.34 426 ASP A O 1
ATOM 3314 N N . ASN A 1 427 ? 2.226 21.540 16.401 1.00 54.06 427 ASN A N 1
ATOM 3315 C CA . ASN A 1 427 ? 2.148 21.592 14.931 1.00 54.06 427 ASN A CA 1
ATOM 3316 C C . ASN A 1 427 ? 1.180 20.537 14.361 1.00 54.06 427 ASN A C 1
ATOM 3318 O O . ASN A 1 427 ? 1.501 19.350 14.350 1.00 54.06 427 ASN A O 1
ATOM 3322 N N . ILE A 1 428 ? 0.021 20.964 13.842 1.00 59.03 428 ILE A N 1
ATOM 3323 C CA . ILE A 1 428 ? -0.919 20.091 13.114 1.00 59.03 428 ILE A CA 1
ATOM 3324 C C . ILE A 1 428 ? -0.544 20.102 11.632 1.00 59.03 428 ILE A C 1
ATOM 3326 O O . ILE A 1 428 ? -0.608 21.147 10.980 1.00 59.03 428 ILE A O 1
ATOM 3330 N N . ARG A 1 429 ? -0.173 18.939 11.092 1.00 67.25 429 ARG A N 1
ATOM 3331 C CA . ARG A 1 429 ? -0.030 18.747 9.643 1.00 67.25 429 ARG A CA 1
ATOM 3332 C C . ARG A 1 429 ? -1.384 18.407 9.008 1.00 67.25 429 ARG A C 1
ATOM 3334 O O . ARG A 1 429 ? -2.301 18.000 9.723 1.00 67.25 429 ARG A O 1
ATOM 3341 N N . PRO A 1 430 ? -1.531 18.557 7.678 1.00 77.69 430 PRO A N 1
ATOM 3342 C CA . PRO A 1 430 ? -2.678 18.004 6.968 1.00 77.69 430 PRO A CA 1
ATOM 3343 C C . PRO A 1 430 ? -2.896 16.529 7.327 1.00 77.69 430 PRO A C 1
ATOM 3345 O O . PRO A 1 430 ? -1.929 15.790 7.522 1.00 77.69 430 PRO A O 1
ATOM 3348 N N . ASN A 1 431 ? -4.164 16.120 7.409 1.00 86.00 431 ASN A N 1
ATOM 3349 C CA . ASN A 1 431 ? -4.533 14.736 7.695 1.00 86.00 431 ASN A CA 1
ATOM 3350 C C . ASN A 1 431 ? -3.837 13.777 6.716 1.00 86.00 431 ASN A C 1
ATOM 3352 O O . ASN A 1 431 ? -3.796 14.034 5.512 1.00 86.00 431 ASN A O 1
ATOM 3356 N N . SER A 1 432 ? -3.331 12.665 7.238 1.00 90.62 432 SER A N 1
ATOM 3357 C CA . SER A 1 432 ? -2.639 11.618 6.477 1.00 90.62 432 SER A CA 1
ATOM 3358 C C . SER A 1 432 ? -2.999 10.234 7.017 1.00 90.62 432 SER A C 1
ATOM 3360 O O . SER A 1 432 ? -3.745 10.139 7.992 1.00 90.62 432 SER A O 1
ATOM 3362 N N . ARG A 1 433 ? -2.458 9.175 6.403 1.00 92.75 433 ARG A N 1
ATOM 3363 C CA . ARG A 1 433 ? -2.511 7.789 6.898 1.00 92.75 433 ARG A CA 1
ATOM 3364 C C . ARG A 1 433 ? -3.920 7.352 7.321 1.00 92.75 433 ARG A C 1
ATOM 3366 O O . ARG A 1 433 ? -4.175 7.191 8.515 1.00 92.75 433 ARG A O 1
ATOM 3373 N N . PRO A 1 434 ? -4.844 7.228 6.348 1.00 94.56 434 PRO A N 1
ATOM 3374 C CA . PRO A 1 434 ? -6.228 6.873 6.622 1.00 94.56 434 PRO A CA 1
ATOM 3375 C C . PRO A 1 434 ? -6.359 5.425 7.099 1.00 94.56 434 PRO A C 1
ATOM 3377 O O . PRO A 1 434 ? -5.732 4.524 6.547 1.00 94.56 434 PRO A O 1
ATOM 3380 N N . TYR A 1 435 ? -7.251 5.209 8.064 1.00 95.88 435 TYR A N 1
ATOM 3381 C CA . TYR A 1 435 ? -7.751 3.896 8.470 1.00 95.88 435 TYR A CA 1
ATOM 3382 C C . TYR A 1 435 ? -9.275 3.940 8.454 1.00 95.88 435 TYR A C 1
ATOM 3384 O O . TYR A 1 435 ? -9.870 4.695 9.225 1.00 95.88 435 TYR A O 1
ATOM 3392 N N . LEU A 1 436 ? -9.896 3.184 7.550 1.00 97.19 436 LEU A N 1
ATOM 3393 C CA . LEU A 1 436 ? -11.317 3.288 7.218 1.00 97.19 436 LEU A CA 1
ATOM 3394 C C . LEU A 1 436 ? -12.116 2.111 7.788 1.00 97.19 436 LEU A C 1
ATOM 3396 O O . LEU A 1 436 ? -11.705 0.957 7.691 1.00 97.19 436 LEU A O 1
ATOM 3400 N N . TYR A 1 437 ? -13.294 2.403 8.330 1.00 97.31 437 TYR A N 1
ATOM 3401 C CA . TYR A 1 437 ? -14.170 1.429 8.974 1.00 97.31 437 TYR A CA 1
ATOM 3402 C C . TYR A 1 437 ? -15.599 1.615 8.491 1.00 97.31 437 TYR A C 1
ATOM 3404 O O . TYR A 1 437 ? -16.166 2.698 8.644 1.00 97.31 437 TYR A O 1
ATOM 3412 N N . ASP A 1 438 ? -16.177 0.550 7.937 1.00 95.75 438 ASP A N 1
ATOM 3413 C CA . ASP A 1 438 ? -17.618 0.461 7.733 1.00 95.75 438 ASP A CA 1
ATOM 3414 C C . ASP A 1 438 ? -18.261 -0.091 9.004 1.00 95.75 438 ASP A C 1
ATOM 3416 O O . ASP A 1 438 ? -17.951 -1.194 9.457 1.00 95.75 438 ASP A O 1
ATOM 3420 N N . LEU A 1 439 ? -19.133 0.710 9.609 1.00 95.12 439 LEU A N 1
ATOM 3421 C CA . LEU A 1 439 ? -19.858 0.358 10.823 1.00 95.12 439 LEU A CA 1
ATOM 3422 C C . LEU A 1 439 ? -21.300 -0.059 10.523 1.00 95.12 439 LEU A C 1
ATOM 3424 O O . LEU A 1 439 ? -22.115 -0.148 11.444 1.00 95.12 439 LEU A O 1
ATOM 3428 N N . GLY A 1 440 ? -21.639 -0.296 9.257 1.00 91.94 440 GLY A N 1
ATOM 3429 C CA . GLY A 1 440 ? -22.974 -0.644 8.800 1.00 91.94 440 GLY A CA 1
ATOM 3430 C C . GLY A 1 440 ? -23.951 0.531 8.853 1.00 91.94 440 GLY A C 1
ATOM 3431 O O . GLY A 1 440 ? -23.687 1.591 9.427 1.00 91.94 440 GLY A O 1
ATOM 3432 N N . ARG A 1 441 ? -25.131 0.332 8.251 1.00 91.88 441 ARG A N 1
ATOM 3433 C CA . ARG A 1 441 ? -26.191 1.358 8.131 1.00 91.88 441 ARG A CA 1
ATOM 3434 C C . ARG A 1 441 ? -25.706 2.645 7.439 1.00 91.88 441 ARG A C 1
ATOM 3436 O O . ARG A 1 441 ? -26.175 3.733 7.759 1.00 91.88 441 ARG A O 1
ATOM 3443 N N . GLY A 1 442 ? -24.746 2.519 6.520 1.00 93.44 442 GLY A N 1
ATOM 3444 C CA . GLY A 1 442 ? -24.152 3.643 5.792 1.00 93.44 442 GLY A CA 1
ATOM 3445 C C . GLY A 1 442 ? -23.219 4.528 6.625 1.00 93.44 442 GLY A C 1
ATOM 3446 O O . GLY A 1 442 ? -22.823 5.586 6.143 1.00 93.44 442 GLY A O 1
ATOM 3447 N N . LEU A 1 443 ? -22.872 4.138 7.858 1.00 96.12 443 LEU A N 1
ATOM 3448 C CA . LEU A 1 443 ? -21.958 4.890 8.714 1.00 96.12 443 LEU A CA 1
ATOM 3449 C C . LEU A 1 443 ? -20.510 4.456 8.481 1.00 96.12 443 LEU A C 1
ATOM 3451 O O . LEU A 1 443 ? -20.134 3.333 8.812 1.00 96.12 443 LEU A O 1
ATOM 3455 N N . LEU A 1 444 ? -19.682 5.394 8.029 1.00 97.75 444 LEU A N 1
ATOM 3456 C CA . LEU A 1 444 ? -18.238 5.220 7.923 1.00 97.75 444 LEU A CA 1
ATOM 3457 C C . LEU A 1 444 ? -17.528 6.069 8.974 1.00 97.75 444 LEU A C 1
ATOM 3459 O O . LEU A 1 444 ? -17.821 7.261 9.111 1.00 97.75 444 LEU A O 1
ATOM 3463 N N . LEU A 1 445 ? -16.550 5.482 9.663 1.00 96.44 445 LEU A N 1
ATOM 3464 C CA . LEU A 1 445 ? -15.573 6.228 10.453 1.00 96.44 445 LEU A CA 1
ATOM 3465 C C . LEU A 1 445 ? -14.181 6.051 9.860 1.00 96.44 445 LEU A C 1
ATOM 3467 O O . LEU A 1 445 ? -13.818 4.970 9.405 1.00 96.44 445 LEU A O 1
ATOM 3471 N N . MET A 1 446 ? -13.389 7.116 9.890 1.00 95.88 446 MET A N 1
ATOM 3472 C CA . MET A 1 446 ? -12.014 7.092 9.416 1.00 95.88 446 MET A CA 1
ATOM 3473 C C . MET A 1 446 ? -11.089 7.755 10.426 1.00 95.88 446 MET A C 1
ATOM 3475 O O . MET A 1 446 ? -11.252 8.936 10.737 1.00 95.88 446 MET A O 1
ATOM 3479 N N . SER A 1 447 ? -10.108 7.005 10.921 1.00 93.88 447 SER A N 1
ATOM 3480 C CA . SER A 1 447 ? -9.025 7.570 11.721 1.00 93.88 447 SER A CA 1
ATOM 3481 C C . SER A 1 447 ? -7.941 8.131 10.803 1.00 93.88 447 SER A C 1
ATOM 3483 O O . SER A 1 447 ? -7.589 7.502 9.804 1.00 93.88 447 SER A O 1
ATOM 3485 N N . VAL A 1 448 ? -7.443 9.329 11.110 1.00 91.12 448 VAL A N 1
ATOM 3486 C CA . VAL A 1 448 ? -6.439 10.044 10.306 1.00 91.12 448 VAL A CA 1
ATOM 3487 C C . VAL A 1 448 ? -5.355 10.646 11.187 1.00 91.12 448 VAL A C 1
ATOM 3489 O O . VAL A 1 448 ? -5.649 11.290 12.197 1.00 91.12 448 VAL A O 1
ATOM 3492 N N . ALA A 1 449 ? -4.099 10.467 10.791 1.00 88.56 449 ALA A N 1
ATOM 3493 C CA . ALA A 1 449 ? -2.952 10.995 11.513 1.00 88.56 449 ALA A CA 1
ATOM 3494 C C . ALA A 1 449 ? -2.812 12.511 11.307 1.00 88.56 449 ALA A C 1
ATOM 3496 O O . ALA A 1 449 ? -2.998 13.019 10.198 1.00 88.56 449 ALA A O 1
ATOM 3497 N N . GLN A 1 450 ? -2.423 13.226 12.365 1.00 78.81 450 GLN A N 1
ATOM 3498 C CA . GLN A 1 450 ? -2.251 14.688 12.394 1.00 78.81 450 GLN A CA 1
ATOM 3499 C C . GLN A 1 450 ? -0.789 15.128 12.626 1.00 78.81 450 GLN A C 1
ATOM 3501 O O . GLN A 1 450 ? -0.511 16.326 12.728 1.00 78.81 450 GLN A O 1
ATOM 3506 N N . GLY A 1 451 ? 0.139 14.170 12.751 1.00 72.62 451 GLY A N 1
ATOM 3507 C CA . GLY A 1 451 ? 1.532 14.388 13.159 1.00 72.62 451 GLY A CA 1
ATOM 3508 C C . GLY A 1 451 ? 2.591 14.163 12.071 1.00 72.62 451 GLY A C 1
ATOM 3509 O O . GLY A 1 451 ? 2.292 13.889 10.910 1.00 72.62 451 GLY A O 1
ATOM 3510 N N . ASN A 1 452 ? 3.862 14.279 12.476 1.00 68.50 452 ASN A N 1
ATOM 3511 C CA . ASN A 1 452 ? 5.053 14.189 11.616 1.00 68.50 452 ASN A CA 1
ATOM 3512 C C . ASN A 1 452 ? 5.563 12.748 11.385 1.00 68.50 452 ASN A C 1
ATOM 3514 O O . ASN A 1 452 ? 6.729 12.608 11.028 1.00 68.50 452 ASN A O 1
ATOM 3518 N N . ASP A 1 453 ? 4.740 11.715 11.599 1.00 74.88 453 ASP A N 1
ATOM 3519 C CA . ASP A 1 453 ? 5.155 10.299 11.614 1.00 74.88 453 ASP A CA 1
ATOM 3520 C C . ASP A 1 453 ? 6.114 9.978 12.765 1.00 74.88 453 ASP A C 1
ATOM 3522 O O . ASP A 1 453 ? 7.330 9.855 12.615 1.00 74.88 453 ASP A O 1
ATOM 3526 N N . ALA A 1 454 ? 5.533 9.912 13.964 1.00 68.88 454 ALA A N 1
ATOM 3527 C CA . ALA A 1 454 ? 6.219 9.568 15.203 1.00 68.88 454 ALA A CA 1
ATOM 3528 C C . ALA A 1 454 ? 5.707 8.230 15.752 1.00 68.88 454 ALA A C 1
ATOM 3530 O O . ALA A 1 454 ? 4.604 7.797 15.428 1.00 68.88 454 ALA A O 1
ATOM 3531 N N . VAL A 1 455 ? 6.504 7.593 16.624 1.00 64.38 455 VAL A N 1
ATOM 3532 C CA . VAL A 1 455 ? 6.140 6.319 17.282 1.00 64.38 455 VAL A CA 1
ATOM 3533 C C . VAL A 1 455 ? 4.762 6.410 17.930 1.00 64.38 455 VAL A C 1
ATOM 3535 O O . VAL A 1 455 ? 3.978 5.472 17.819 1.00 64.38 455 VAL A O 1
ATOM 3538 N N . VAL A 1 456 ? 4.475 7.553 18.557 1.00 69.19 456 VAL A N 1
ATOM 3539 C CA . VAL A 1 456 ? 3.124 7.923 18.960 1.00 69.19 456 VAL A CA 1
ATOM 3540 C C . VAL A 1 456 ? 2.836 9.329 18.483 1.00 69.19 456 VAL A C 1
ATOM 3542 O O . VAL A 1 456 ? 3.671 10.229 18.599 1.00 69.19 456 VAL A O 1
ATOM 3545 N N . GLU A 1 457 ? 1.656 9.501 17.914 1.00 72.06 457 GLU A N 1
ATOM 3546 C CA . GLU A 1 457 ? 1.269 10.714 17.220 1.00 72.06 457 GLU A CA 1
ATOM 3547 C C . GLU A 1 457 ? -0.230 10.980 17.385 1.00 72.06 457 GLU A C 1
ATOM 3549 O O . GLU A 1 457 ? -1.001 10.052 17.620 1.00 72.06 457 GLU A O 1
ATOM 3554 N N . PRO A 1 458 ? -0.673 12.242 17.264 1.00 75.19 458 PRO A N 1
ATOM 3555 C CA . PRO A 1 458 ? -2.091 12.553 17.332 1.00 75.19 458 PRO A CA 1
ATOM 3556 C C . PRO A 1 458 ? -2.846 12.006 16.120 1.00 75.19 458 PRO A C 1
ATOM 3558 O O . PRO A 1 458 ? -2.416 12.181 14.977 1.00 75.19 458 PRO A O 1
ATOM 3561 N N . TYR A 1 459 ? -4.027 11.454 16.383 1.00 84.06 459 TYR A N 1
ATOM 3562 C CA . TYR A 1 459 ? -5.024 11.108 15.374 1.00 84.06 459 TYR A CA 1
ATOM 3563 C C . TYR A 1 459 ? -6.319 11.900 15.604 1.00 84.06 459 TYR A C 1
ATOM 3565 O O . TYR A 1 459 ? -6.593 12.414 16.688 1.00 84.06 459 TYR A O 1
ATOM 3573 N N . GLY A 1 460 ? -7.137 12.008 14.565 1.00 85.50 460 GLY A N 1
ATOM 3574 C CA . GLY A 1 460 ? -8.531 12.425 14.674 1.00 85.50 460 GLY A CA 1
ATOM 3575 C C . GLY A 1 460 ? -9.444 11.400 14.016 1.00 85.50 460 GLY A C 1
ATOM 3576 O O . GLY A 1 460 ? -8.986 10.593 13.214 1.00 85.50 460 GLY A O 1
ATOM 3577 N N . VAL A 1 461 ? -10.738 11.456 14.330 1.00 90.12 461 VAL A N 1
ATOM 3578 C CA . VAL A 1 461 ? -11.751 10.600 13.698 1.00 90.12 461 VAL A CA 1
ATOM 3579 C C . VAL A 1 461 ? -12.686 11.462 12.859 1.00 90.12 461 VAL A C 1
ATOM 3581 O O . VAL A 1 461 ? -13.249 12.446 13.345 1.00 90.12 461 VAL A O 1
ATOM 3584 N N . LEU A 1 462 ? -12.839 11.087 11.595 1.00 91.56 462 LEU A N 1
ATOM 3585 C CA . LEU A 1 462 ? -13.799 11.636 10.650 1.00 91.56 462 LEU A CA 1
ATOM 3586 C C . LEU A 1 462 ? -14.977 10.672 10.490 1.00 91.56 462 LEU A C 1
ATOM 3588 O O . LEU A 1 462 ? -14.818 9.460 10.601 1.00 91.56 462 LEU A O 1
ATOM 3592 N N . LYS A 1 463 ? -16.151 11.224 10.204 1.00 93.44 463 LYS A N 1
ATOM 3593 C CA . LYS A 1 463 ? -17.405 10.511 9.982 1.00 93.44 463 LYS A CA 1
ATOM 3594 C C . LYS A 1 463 ? -17.985 10.856 8.620 1.00 93.44 463 LYS A C 1
ATOM 3596 O O . LYS A 1 463 ? -18.043 12.036 8.281 1.00 93.44 463 LYS A O 1
ATOM 3601 N N . SER A 1 464 ? -18.492 9.849 7.921 1.00 95.81 464 SER A N 1
ATOM 3602 C CA . SER A 1 464 ? -19.332 9.995 6.731 1.00 95.81 464 SER A CA 1
ATOM 3603 C C . SER A 1 464 ? -20.602 9.152 6.874 1.00 95.81 464 SER A C 1
ATOM 3605 O O . SER A 1 464 ? -20.593 8.095 7.506 1.00 95.81 464 SER A O 1
ATOM 3607 N N . THR A 1 465 ? -21.701 9.642 6.300 1.00 95.69 465 THR A N 1
ATOM 3608 C CA . THR A 1 465 ? -22.993 8.937 6.206 1.00 95.69 465 THR A CA 1
ATOM 3609 C C . THR A 1 465 ? -23.537 8.921 4.774 1.00 95.69 465 THR A C 1
ATOM 3611 O O . THR A 1 465 ? -24.731 8.739 4.558 1.00 95.69 465 THR A O 1
ATOM 3614 N N . ASP A 1 466 ? -22.676 9.196 3.795 1.00 96.31 466 ASP A N 1
ATOM 3615 C CA . ASP A 1 466 ? -23.015 9.406 2.385 1.00 96.31 466 ASP A CA 1
ATOM 3616 C C . ASP A 1 466 ? -22.014 8.691 1.466 1.00 96.31 466 ASP A C 1
ATOM 3618 O O . ASP A 1 466 ? -21.510 9.251 0.491 1.00 96.31 466 ASP A O 1
ATOM 3622 N N . GLU A 1 467 ? -21.688 7.443 1.819 1.00 96.50 467 GLU A N 1
ATOM 3623 C CA . GLU A 1 467 ? -20.726 6.601 1.092 1.00 96.50 467 GLU A CA 1
ATOM 3624 C C . GLU A 1 467 ? -19.346 7.278 0.921 1.00 96.50 467 GLU A C 1
ATOM 3626 O O . GLU A 1 467 ? -18.672 7.095 -0.091 1.00 96.50 467 GLU A O 1
ATOM 3631 N N . GLY A 1 468 ? -18.914 8.100 1.882 1.00 96.81 468 GLY A N 1
ATOM 3632 C CA . GLY A 1 468 ? -17.601 8.753 1.874 1.00 96.81 468 GLY A CA 1
ATOM 3633 C C . GLY A 1 468 ? -17.504 10.032 1.041 1.00 96.81 468 GLY A C 1
ATOM 3634 O O . GLY A 1 468 ? -16.387 10.519 0.827 1.00 96.81 468 GLY A O 1
ATOM 3635 N N . LYS A 1 469 ? -18.624 10.590 0.555 1.00 95.88 469 LYS A N 1
ATOM 3636 C CA . LYS A 1 469 ? -18.614 11.854 -0.200 1.00 95.88 469 LYS A CA 1
ATOM 3637 C C . LYS A 1 469 ? -18.284 13.052 0.670 1.00 95.88 469 LYS A C 1
ATOM 3639 O O . LYS A 1 469 ? -17.484 13.891 0.256 1.00 95.88 469 LYS A O 1
ATOM 3644 N N . THR A 1 470 ? -18.853 13.125 1.866 1.00 93.56 470 THR A N 1
ATOM 3645 C CA . THR A 1 470 ? -18.583 14.199 2.817 1.00 93.56 470 THR A CA 1
ATOM 3646 C C . THR A 1 470 ? -18.097 13.644 4.143 1.00 93.56 470 THR A C 1
ATOM 3648 O O . THR A 1 470 ? -18.458 12.547 4.566 1.00 93.56 470 THR A O 1
ATOM 3651 N N . TRP A 1 471 ? -17.228 14.416 4.795 1.00 92.38 471 TRP A N 1
ATOM 3652 C CA . TRP A 1 471 ? -16.566 14.019 6.029 1.00 92.38 471 TRP A CA 1
ATOM 3653 C C . TRP A 1 471 ? -16.673 15.125 7.068 1.00 92.38 471 TRP A C 1
ATOM 3655 O O . TRP A 1 471 ? -16.312 16.272 6.806 1.00 92.38 471 TRP A O 1
ATOM 3665 N N . ALA A 1 472 ? -17.131 14.763 8.263 1.00 87.50 472 ALA A N 1
ATOM 3666 C CA . ALA A 1 472 ? -17.212 15.652 9.412 1.00 87.50 472 ALA A CA 1
ATOM 3667 C C . ALA A 1 472 ? -16.376 15.105 10.580 1.00 87.50 472 ALA A C 1
ATOM 3669 O O . ALA A 1 472 ? -16.360 13.895 10.798 1.00 87.50 472 ALA A O 1
ATOM 3670 N N . PRO A 1 473 ? -15.696 15.953 11.369 1.00 84.50 473 PRO A N 1
ATOM 3671 C CA . PRO A 1 473 ? -15.037 15.506 12.593 1.00 84.50 473 PRO A CA 1
ATOM 3672 C C . PRO A 1 473 ? -16.028 14.892 13.582 1.00 84.50 473 PRO A C 1
ATOM 3674 O O . PRO A 1 473 ? -17.070 15.485 13.870 1.00 84.50 473 PRO A O 1
ATOM 3677 N N . VAL A 1 474 ? -15.651 13.773 14.201 1.00 84.19 474 VAL A N 1
ATOM 3678 C CA . VAL A 1 474 ? -16.254 13.368 15.474 1.00 84.19 474 VAL A CA 1
ATOM 3679 C C . VAL A 1 474 ? -15.762 14.339 16.543 1.00 84.19 474 VAL A C 1
ATOM 3681 O O . VAL A 1 474 ? -14.557 14.546 16.714 1.00 84.19 474 VAL A O 1
ATOM 3684 N N . ARG A 1 475 ? -16.706 14.976 17.240 1.00 77.25 475 ARG A N 1
ATOM 3685 C CA . ARG A 1 475 ? -16.419 16.041 18.205 1.00 77.25 475 ARG A CA 1
ATOM 3686 C C . ARG A 1 475 ? -15.420 15.563 19.260 1.00 77.25 475 ARG A C 1
ATOM 3688 O O . ARG A 1 475 ? -15.522 14.455 19.765 1.00 77.25 475 ARG A O 1
ATOM 3695 N N . ASP A 1 476 ? -14.476 16.429 19.601 1.00 75.81 476 ASP A N 1
ATOM 3696 C CA . ASP A 1 476 ? -13.449 16.258 20.634 1.00 75.81 476 ASP A CA 1
ATOM 3697 C C . ASP A 1 476 ? -12.391 15.159 20.407 1.00 75.81 476 ASP A C 1
ATOM 3699 O O . ASP A 1 476 ? -11.420 15.109 21.167 1.00 75.81 476 ASP A O 1
ATOM 3703 N N . MET A 1 477 ? -12.511 14.323 19.367 1.00 80.69 477 MET A N 1
ATOM 3704 C CA . MET A 1 477 ? -11.540 13.255 19.081 1.00 80.69 477 MET A CA 1
ATOM 3705 C C . MET A 1 477 ? -10.152 13.785 18.728 1.00 80.69 477 MET A C 1
ATOM 3707 O O . MET A 1 477 ? -9.150 13.227 19.158 1.00 80.69 477 MET A O 1
ATOM 3711 N N . GLN A 1 478 ? -10.083 14.922 18.038 1.00 73.12 478 GLN A N 1
ATOM 3712 C CA . GLN A 1 478 ? -8.834 15.578 17.646 1.00 73.12 478 GLN A CA 1
ATOM 3713 C C . GLN A 1 478 ? -8.004 16.123 18.825 1.00 73.12 478 GLN A C 1
ATOM 3715 O O . GLN A 1 478 ? -6.918 16.662 18.620 1.00 73.12 478 GLN A O 1
ATOM 3720 N N . TYR A 1 479 ? -8.533 16.057 20.050 1.00 71.50 479 TYR A N 1
ATOM 3721 C CA . TYR A 1 479 ? -7.852 16.485 21.275 1.00 71.50 479 TYR A CA 1
ATOM 3722 C C . TYR A 1 479 ? -7.473 15.308 22.179 1.00 71.50 479 TYR A C 1
ATOM 3724 O O . TYR A 1 479 ? -6.972 15.528 23.283 1.00 71.50 479 TYR A O 1
ATOM 3732 N N . LYS A 1 480 ? -7.758 14.064 21.774 1.00 73.88 480 LYS A N 1
ATOM 3733 C CA . LYS A 1 480 ? -7.465 12.890 22.596 1.00 73.88 480 LYS A CA 1
ATOM 3734 C C . LYS A 1 480 ? -6.051 12.388 22.341 1.00 73.88 480 LYS A C 1
ATOM 3736 O O . LYS A 1 480 ? -5.550 12.411 21.225 1.00 73.88 480 LYS A O 1
ATOM 3741 N N . MET A 1 481 ? -5.413 11.964 23.427 1.00 69.44 481 MET A N 1
ATOM 3742 C CA . MET A 1 481 ? -4.069 11.387 23.418 1.00 69.44 481 MET A CA 1
ATOM 3743 C C . MET A 1 481 ? -4.093 9.956 22.879 1.00 69.44 481 MET A C 1
ATOM 3745 O O . MET A 1 481 ? -3.295 9.607 22.024 1.00 69.44 481 MET A O 1
ATOM 3749 N N . PHE A 1 482 ? -5.041 9.156 23.369 1.00 77.25 482 PHE A N 1
ATOM 3750 C CA . PHE A 1 482 ? -5.388 7.861 22.804 1.00 77.25 482 PHE A CA 1
ATOM 3751 C C . PHE A 1 482 ? -6.548 8.079 21.845 1.00 77.25 482 PHE A C 1
ATOM 3753 O O . PHE A 1 482 ? -7.524 8.732 22.216 1.00 77.25 482 PHE A O 1
ATOM 3760 N N . VAL A 1 483 ? -6.456 7.545 20.635 1.00 83.00 483 VAL A N 1
ATOM 3761 C CA . VAL A 1 483 ? -7.502 7.671 19.614 1.00 83.00 483 VAL A CA 1
ATOM 3762 C C . VAL A 1 483 ? -7.806 6.277 19.090 1.00 83.00 483 VAL A C 1
ATOM 3764 O O . VAL A 1 483 ? -6.872 5.483 18.926 1.00 83.00 483 VAL A O 1
ATOM 3767 N N . PRO A 1 484 ? -9.085 5.933 18.867 1.00 91.81 484 PRO A N 1
ATOM 3768 C CA . PRO A 1 484 ? -9.404 4.625 18.343 1.00 91.81 484 PRO A CA 1
ATOM 3769 C C . PRO A 1 484 ? -8.956 4.514 16.886 1.00 91.81 484 PRO A C 1
ATOM 3771 O O . PRO A 1 484 ? -9.227 5.409 16.080 1.00 91.81 484 PRO A O 1
ATOM 3774 N N . LEU A 1 485 ? -8.274 3.413 16.565 1.00 91.62 485 LEU A N 1
ATOM 3775 C CA . LEU A 1 485 ? -8.079 2.993 15.179 1.00 91.62 485 LEU A CA 1
ATOM 3776 C C . LEU A 1 485 ? -9.118 1.937 14.838 1.00 91.62 485 LEU A C 1
ATOM 3778 O O . LEU A 1 485 ? -10.138 2.354 14.292 1.00 91.62 485 LEU A O 1
ATOM 3782 N N . PRO A 1 486 ? -8.968 0.644 15.193 1.00 95.44 486 PRO A N 1
ATOM 3783 C CA . PRO A 1 486 ? -10.012 -0.315 14.889 1.00 95.44 486 PRO A CA 1
ATOM 3784 C C . PRO A 1 486 ? -11.300 0.078 15.597 1.00 95.44 486 PRO A C 1
ATOM 3786 O O . PRO A 1 486 ? -11.344 0.230 16.823 1.00 95.44 486 PRO A O 1
ATOM 3789 N N . MET A 1 487 ? -12.345 0.251 14.795 1.00 96.38 487 MET A N 1
ATOM 3790 C CA . MET A 1 487 ? -13.693 0.561 15.240 1.00 96.38 487 MET A CA 1
ATOM 3791 C C . MET A 1 487 ? -14.655 -0.445 14.625 1.00 96.38 487 MET A C 1
ATOM 3793 O O . MET A 1 487 ? -14.539 -0.785 13.450 1.00 96.38 487 MET A O 1
ATOM 3797 N N . ILE A 1 488 ? -15.607 -0.922 15.422 1.00 95.56 488 ILE A N 1
ATOM 3798 C CA . ILE A 1 488 ? -16.580 -1.927 15.002 1.00 95.56 488 ILE A CA 1
ATOM 3799 C C . ILE A 1 488 ? -17.929 -1.694 15.669 1.00 95.56 488 ILE A C 1
ATOM 3801 O O . ILE A 1 488 ? -18.006 -1.284 16.829 1.00 95.56 488 ILE A O 1
ATOM 3805 N N . ARG A 1 489 ? -19.011 -1.974 14.939 1.00 94.00 489 ARG A N 1
ATOM 3806 C CA . ARG A 1 489 ? -20.347 -2.059 15.526 1.00 94.00 489 ARG A CA 1
ATOM 3807 C C . ARG A 1 489 ? -20.575 -3.467 16.067 1.00 94.00 489 ARG A C 1
ATOM 3809 O O . ARG A 1 489 ? -20.406 -4.450 15.353 1.00 94.00 489 ARG A O 1
ATOM 3816 N N . LEU A 1 490 ? -20.981 -3.548 17.325 1.00 90.62 490 LEU A N 1
ATOM 3817 C CA . LEU A 1 490 ? -21.346 -4.793 17.986 1.00 90.62 490 LEU A CA 1
ATOM 3818 C C . LEU A 1 490 ? -22.792 -5.204 17.638 1.00 90.62 490 LEU A C 1
ATOM 3820 O O . LEU A 1 490 ? -23.596 -4.349 17.256 1.00 90.62 490 LEU A O 1
ATOM 3824 N N . PRO A 1 491 ? -23.175 -6.482 17.834 1.00 87.50 491 PRO A N 1
ATOM 3825 C CA . PRO A 1 491 ? -24.544 -6.957 17.603 1.00 87.50 491 PRO A CA 1
ATOM 3826 C C . PRO A 1 491 ? -25.612 -6.234 18.438 1.00 87.50 491 PRO A C 1
ATOM 3828 O O . PRO A 1 491 ? -26.767 -6.154 18.032 1.00 87.50 491 PRO A O 1
ATOM 3831 N N . ASP A 1 492 ? -25.226 -5.664 19.584 1.00 85.62 492 ASP A N 1
ATOM 3832 C CA . ASP A 1 492 ? -26.093 -4.832 20.430 1.00 85.62 492 ASP A CA 1
ATOM 3833 C C . ASP A 1 492 ? -26.187 -3.362 19.960 1.00 85.62 492 ASP A C 1
ATOM 3835 O O . ASP A 1 492 ? -26.708 -2.511 20.676 1.00 85.62 492 ASP A O 1
ATOM 3839 N N . ASN A 1 493 ? -25.710 -3.072 18.743 1.00 84.31 493 ASN A N 1
ATOM 3840 C CA . ASN A 1 493 ? -25.634 -1.772 18.068 1.00 84.31 493 ASN A CA 1
ATOM 3841 C C . ASN A 1 493 ? -24.659 -0.747 18.657 1.00 84.31 493 ASN A C 1
ATOM 3843 O O . ASN A 1 493 ? -24.449 0.289 18.013 1.00 84.31 493 ASN A O 1
ATOM 3847 N N . ASN A 1 494 ? -24.015 -1.029 19.794 1.00 85.19 494 ASN A N 1
ATOM 3848 C CA . ASN A 1 494 ? -22.965 -0.159 20.314 1.00 85.19 494 ASN A CA 1
ATOM 3849 C C . ASN A 1 494 ? -21.762 -0.156 19.372 1.00 85.19 494 ASN A C 1
ATOM 3851 O O . ASN A 1 494 ? -21.367 -1.194 18.839 1.00 85.19 494 ASN A O 1
ATOM 3855 N N . ILE A 1 495 ? -21.150 1.010 19.196 1.00 94.44 495 ILE A N 1
ATOM 3856 C CA . ILE A 1 495 ? -19.908 1.136 18.436 1.00 94.44 495 ILE A CA 1
ATOM 3857 C C . ILE A 1 495 ? -18.756 1.165 19.428 1.00 94.44 495 ILE A C 1
ATOM 3859 O O . ILE A 1 495 ? -18.711 1.997 20.339 1.00 94.44 495 ILE A O 1
ATOM 3863 N N . LEU A 1 496 ? -17.824 0.245 19.234 1.00 94.94 496 LEU A N 1
ATOM 3864 C CA . LEU A 1 496 ? -16.621 0.103 20.026 1.00 94.94 496 LEU A CA 1
ATOM 3865 C C . LEU A 1 496 ? -15.417 0.561 19.205 1.00 94.94 496 LEU A C 1
ATOM 3867 O O . LEU A 1 496 ? -15.329 0.265 18.019 1.00 94.94 496 LEU A O 1
ATOM 3871 N N . GLY A 1 497 ? -14.483 1.261 19.842 1.00 95.44 497 GLY A N 1
ATOM 3872 C CA . GLY A 1 497 ? -13.163 1.545 19.282 1.00 95.44 497 GLY A CA 1
ATOM 3873 C C . GLY A 1 497 ? -12.064 1.185 20.272 1.00 95.44 497 GLY A C 1
ATOM 3874 O O . GLY A 1 497 ? -12.263 1.333 21.477 1.00 95.44 497 GLY A O 1
ATOM 3875 N N . ILE A 1 498 ? -10.908 0.735 19.792 1.00 95.81 498 ILE A N 1
ATOM 3876 C CA . ILE A 1 498 ? -9.740 0.459 20.643 1.00 95.81 498 ILE A CA 1
ATOM 3877 C C . ILE A 1 498 ? -8.624 1.437 20.307 1.00 95.81 498 ILE A C 1
ATOM 3879 O O . ILE A 1 498 ? -8.347 1.679 19.131 1.00 95.81 498 ILE A O 1
ATOM 3883 N N . SER A 1 499 ? -7.995 2.008 21.337 1.00 92.06 499 SER A N 1
ATOM 3884 C CA . SER A 1 499 ? -6.833 2.876 21.167 1.00 92.06 499 SER A CA 1
ATOM 3885 C C . SER A 1 499 ? -5.751 2.198 20.343 1.00 92.06 499 SER A C 1
ATOM 3887 O O . SER A 1 499 ? -5.354 1.069 20.640 1.00 92.06 499 SER A O 1
ATOM 3889 N N . ARG A 1 500 ? -5.236 2.928 19.353 1.00 91.12 500 ARG A N 1
ATOM 3890 C CA . ARG A 1 500 ? -4.112 2.478 18.539 1.00 91.12 500 ARG A CA 1
ATOM 3891 C C . ARG A 1 500 ? -2.921 2.115 19.402 1.00 91.12 500 ARG A C 1
ATOM 3893 O O . ARG A 1 500 ? -2.521 0.961 19.412 1.00 91.12 500 ARG A O 1
ATOM 3900 N N . GLU A 1 501 ? -2.370 3.072 20.135 1.00 87.69 501 GLU A N 1
ATOM 3901 C CA . GLU A 1 501 ? -1.182 2.860 20.952 1.00 87.69 501 GLU A CA 1
ATOM 3902 C C . GLU A 1 501 ? -1.530 2.441 22.377 1.00 87.69 501 GLU A C 1
ATOM 3904 O O . GLU A 1 501 ? -2.328 3.083 23.060 1.00 87.69 501 GLU A O 1
ATOM 3909 N N . ASN A 1 502 ? -0.883 1.373 22.841 1.00 89.62 502 ASN A N 1
ATOM 3910 C CA . ASN A 1 502 ? -1.100 0.798 24.161 1.00 89.62 502 ASN A CA 1
ATOM 3911 C C . ASN A 1 502 ? 0.260 0.594 24.825 1.00 89.62 502 ASN A C 1
ATOM 3913 O O . ASN A 1 502 ? 1.146 -0.064 24.271 1.00 89.62 502 ASN A O 1
ATOM 3917 N N . VAL A 1 503 ? 0.436 1.211 25.990 1.00 83.88 503 VAL A N 1
ATOM 3918 C CA . VAL A 1 503 ? 1.739 1.377 26.651 1.00 83.88 503 VAL A CA 1
ATOM 3919 C C . VAL A 1 503 ? 1.964 0.298 27.699 1.00 83.88 503 VAL A C 1
ATOM 3921 O O . VAL A 1 503 ? 1.004 -0.188 28.294 1.00 83.88 503 VAL A O 1
ATOM 3924 N N . SER A 1 504 ? 3.221 -0.083 27.927 1.00 83.94 504 SER A N 1
ATOM 3925 C CA . SER A 1 504 ? 3.571 -1.102 28.919 1.00 83.94 504 SER A CA 1
ATOM 3926 C C . SER A 1 504 ? 3.044 -0.749 30.312 1.00 83.94 504 SER A C 1
ATOM 3928 O O . SER A 1 504 ? 3.144 0.395 30.757 1.00 83.94 504 SER A O 1
ATOM 3930 N N . TYR A 1 505 ? 2.518 -1.747 31.010 1.00 82.50 505 TYR A N 1
ATOM 3931 C CA . TYR A 1 505 ? 2.068 -1.649 32.387 1.00 82.50 505 TYR A CA 1
ATOM 3932 C C . TYR A 1 505 ? 3.227 -1.983 33.329 1.00 82.50 505 TYR A C 1
ATOM 3934 O O . TYR A 1 505 ? 3.630 -3.136 33.447 1.00 82.50 505 TYR A O 1
ATOM 3942 N N . ASP A 1 506 ? 3.760 -0.990 34.044 1.00 73.00 506 ASP A N 1
ATOM 3943 C CA . ASP A 1 506 ? 4.996 -1.142 34.834 1.00 73.00 506 ASP A CA 1
ATOM 3944 C C . ASP A 1 506 ? 4.906 -2.216 35.936 1.00 73.00 506 ASP A C 1
ATOM 3946 O O . ASP A 1 506 ? 5.933 -2.665 36.448 1.00 73.00 506 ASP A O 1
ATOM 3950 N N . ARG A 1 507 ? 3.691 -2.603 36.346 1.00 78.50 507 ARG A N 1
ATOM 3951 C CA . ARG A 1 507 ? 3.469 -3.563 37.439 1.00 78.50 507 ARG A CA 1
ATOM 3952 C C . ARG A 1 507 ? 3.467 -5.019 36.981 1.00 78.50 507 ARG A C 1
ATOM 3954 O O . ARG A 1 507 ? 3.602 -5.897 37.827 1.00 78.50 507 ARG A O 1
ATOM 3961 N N . GLU A 1 508 ? 3.311 -5.284 35.686 1.00 84.75 508 GLU A N 1
ATOM 3962 C CA . GLU A 1 508 ? 3.224 -6.645 35.156 1.00 84.75 508 GLU A CA 1
ATOM 3963 C C . GLU A 1 508 ? 3.835 -6.708 33.751 1.00 84.75 508 GLU A C 1
ATOM 3965 O O . GLU A 1 508 ? 3.385 -6.038 32.822 1.00 84.75 508 GLU A O 1
ATOM 3970 N N . LYS A 1 509 ? 4.888 -7.512 33.584 1.00 85.75 509 LYS A N 1
ATOM 3971 C CA . LYS A 1 509 ? 5.550 -7.669 32.285 1.00 85.75 509 LYS A CA 1
ATOM 3972 C C . LYS A 1 509 ? 4.617 -8.332 31.273 1.00 85.75 509 LYS A C 1
ATOM 3974 O O . LYS A 1 509 ? 3.810 -9.180 31.634 1.00 85.75 509 LYS A O 1
ATOM 3979 N N . GLY A 1 510 ? 4.743 -7.953 30.001 1.00 87.06 510 GLY A N 1
ATOM 3980 C CA . GLY A 1 510 ? 3.866 -8.462 28.938 1.00 87.06 510 GLY A CA 1
ATOM 3981 C C . GLY A 1 510 ? 2.430 -7.927 29.013 1.00 87.06 510 GLY A C 1
ATOM 3982 O O . GLY A 1 510 ? 1.577 -8.358 28.238 1.00 87.06 510 GLY A O 1
ATOM 3983 N N . VAL A 1 511 ? 2.156 -6.975 29.912 1.00 92.56 511 VAL A N 1
ATOM 3984 C CA . VAL A 1 511 ? 0.851 -6.326 30.049 1.00 92.56 511 VAL A CA 1
ATOM 3985 C C . VAL A 1 511 ? 0.933 -4.879 29.606 1.00 92.56 511 VAL A C 1
ATOM 3987 O O . VAL A 1 511 ? 1.922 -4.190 29.847 1.00 92.56 511 VAL A O 1
ATOM 3990 N N . PHE A 1 512 ? -0.119 -4.424 28.940 1.00 91.75 512 PHE A N 1
ATOM 3991 C CA . PHE A 1 512 ? -0.240 -3.098 28.361 1.00 91.75 512 PHE A CA 1
ATOM 3992 C C . PHE A 1 512 ? -1.582 -2.487 28.735 1.00 91.75 512 PHE A C 1
ATOM 3994 O O . PHE A 1 512 ? -2.564 -3.198 28.966 1.00 91.75 512 PHE A O 1
ATOM 4001 N N . VAL A 1 513 ? -1.611 -1.160 28.779 1.00 87.50 513 VAL A N 1
ATOM 4002 C CA . VAL A 1 513 ? -2.801 -0.379 29.101 1.00 87.50 513 VAL A CA 1
ATOM 4003 C C . VAL A 1 513 ? -3.177 0.493 27.919 1.00 87.50 513 VAL A C 1
ATOM 4005 O O . VAL A 1 513 ? -2.352 1.257 27.402 1.00 87.50 513 VAL A O 1
ATOM 4008 N N . GLY A 1 514 ? -4.443 0.399 27.540 1.00 88.62 514 GLY A N 1
ATOM 4009 C CA . GLY A 1 514 ? -5.067 1.216 26.516 1.00 88.62 514 GLY A CA 1
ATOM 4010 C C . GLY A 1 514 ? -6.425 1.753 26.943 1.00 88.62 514 GLY A C 1
ATOM 4011 O O . GLY A 1 514 ? -6.804 1.756 28.119 1.00 88.62 514 GLY A O 1
ATOM 4012 N N . MET A 1 515 ? -7.181 2.194 25.943 1.00 88.50 515 MET A N 1
ATOM 4013 C CA . MET A 1 515 ? -8.521 2.739 26.083 1.00 88.50 515 MET A CA 1
ATOM 4014 C C . MET A 1 515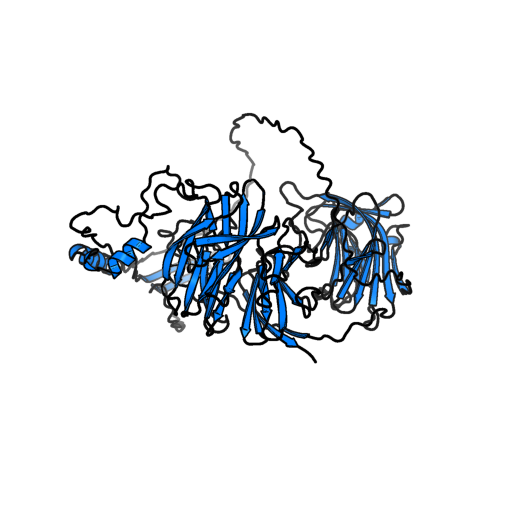 ? -9.494 2.016 25.154 1.00 88.50 515 MET A C 1
ATOM 4016 O O . MET A 1 515 ? -9.265 1.873 23.954 1.00 88.50 515 MET A O 1
ATOM 4020 N N . THR A 1 516 ? -10.638 1.640 25.712 1.00 92.38 516 THR A N 1
ATOM 4021 C CA . THR A 1 516 ? -11.836 1.261 24.967 1.00 92.38 516 THR A CA 1
ATOM 4022 C C . THR A 1 516 ? -12.767 2.453 24.868 1.00 92.38 516 THR A C 1
ATOM 4024 O O . THR A 1 516 ? -13.189 3.014 25.881 1.00 92.38 516 THR A O 1
ATOM 4027 N N . PHE A 1 517 ? -13.123 2.803 23.644 1.00 92.56 517 PHE A N 1
ATOM 4028 C CA . PHE A 1 517 ? -14.092 3.827 23.300 1.00 92.56 517 PHE A CA 1
ATOM 4029 C C . PHE A 1 517 ? -15.451 3.180 23.089 1.00 92.56 517 PHE A C 1
ATOM 4031 O O . PHE A 1 517 ? -15.556 2.153 22.422 1.00 92.56 517 PHE A O 1
ATOM 4038 N N . ARG A 1 518 ? -16.493 3.795 23.642 1.00 90.69 518 ARG A N 1
ATOM 4039 C CA . ARG A 1 518 ? -17.886 3.445 23.361 1.00 90.69 518 ARG A CA 1
ATOM 4040 C C . ARG A 1 518 ? -18.580 4.680 22.837 1.00 90.69 518 ARG A C 1
ATOM 4042 O O . ARG A 1 518 ? -18.695 5.658 23.577 1.00 90.69 518 ARG A O 1
ATOM 4049 N N . PHE A 1 519 ? -18.992 4.635 21.581 1.00 89.81 519 PHE A N 1
ATOM 4050 C CA . PHE A 1 519 ? -19.710 5.723 20.936 1.00 89.81 519 PHE A CA 1
ATOM 4051 C C . PHE A 1 519 ? -21.212 5.483 21.023 1.00 89.81 519 PHE A C 1
ATOM 4053 O O . PHE A 1 519 ? -21.669 4.337 21.028 1.00 89.81 519 PHE A O 1
ATOM 4060 N N . ASP A 1 520 ? -21.970 6.573 21.048 1.00 84.81 520 ASP A N 1
ATOM 4061 C CA . ASP A 1 520 ? -23.395 6.502 20.749 1.00 84.81 520 ASP A CA 1
ATOM 4062 C C . ASP A 1 520 ? -23.633 6.124 19.275 1.00 84.81 520 ASP A C 1
ATOM 4064 O O . ASP A 1 520 ? -22.744 6.207 18.423 1.00 84.81 520 ASP A O 1
ATOM 4068 N N . GLU A 1 521 ? -24.855 5.697 18.954 1.00 84.56 521 GLU A N 1
ATOM 4069 C CA . GLU A 1 521 ? -25.206 5.244 17.602 1.00 84.56 521 GLU A CA 1
ATOM 4070 C C . GLU A 1 521 ? -24.973 6.330 16.537 1.00 84.56 521 GLU A C 1
ATOM 4072 O O . GLU A 1 521 ? -24.535 6.032 15.424 1.00 84.56 521 GLU A O 1
ATOM 4077 N N . ALA A 1 522 ? -25.218 7.593 16.899 1.00 82.56 522 ALA A N 1
ATOM 4078 C CA . ALA A 1 522 ? -25.037 8.752 16.031 1.00 82.56 522 ALA A CA 1
ATOM 4079 C C . ALA A 1 522 ? -23.574 9.219 15.917 1.00 82.56 522 ALA A C 1
ATOM 4081 O O . ALA A 1 522 ? -23.298 10.142 15.137 1.00 82.56 522 ALA A O 1
ATOM 4082 N N . THR A 1 523 ? -22.654 8.606 16.675 1.00 86.00 523 THR A N 1
ATOM 4083 C CA . THR A 1 523 ? -21.230 8.966 16.800 1.00 86.00 523 THR A CA 1
ATOM 4084 C C . THR A 1 523 ? -21.011 10.463 17.053 1.00 86.00 523 THR A C 1
ATOM 4086 O O . THR A 1 523 ? -20.156 11.116 16.451 1.00 86.00 523 THR A O 1
ATOM 4089 N N . GLN A 1 524 ? -21.836 11.030 17.932 1.00 78.00 524 GLN A N 1
ATOM 4090 C CA . GLN A 1 524 ? -21.763 12.414 18.406 1.00 78.00 524 GLN A CA 1
ATOM 4091 C C . GLN A 1 524 ? -21.051 12.517 19.753 1.00 78.00 524 GLN A C 1
ATOM 4093 O O . GLN A 1 524 ? -20.394 13.524 20.040 1.00 78.00 524 GLN A O 1
ATOM 4098 N N . THR A 1 525 ? -21.190 11.483 20.579 1.00 78.12 525 THR A N 1
ATOM 4099 C CA . THR A 1 525 ? -20.585 11.400 21.903 1.00 78.12 525 THR A CA 1
ATOM 4100 C C . THR A 1 525 ? -19.891 10.060 22.092 1.00 78.12 525 THR A C 1
ATOM 4102 O O . THR A 1 525 ? -20.148 9.086 21.382 1.00 78.12 525 THR A O 1
ATOM 4105 N N . PHE A 1 526 ? -18.965 10.018 23.043 1.00 85.12 526 PHE A N 1
ATOM 4106 C CA . PHE A 1 526 ? -18.281 8.792 23.412 1.00 85.12 526 PHE A CA 1
ATOM 4107 C C . PHE A 1 526 ? -17.885 8.806 24.882 1.00 85.12 526 PHE A C 1
ATOM 4109 O O . PHE A 1 526 ? -17.659 9.858 25.483 1.00 85.12 526 PHE A O 1
ATOM 4116 N N . THR A 1 527 ? -17.743 7.610 25.437 1.00 82.75 527 THR A N 1
ATOM 4117 C CA . THR A 1 527 ? -17.066 7.370 26.711 1.00 82.75 527 THR A CA 1
ATOM 4118 C C . THR A 1 527 ? -15.781 6.593 26.462 1.00 82.75 527 THR A C 1
ATOM 4120 O O . THR A 1 527 ? -15.643 5.897 25.457 1.00 82.75 527 THR A O 1
ATOM 4123 N N . MET A 1 528 ? -14.824 6.731 27.373 1.00 82.38 528 MET A N 1
ATOM 4124 C CA . MET A 1 528 ? -13.563 5.992 27.355 1.00 82.38 528 MET A CA 1
ATOM 4125 C C . MET A 1 528 ? -13.472 5.184 28.638 1.00 82.38 528 MET A C 1
ATOM 4127 O O . MET A 1 528 ? -13.838 5.700 29.685 1.00 82.38 528 MET A O 1
ATOM 4131 N N . GLY A 1 529 ? -12.977 3.956 28.576 1.00 79.75 529 GLY A N 1
ATOM 4132 C CA . GLY A 1 529 ? -12.633 3.152 29.746 1.00 79.75 529 GLY A CA 1
ATOM 4133 C C . GLY A 1 529 ? -11.283 2.485 29.538 1.00 79.75 529 GLY A C 1
ATOM 4134 O O . GLY A 1 529 ? -10.937 2.153 28.410 1.00 79.75 529 GLY A O 1
ATOM 4135 N N . GLU A 1 530 ? -10.526 2.303 30.613 1.00 83.94 530 GLU A N 1
ATOM 4136 C CA . GLU A 1 530 ? -9.237 1.609 30.571 1.00 83.94 530 GLU A CA 1
ATOM 4137 C C . GLU A 1 530 ? -9.435 0.159 30.092 1.00 83.94 530 GLU A C 1
ATOM 4139 O O . GLU A 1 530 ? -10.428 -0.479 30.454 1.00 83.94 530 GLU A O 1
ATOM 4144 N N . ASN A 1 531 ? -8.500 -0.363 29.298 1.00 89.69 531 ASN A N 1
ATOM 4145 C CA . ASN A 1 531 ? -8.429 -1.789 28.985 1.00 89.69 531 ASN A CA 1
ATOM 4146 C C . ASN A 1 531 ? -7.046 -2.367 29.299 1.00 89.69 531 ASN A C 1
ATOM 4148 O O . ASN A 1 531 ? -6.055 -1.643 29.409 1.00 89.69 531 ASN A O 1
ATOM 4152 N N . LEU A 1 532 ? -7.009 -3.687 29.471 1.00 93.50 532 LEU A N 1
ATOM 4153 C CA . LEU A 1 532 ? -5.782 -4.447 29.689 1.00 93.50 532 LEU A CA 1
ATOM 4154 C C . LEU A 1 532 ? -5.499 -5.338 28.493 1.00 93.50 532 LEU A C 1
ATOM 4156 O O . LEU A 1 532 ? -6.378 -6.043 28.003 1.00 93.50 532 LEU A O 1
ATOM 4160 N N . ILE A 1 533 ? -4.249 -5.346 28.062 1.00 96.44 533 ILE A N 1
ATOM 4161 C CA . ILE A 1 533 ? -3.780 -6.126 26.924 1.00 96.44 533 ILE A CA 1
ATOM 4162 C C . ILE A 1 533 ? -2.636 -7.010 27.398 1.00 96.44 533 ILE A C 1
ATOM 4164 O O . ILE A 1 533 ? -1.692 -6.516 28.004 1.00 96.44 533 ILE A O 1
ATOM 4168 N N . ARG A 1 534 ? -2.716 -8.314 27.139 1.00 95.69 534 ARG A N 1
ATOM 4169 C CA . ARG A 1 534 ? -1.737 -9.311 27.582 1.00 95.69 534 ARG A CA 1
ATOM 4170 C C . ARG A 1 534 ? -1.135 -10.016 26.377 1.00 95.69 534 ARG A C 1
ATOM 4172 O O . ARG A 1 534 ? -1.856 -10.631 25.588 1.00 95.69 534 ARG A O 1
ATOM 4179 N N . VAL A 1 535 ? 0.184 -9.943 26.252 1.00 94.44 535 VAL A N 1
ATOM 4180 C CA . VAL A 1 535 ? 0.961 -10.585 25.186 1.00 94.44 535 VAL A CA 1
ATOM 4181 C C . VAL A 1 535 ? 2.071 -11.448 25.791 1.00 94.44 535 VAL A C 1
ATOM 4183 O O . VAL A 1 535 ? 2.555 -11.140 26.878 1.00 94.44 535 VAL A O 1
ATOM 4186 N N . PRO A 1 536 ? 2.505 -12.521 25.108 1.00 90.00 536 PRO A N 1
ATOM 4187 C CA . PRO A 1 536 ? 3.505 -13.439 25.653 1.00 90.00 536 PRO A CA 1
ATOM 4188 C C . PRO A 1 536 ? 4.913 -12.832 25.734 1.00 90.00 536 PRO A C 1
ATOM 4190 O O . PRO A 1 536 ? 5.751 -13.319 26.486 1.00 90.00 536 PRO A O 1
ATOM 4193 N N . ASP A 1 537 ? 5.205 -11.795 24.944 1.00 83.75 537 ASP A N 1
ATOM 4194 C CA . ASP A 1 537 ? 6.534 -11.192 24.899 1.00 83.75 537 ASP A CA 1
ATOM 4195 C C . ASP A 1 537 ? 6.684 -10.061 25.924 1.00 83.75 537 ASP A C 1
ATOM 4197 O O . ASP A 1 537 ? 6.275 -8.919 25.707 1.00 83.75 537 ASP A O 1
ATOM 4201 N N . GLU A 1 538 ? 7.339 -10.391 27.033 1.00 84.12 538 GLU A N 1
ATOM 4202 C CA . GLU A 1 538 ? 7.630 -9.475 28.135 1.00 84.12 538 GLU A CA 1
ATOM 4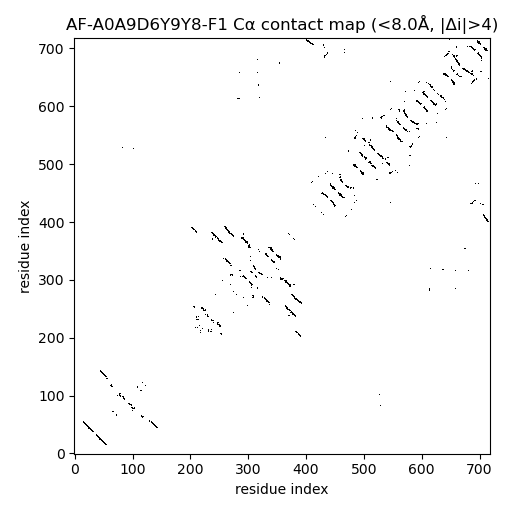203 C C . GLU A 1 538 ? 8.582 -8.320 27.783 1.00 84.12 538 GLU A C 1
ATOM 4205 O O . GLU A 1 538 ? 8.704 -7.377 28.566 1.00 84.12 538 GLU A O 1
ATOM 4210 N N . LYS A 1 539 ? 9.291 -8.386 26.647 1.00 86.00 539 LYS A N 1
ATOM 4211 C CA . LYS A 1 539 ? 10.242 -7.349 26.209 1.00 86.00 539 LYS A CA 1
ATOM 4212 C C . LYS A 1 539 ? 9.610 -6.328 25.266 1.00 86.00 539 LYS A C 1
ATOM 4214 O O . LYS A 1 539 ? 10.296 -5.384 24.860 1.00 86.00 539 LYS A O 1
ATOM 4219 N N . MET A 1 540 ? 8.344 -6.511 24.894 1.00 88.00 540 MET A N 1
ATOM 4220 C CA . MET A 1 540 ? 7.582 -5.521 24.135 1.00 88.00 540 MET A CA 1
ATOM 4221 C C . MET A 1 540 ? 7.426 -4.231 24.948 1.00 88.00 540 MET A C 1
ATOM 4223 O O . MET A 1 540 ? 7.263 -4.268 26.164 1.00 88.00 540 MET A O 1
ATOM 4227 N N . VAL A 1 541 ? 7.482 -3.083 24.272 1.00 86.25 541 VAL A N 1
ATOM 4228 C CA . VAL A 1 541 ? 7.332 -1.756 24.901 1.00 86.25 541 VAL A CA 1
ATOM 4229 C C . VAL A 1 541 ? 6.103 -1.001 24.399 1.00 86.25 541 VAL A C 1
ATOM 4231 O O . VAL A 1 541 ? 5.639 -0.079 25.066 1.00 86.25 541 VAL A O 1
ATOM 4234 N N . LEU A 1 542 ? 5.542 -1.417 23.261 1.00 88.94 542 LEU A N 1
ATOM 4235 C CA . LEU A 1 542 ? 4.322 -0.858 22.688 1.00 88.94 542 LEU A CA 1
ATOM 4236 C C . LEU A 1 542 ? 3.522 -1.948 21.969 1.00 88.94 542 LEU A C 1
ATOM 4238 O O . LEU A 1 542 ? 4.113 -2.735 21.225 1.00 88.94 542 LEU A O 1
ATOM 4242 N N . ILE A 1 543 ? 2.198 -1.942 22.140 1.00 93.75 543 ILE A N 1
ATOM 4243 C CA . ILE A 1 543 ? 1.255 -2.714 21.319 1.00 93.75 543 ILE A CA 1
ATOM 4244 C C . ILE A 1 543 ? 0.382 -1.754 20.517 1.00 93.75 543 ILE A C 1
ATOM 4246 O O . ILE A 1 543 ? -0.231 -0.843 21.077 1.00 93.75 543 ILE A O 1
ATOM 4250 N N . VAL A 1 544 ? 0.329 -1.978 19.206 1.00 93.81 544 VAL A N 1
ATOM 4251 C CA . VAL A 1 544 ? -0.416 -1.164 18.251 1.00 93.81 544 VAL A CA 1
ATOM 4252 C C . VAL A 1 544 ? -1.589 -1.956 17.690 1.00 93.81 544 VAL A C 1
ATOM 4254 O O . VAL A 1 544 ? -1.393 -2.961 17.008 1.00 93.81 544 VAL A O 1
ATOM 4257 N N . PHE A 1 545 ? -2.801 -1.489 17.973 1.00 95.31 545 PHE A N 1
ATOM 4258 C CA . PHE A 1 545 ? -4.026 -1.909 17.298 1.00 95.31 545 PHE A CA 1
ATOM 4259 C C . PHE A 1 545 ? -4.132 -1.118 15.999 1.00 95.31 545 PHE A C 1
ATOM 4261 O O . PHE A 1 545 ? -4.470 0.065 16.015 1.00 95.31 545 PHE A O 1
ATOM 4268 N N . ASP A 1 546 ? -3.758 -1.755 14.896 1.00 84.88 546 ASP A N 1
ATOM 4269 C CA . ASP A 1 546 ? -3.472 -1.031 13.660 1.00 84.88 546 ASP A CA 1
ATOM 4270 C C . ASP A 1 546 ? -4.701 -0.921 12.758 1.00 84.88 546 ASP A C 1
ATOM 4272 O O . ASP A 1 546 ? -5.065 0.180 12.351 1.00 84.88 546 ASP A O 1
ATOM 4276 N N . ARG A 1 547 ? -5.382 -2.040 12.472 1.00 89.88 547 ARG A N 1
ATOM 4277 C CA . ARG A 1 547 ? -6.429 -2.040 11.444 1.00 89.88 547 ARG A CA 1
ATOM 4278 C C . ARG A 1 547 ? -7.605 -2.960 11.726 1.00 89.88 547 ARG A C 1
ATOM 4280 O O . ARG A 1 547 ? -8.700 -2.476 11.974 1.00 89.88 547 ARG A O 1
ATOM 4287 N N . ASP A 1 548 ? -7.424 -4.271 11.660 1.00 96.69 548 ASP A N 1
ATOM 4288 C CA . ASP A 1 548 ? -8.568 -5.166 11.493 1.00 96.69 548 ASP A CA 1
ATOM 4289 C C . ASP A 1 548 ? -9.129 -5.635 12.833 1.00 96.69 548 ASP A C 1
ATOM 4291 O O . ASP A 1 548 ? -8.399 -6.013 13.749 1.00 96.69 548 ASP A O 1
ATOM 4295 N N . ILE A 1 549 ? -10.454 -5.619 12.942 1.00 97.31 549 ILE A N 1
ATOM 4296 C CA . ILE A 1 549 ? -11.203 -6.112 14.094 1.00 97.31 549 ILE A CA 1
ATOM 4297 C C . ILE A 1 549 ? -12.450 -6.841 13.599 1.00 97.31 549 ILE A C 1
ATOM 4299 O O . ILE A 1 549 ? -13.098 -6.413 12.646 1.00 97.31 549 ILE A O 1
ATOM 4303 N N . PHE A 1 550 ? -12.790 -7.947 14.249 1.00 95.38 550 PHE A N 1
ATOM 4304 C CA . PHE A 1 550 ? -13.901 -8.813 13.874 1.00 95.38 550 PHE A CA 1
ATOM 4305 C C . PHE A 1 550 ? -14.734 -9.138 15.103 1.00 95.38 550 PHE A C 1
ATOM 4307 O O . PHE A 1 550 ? -14.168 -9.432 16.154 1.00 95.38 550 PHE A O 1
ATOM 4314 N N . VAL A 1 551 ? -16.058 -9.156 14.953 1.00 94.56 551 VAL A N 1
ATOM 4315 C CA . VAL A 1 551 ? -16.957 -9.818 15.906 1.00 94.56 551 VAL A CA 1
ATOM 4316 C C . VAL A 1 551 ? -17.218 -11.234 15.400 1.00 94.56 551 VAL A C 1
ATOM 4318 O O . VAL A 1 551 ? -17.575 -11.432 14.239 1.00 94.56 551 VAL A O 1
ATOM 4321 N N . LEU A 1 552 ? -17.020 -12.220 16.267 1.00 92.94 552 LEU A N 1
ATOM 4322 C CA . LEU A 1 552 ? -17.288 -13.629 16.001 1.00 92.94 552 LEU A CA 1
ATOM 4323 C C . LEU A 1 552 ? -18.755 -13.964 16.316 1.00 92.94 552 LEU A C 1
ATOM 4325 O O . LEU A 1 552 ? -19.424 -13.239 17.053 1.00 92.94 552 LEU A O 1
ATOM 4329 N N . GLY A 1 553 ? -19.266 -15.092 15.807 1.00 84.25 553 GLY A N 1
ATOM 4330 C CA . GLY A 1 553 ? -20.674 -15.485 15.990 1.00 84.25 553 GLY A CA 1
ATOM 4331 C C . GLY A 1 553 ? -21.122 -15.658 17.452 1.00 84.25 553 GLY A C 1
ATOM 4332 O O . GLY A 1 553 ? -22.309 -15.568 17.748 1.00 84.25 553 GLY A O 1
ATOM 4333 N N . ASN A 1 554 ? -20.181 -15.858 18.378 1.00 86.06 554 ASN A N 1
ATOM 4334 C CA . ASN A 1 554 ? -20.416 -15.945 19.824 1.00 86.06 554 ASN A CA 1
ATOM 4335 C C . ASN A 1 554 ? -20.302 -14.589 20.558 1.00 86.06 554 ASN A C 1
ATOM 4337 O O . ASN A 1 554 ? -20.402 -14.553 21.783 1.00 86.06 554 ASN A O 1
ATOM 4341 N N . GLY A 1 555 ? -20.072 -13.485 19.841 1.00 87.19 555 GLY A N 1
ATOM 4342 C CA . GLY A 1 555 ? -19.881 -12.148 20.411 1.00 87.19 555 GLY A CA 1
ATOM 4343 C C . GLY A 1 555 ? -18.464 -11.855 20.918 1.00 87.19 555 GLY A C 1
ATOM 4344 O O . GLY A 1 555 ? -18.210 -10.738 21.370 1.00 87.19 555 GLY A O 1
ATOM 4345 N N . GLU A 1 556 ? -17.535 -12.813 20.831 1.00 94.69 556 GLU A N 1
ATOM 4346 C CA . GLU A 1 556 ? -16.109 -12.551 21.040 1.00 94.69 556 GLU A CA 1
ATOM 4347 C C . GLU A 1 556 ? -15.552 -11.679 19.912 1.00 94.69 556 GLU A C 1
ATOM 4349 O O . GLU A 1 556 ? -16.137 -11.573 18.834 1.00 94.69 556 GLU A O 1
ATOM 4354 N N . MET A 1 557 ? -14.398 -11.062 20.148 1.00 97.06 557 MET A N 1
ATOM 4355 C CA . MET A 1 557 ? -13.720 -10.248 19.148 1.00 97.06 557 MET A CA 1
ATOM 4356 C C . MET A 1 557 ? -12.292 -10.711 18.921 1.00 97.06 557 MET A C 1
ATOM 4358 O O . MET A 1 557 ? -11.597 -11.060 19.876 1.00 97.06 557 MET A O 1
ATOM 4362 N N . LEU A 1 558 ? -11.847 -10.636 17.669 1.00 97.88 558 LEU A N 1
ATOM 4363 C CA . LEU A 1 558 ? -10.441 -10.744 17.284 1.00 97.88 558 LEU A CA 1
ATOM 4364 C C . LEU A 1 558 ? -9.971 -9.411 16.715 1.00 97.88 558 LEU A C 1
ATOM 4366 O O . LEU A 1 558 ? -10.708 -8.786 15.960 1.00 97.88 558 LEU A O 1
ATOM 4370 N N . ALA A 1 559 ? -8.753 -8.996 17.046 1.00 98.12 559 ALA A N 1
ATOM 4371 C CA . ALA A 1 559 ? -8.126 -7.812 16.472 1.00 98.12 559 ALA A CA 1
ATOM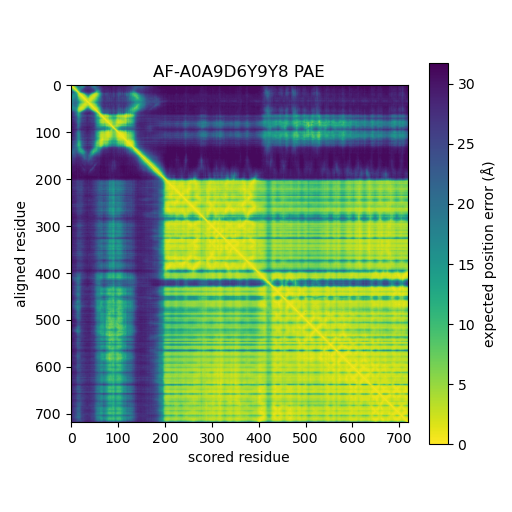 4372 C C . ALA A 1 559 ? -6.702 -8.120 16.007 1.00 98.12 559 ALA A C 1
ATOM 4374 O O . ALA A 1 559 ? -5.959 -8.821 16.705 1.00 98.12 559 ALA A O 1
ATOM 4375 N N . SER A 1 560 ? -6.324 -7.587 14.845 1.00 97.06 560 SER A N 1
ATOM 4376 C CA . SER A 1 560 ? -4.946 -7.602 14.370 1.00 97.06 560 SER A CA 1
ATOM 4377 C C . SER A 1 560 ? -4.145 -6.507 15.069 1.00 97.06 560 SER A C 1
ATOM 4379 O O . SER A 1 560 ? -4.571 -5.357 15.201 1.00 97.06 560 SER A O 1
ATOM 4381 N N . VAL A 1 561 ? -2.968 -6.884 15.563 1.00 96.88 561 VAL A N 1
ATOM 4382 C CA . VAL A 1 561 ? -2.064 -5.967 16.254 1.00 96.88 561 VAL A CA 1
ATOM 4383 C C . VAL A 1 561 ? -0.630 -6.215 15.824 1.00 96.88 561 VAL A C 1
ATOM 4385 O O . VAL A 1 561 ? -0.281 -7.313 15.378 1.00 96.88 561 VAL A O 1
ATOM 4388 N N . TYR A 1 562 ? 0.236 -5.234 16.052 1.00 94.94 562 TYR A N 1
ATOM 4389 C CA . TYR A 1 562 ? 1.668 -5.486 16.104 1.00 94.94 562 TYR A CA 1
ATOM 4390 C C . TYR A 1 562 ? 2.307 -4.908 17.365 1.00 94.94 562 TYR A C 1
ATOM 4392 O O . TYR A 1 562 ? 1.907 -3.864 17.873 1.00 94.94 562 TYR A O 1
ATOM 4400 N N . GLY A 1 563 ? 3.315 -5.602 17.881 1.00 92.44 563 GLY A N 1
ATOM 4401 C CA . GLY A 1 563 ? 4.164 -5.127 18.967 1.00 92.44 563 GLY A CA 1
ATOM 4402 C C . GLY A 1 563 ? 5.524 -4.651 18.467 1.00 92.44 563 GLY A C 1
ATOM 4403 O O . GLY A 1 563 ? 6.007 -5.114 17.431 1.00 92.44 563 GLY A O 1
ATOM 4404 N N . TYR A 1 564 ? 6.149 -3.748 19.221 1.00 87.56 564 TYR A N 1
ATOM 4405 C CA . TYR A 1 564 ? 7.562 -3.384 19.086 1.00 87.56 564 TYR A CA 1
ATOM 4406 C C . TYR A 1 564 ? 8.240 -3.399 20.464 1.00 87.56 564 TYR A C 1
ATOM 4408 O O . TYR A 1 564 ? 7.689 -2.882 21.437 1.00 87.56 564 TYR A O 1
ATOM 4416 N N . GLY A 1 565 ? 9.441 -3.973 20.548 1.00 82.44 565 GLY A N 1
ATOM 4417 C CA . GLY A 1 565 ? 10.292 -3.999 21.743 1.00 82.44 565 GLY A CA 1
ATOM 4418 C C . GLY A 1 565 ? 11.439 -4.995 21.592 1.00 82.44 565 GLY A C 1
ATOM 4419 O O . GLY A 1 565 ? 11.723 -5.408 20.478 1.00 82.44 565 GLY A O 1
ATOM 4420 N N . GLY A 1 566 ? 12.131 -5.360 22.675 1.00 72.38 566 GLY A N 1
ATOM 4421 C CA . GLY A 1 566 ? 13.469 -5.986 22.671 1.00 72.38 566 GLY A CA 1
ATOM 4422 C C . GLY A 1 566 ? 13.696 -7.264 21.836 1.00 72.38 566 GLY A C 1
ATOM 4423 O O . GLY A 1 566 ? 14.836 -7.711 21.746 1.00 72.38 566 GLY A O 1
ATOM 4424 N N . SER A 1 567 ? 12.663 -7.853 21.231 1.00 74.50 567 SER A N 1
ATOM 4425 C CA . SER A 1 567 ? 12.706 -8.996 20.301 1.00 74.50 567 SER A CA 1
ATOM 4426 C C . SER A 1 567 ? 12.395 -8.632 18.831 1.00 74.50 567 SER A C 1
ATOM 4428 O O . SER A 1 567 ? 12.287 -9.521 17.981 1.00 74.50 567 SER A O 1
ATOM 4430 N N . GLY A 1 568 ? 12.245 -7.341 18.516 1.00 88.00 568 GLY A N 1
ATOM 4431 C CA . GLY A 1 568 ? 11.841 -6.824 17.208 1.00 88.00 568 GLY A CA 1
ATOM 4432 C C . GLY A 1 568 ? 10.332 -6.580 17.088 1.00 88.00 568 GLY A C 1
ATOM 4433 O O . GLY A 1 568 ? 9.626 -6.424 18.081 1.00 88.00 568 GLY A O 1
ATOM 4434 N N . HIS A 1 569 ? 9.841 -6.517 15.848 1.00 91.75 569 HIS A N 1
ATOM 4435 C CA . HIS A 1 569 ? 8.411 -6.398 15.562 1.00 91.75 569 HIS A CA 1
ATOM 4436 C C . HIS A 1 569 ? 7.709 -7.762 15.611 1.00 91.75 569 HIS A C 1
ATOM 4438 O O . HIS A 1 569 ? 8.311 -8.800 15.309 1.00 91.75 569 HIS A O 1
ATOM 4444 N N . ARG A 1 570 ? 6.428 -7.775 15.995 1.00 93.94 570 ARG A N 1
ATOM 4445 C CA . ARG A 1 570 ? 5.617 -8.998 16.065 1.00 93.94 570 ARG A CA 1
ATOM 4446 C C . ARG A 1 570 ? 4.161 -8.728 15.713 1.00 93.94 570 ARG A C 1
ATOM 4448 O O . ARG A 1 570 ? 3.484 -8.061 16.485 1.00 93.94 570 ARG A O 1
ATOM 4455 N N . ALA A 1 571 ? 3.672 -9.303 14.622 1.00 96.06 571 ALA A N 1
ATOM 4456 C CA . ALA A 1 571 ? 2.262 -9.289 14.255 1.00 96.06 571 ALA A CA 1
ATOM 4457 C C . ALA A 1 571 ? 1.525 -10.421 14.990 1.00 96.06 571 ALA A C 1
ATOM 4459 O O . ALA A 1 571 ? 2.008 -11.560 15.032 1.00 96.06 571 ALA A O 1
ATOM 4460 N N . MET A 1 572 ? 0.378 -10.112 15.594 1.00 96.94 572 MET A N 1
ATOM 4461 C CA . MET A 1 572 ? -0.414 -11.025 16.431 1.00 96.94 572 MET A CA 1
ATOM 4462 C C . MET A 1 572 ? -1.917 -10.834 16.186 1.00 96.94 572 MET A C 1
ATOM 4464 O O . MET A 1 572 ? -2.350 -9.767 15.750 1.00 96.94 572 MET A O 1
ATOM 4468 N N . LEU A 1 573 ? -2.706 -11.860 16.512 1.00 98.06 573 LEU A N 1
ATOM 4469 C CA . LEU A 1 573 ? -4.128 -11.708 16.804 1.00 98.06 573 LEU A CA 1
ATOM 4470 C C . LEU A 1 573 ? -4.313 -11.665 18.318 1.00 98.06 573 LEU A C 1
ATOM 4472 O O . LEU A 1 573 ? -3.762 -12.504 19.040 1.00 98.06 573 LEU A O 1
ATOM 4476 N N . LEU A 1 574 ? -5.115 -10.714 18.791 1.00 98.38 574 LEU A N 1
ATOM 4477 C CA . LEU A 1 574 ? -5.599 -10.674 20.168 1.00 98.38 574 LEU A CA 1
ATOM 4478 C C . LEU A 1 574 ? -7.094 -10.962 20.205 1.00 98.38 574 LEU A C 1
ATOM 4480 O O . LEU A 1 574 ? -7.821 -10.602 19.282 1.00 98.38 574 LEU A O 1
ATOM 4484 N N . ARG A 1 575 ? -7.550 -11.566 21.301 1.00 98.25 575 ARG A N 1
ATOM 4485 C CA . ARG A 1 575 ? -8.949 -11.907 21.546 1.00 98.25 575 ARG A CA 1
ATOM 4486 C C . ARG A 1 575 ? -9.503 -11.168 22.755 1.00 98.25 575 ARG A C 1
ATOM 4488 O O . ARG A 1 575 ? -8.853 -11.135 23.800 1.00 98.25 575 ARG A O 1
ATOM 4495 N N . SER A 1 576 ? -10.731 -10.677 22.635 1.00 98.00 576 SER A N 1
ATOM 4496 C CA . SER A 1 576 ? -11.530 -10.163 23.749 1.00 98.00 576 SER A CA 1
ATOM 4497 C C . SER A 1 576 ? -12.853 -10.917 23.859 1.00 98.00 576 SER A C 1
ATOM 4499 O O . SER A 1 576 ? -13.512 -11.182 22.856 1.00 98.00 576 SER A O 1
ATOM 4501 N N . THR A 1 577 ? -13.250 -11.243 25.088 1.00 96.44 577 THR A N 1
ATOM 4502 C CA . THR A 1 577 ? -14.520 -11.921 25.411 1.00 96.44 577 THR A CA 1
ATOM 4503 C C . THR A 1 577 ? -15.432 -11.055 26.287 1.00 96.44 577 THR A C 1
ATOM 4505 O O . THR A 1 577 ? -16.480 -11.502 26.739 1.00 96.44 577 THR A O 1
ATOM 4508 N N . ASP A 1 578 ? -15.028 -9.814 26.562 1.00 93.50 578 ASP A N 1
ATOM 4509 C CA . ASP A 1 578 ? -15.636 -8.917 27.550 1.00 93.50 578 ASP A CA 1
ATOM 4510 C C . ASP A 1 578 ? -15.852 -7.503 26.985 1.00 93.50 578 ASP A C 1
ATOM 4512 O O . ASP A 1 578 ? -15.760 -6.494 27.688 1.00 93.50 578 ASP A O 1
ATOM 4516 N N . LYS A 1 579 ? -16.164 -7.432 25.684 1.00 90.88 579 LYS A N 1
ATOM 4517 C CA . LYS A 1 579 ? -16.438 -6.181 24.959 1.00 90.88 579 LYS A CA 1
ATOM 4518 C C . LYS A 1 579 ? -15.281 -5.176 25.065 1.00 90.88 579 LYS A C 1
ATOM 4520 O O . LYS A 1 579 ? -15.497 -3.988 25.327 1.00 90.88 579 LYS A O 1
ATOM 4525 N N . GLY A 1 580 ? -14.059 -5.667 24.860 1.00 92.56 580 GLY A N 1
ATOM 4526 C CA . GLY A 1 580 ? -12.841 -4.874 24.691 1.00 92.56 580 GLY A CA 1
ATOM 4527 C C . GLY A 1 580 ? -12.153 -4.449 25.986 1.00 92.56 580 GLY A C 1
ATOM 4528 O O . GLY A 1 580 ? -11.146 -3.747 25.906 1.00 92.56 580 GLY A O 1
ATOM 4529 N N . LEU A 1 581 ? -12.662 -4.861 27.154 1.00 91.00 581 LEU A N 1
ATOM 4530 C CA . LEU A 1 581 ? -12.075 -4.518 28.455 1.00 91.00 581 LEU A CA 1
ATOM 4531 C C . LEU A 1 581 ? -10.762 -5.265 28.702 1.00 91.00 581 LEU A C 1
ATOM 4533 O O . LEU A 1 581 ? -9.823 -4.691 29.259 1.00 91.00 581 LEU A O 1
ATOM 4537 N N . THR A 1 582 ? -10.671 -6.514 28.250 1.00 95.00 582 THR A N 1
ATOM 4538 C CA . THR A 1 582 ? -9.429 -7.279 28.224 1.00 95.00 582 THR A CA 1
ATOM 4539 C C . THR A 1 582 ? -9.169 -7.870 26.844 1.00 95.00 582 THR A C 1
ATOM 4541 O O . THR A 1 582 ? -10.077 -8.315 26.138 1.00 95.00 582 THR A O 1
ATOM 4544 N N . TRP A 1 583 ? -7.894 -7.868 26.466 1.00 98.12 583 TRP A N 1
ATOM 4545 C CA . TRP A 1 583 ? -7.377 -8.463 25.243 1.00 98.12 583 TRP A CA 1
ATOM 4546 C C . TRP A 1 583 ? -6.250 -9.419 25.598 1.00 98.12 583 TRP A C 1
ATOM 4548 O O . TRP A 1 583 ? -5.276 -9.034 26.240 1.00 98.12 583 TRP A O 1
ATOM 4558 N N . ASN A 1 584 ? -6.368 -10.668 25.170 1.00 98.12 584 ASN A N 1
ATOM 4559 C CA . ASN A 1 584 ? -5.373 -11.703 25.421 1.00 98.12 584 ASN A CA 1
ATOM 4560 C C . ASN A 1 584 ? -4.808 -12.197 24.095 1.00 98.12 584 ASN A C 1
ATOM 4562 O O . ASN A 1 584 ? -5.536 -12.273 23.105 1.00 98.12 584 ASN A O 1
ATOM 4566 N N . HIS A 1 585 ? -3.525 -12.551 24.073 1.00 97.94 585 HIS A N 1
ATOM 4567 C CA . HIS A 1 585 ? -2.915 -13.213 22.922 1.00 97.94 585 HIS A CA 1
ATOM 4568 C C . HIS A 1 585 ? -3.744 -14.416 22.460 1.00 97.94 585 HIS A C 1
ATOM 4570 O O . HIS A 1 585 ? -4.196 -15.226 23.271 1.00 97.94 585 HIS A O 1
ATOM 4576 N N . PHE A 1 586 ? -3.968 -14.487 21.149 1.00 98.25 586 PHE A N 1
ATOM 4577 C CA . PHE A 1 586 ? -4.678 -15.581 20.500 1.00 98.25 586 PHE A CA 1
ATOM 4578 C C . PHE A 1 586 ? -3.738 -16.388 19.607 1.00 98.25 586 PHE A C 1
ATOM 4580 O O . PHE A 1 586 ? -3.640 -17.604 19.749 1.00 98.25 586 PHE A O 1
ATOM 4587 N N . SER A 1 587 ? -3.010 -15.713 18.716 1.00 98.06 587 SER A N 1
ATOM 4588 C CA . SER A 1 587 ? -2.017 -16.343 17.845 1.00 98.06 587 SER A CA 1
ATOM 4589 C C . SER A 1 587 ? -0.974 -15.337 17.360 1.00 98.06 587 SER A C 1
ATOM 4591 O O . SER A 1 587 ? -1.126 -14.120 17.501 1.00 98.06 587 SER A O 1
ATOM 4593 N N . THR A 1 588 ? 0.120 -15.853 16.802 1.00 96.81 588 THR A N 1
ATOM 4594 C CA . THR A 1 588 ? 1.214 -15.055 16.240 1.00 96.81 588 THR A CA 1
ATOM 4595 C C . THR A 1 588 ? 1.252 -15.245 14.731 1.00 96.81 588 THR A C 1
ATOM 4597 O O . THR A 1 588 ? 1.328 -16.377 14.264 1.00 96.81 588 THR A O 1
ATOM 4600 N N . LEU A 1 589 ? 1.240 -14.140 13.985 1.00 96.69 589 LEU A N 1
ATOM 4601 C CA . LEU A 1 589 ? 1.268 -14.139 12.519 1.00 96.69 589 LEU A CA 1
ATOM 4602 C C . LEU A 1 589 ? 2.711 -14.175 12.004 1.00 96.69 589 LEU A C 1
ATOM 4604 O O . LEU A 1 589 ? 3.006 -14.829 11.014 1.00 96.69 589 LEU A O 1
ATOM 4608 N N . GLY A 1 590 ? 3.632 -13.481 12.683 1.00 93.88 590 GLY A N 1
ATOM 4609 C CA . GLY A 1 590 ? 5.040 -13.461 12.289 1.00 93.88 590 GLY A CA 1
ATOM 4610 C C . GLY A 1 590 ? 5.839 -12.306 12.887 1.00 93.88 590 GLY A C 1
ATOM 4611 O O . GLY A 1 590 ? 5.296 -11.405 13.526 1.00 93.88 590 GLY A O 1
ATOM 4612 N N . ALA A 1 591 ? 7.158 -12.321 12.679 1.00 93.50 591 ALA A N 1
ATOM 4613 C CA . ALA A 1 591 ? 8.077 -11.262 13.112 1.00 93.50 591 ALA A CA 1
ATOM 4614 C C . ALA A 1 591 ? 8.036 -10.050 12.156 1.00 93.50 591 ALA A C 1
ATOM 4616 O O . ALA A 1 591 ? 9.012 -9.754 11.459 1.00 93.50 591 ALA A O 1
ATOM 4617 N N . ARG A 1 592 ? 6.865 -9.416 12.062 1.00 93.75 592 ARG A N 1
ATOM 4618 C CA . ARG A 1 592 ? 6.501 -8.360 11.102 1.00 93.75 592 ARG A CA 1
ATOM 4619 C C . ARG A 1 592 ? 5.686 -7.258 11.790 1.00 93.75 592 ARG A C 1
ATOM 4621 O O . ARG A 1 592 ? 5.271 -7.442 12.936 1.00 93.75 592 ARG A O 1
ATOM 4628 N N . ASP A 1 593 ? 5.489 -6.125 11.122 1.00 90.44 593 ASP A N 1
ATOM 4629 C CA . ASP A 1 593 ? 4.608 -5.036 11.565 1.00 90.44 593 ASP A CA 1
ATOM 4630 C C . ASP A 1 593 ? 3.410 -4.830 10.624 1.00 90.44 593 ASP A C 1
ATOM 4632 O O . ASP A 1 593 ? 3.304 -5.512 9.606 1.00 90.44 593 ASP A O 1
ATOM 4636 N N . GLU A 1 594 ? 2.485 -3.951 11.029 1.00 93.12 594 GLU A N 1
ATOM 4637 C CA . GLU A 1 594 ? 1.323 -3.480 10.248 1.00 93.12 594 GLU A CA 1
ATOM 4638 C C . GLU A 1 594 ? 0.574 -4.587 9.467 1.00 93.12 594 GLU A C 1
ATOM 4640 O O . GLU A 1 594 ? 0.507 -4.542 8.234 1.00 93.12 594 GLU A O 1
ATOM 4645 N N . PRO A 1 595 ? 0.050 -5.628 10.151 1.00 96.12 595 PRO A N 1
ATOM 4646 C CA . PRO A 1 595 ? -0.685 -6.695 9.485 1.00 96.12 595 PRO A CA 1
ATOM 4647 C C . PRO A 1 595 ? -2.058 -6.211 9.010 1.00 96.12 595 PRO A C 1
ATOM 4649 O O . PRO A 1 595 ? -2.811 -5.622 9.789 1.00 96.12 595 PRO A O 1
ATOM 4652 N N . SER A 1 596 ? -2.433 -6.578 7.784 1.00 97.62 596 SER A N 1
ATOM 4653 C CA . SER A 1 596 ? -3.843 -6.638 7.394 1.00 97.62 596 SER A CA 1
ATOM 4654 C C . SER A 1 596 ? -4.322 -8.076 7.423 1.00 97.62 596 SER A C 1
ATOM 4656 O O . SER A 1 596 ? -3.624 -8.971 6.952 1.00 97.62 596 SER A O 1
ATOM 4658 N N . VAL A 1 597 ? -5.499 -8.306 7.988 1.00 98.25 597 VAL A N 1
ATOM 4659 C CA . VAL A 1 597 ? -6.132 -9.612 8.120 1.00 98.25 597 VAL A CA 1
ATOM 4660 C C . VAL A 1 597 ? -7.510 -9.545 7.481 1.00 98.25 597 VAL A C 1
ATOM 4662 O O . VAL A 1 597 ? -8.262 -8.605 7.704 1.00 98.25 597 VAL A O 1
ATOM 4665 N N . VAL A 1 598 ? -7.870 -10.571 6.719 1.00 98.06 598 VAL A N 1
ATOM 4666 C CA . VAL A 1 598 ? -9.210 -10.740 6.161 1.00 98.06 598 VAL A CA 1
ATOM 4667 C C . VAL A 1 598 ? -9.770 -12.097 6.570 1.00 98.06 598 VAL A C 1
ATOM 4669 O O . VAL A 1 598 ? -9.058 -13.104 6.601 1.00 98.06 598 VAL A O 1
ATOM 4672 N N . ARG A 1 599 ? -11.060 -12.119 6.908 1.00 96.38 599 ARG A N 1
ATOM 4673 C CA . ARG A 1 599 ? -11.807 -13.328 7.262 1.00 96.38 599 ARG A CA 1
ATOM 4674 C C . ARG A 1 599 ? -12.739 -13.689 6.109 1.00 96.38 599 ARG A C 1
ATOM 4676 O O . ARG A 1 599 ? -13.576 -12.874 5.735 1.00 96.38 599 ARG A O 1
ATOM 4683 N N . PHE A 1 600 ? -12.608 -14.896 5.563 1.00 96.94 600 PHE A N 1
ATOM 4684 C CA . PHE A 1 600 ? -13.493 -15.391 4.499 1.00 96.94 600 PHE A CA 1
ATOM 4685 C C . PHE A 1 600 ? -14.662 -16.204 5.054 1.00 96.94 600 PHE A C 1
ATOM 4687 O O . PHE A 1 600 ? -15.741 -16.228 4.469 1.00 96.94 600 PHE A O 1
ATOM 4694 N N . SER A 1 601 ? -14.435 -16.908 6.162 1.00 95.38 601 SER A N 1
ATOM 4695 C CA . SER A 1 601 ? -15.420 -17.767 6.816 1.00 95.38 601 SER A CA 1
ATOM 4696 C C . SER A 1 601 ? -15.069 -17.942 8.293 1.00 95.38 601 SER A C 1
ATOM 4698 O O . SER A 1 601 ? -14.144 -17.309 8.809 1.00 95.38 601 SER A O 1
ATOM 4700 N N . GLU A 1 602 ? -15.789 -18.819 8.998 1.00 94.31 602 GLU A N 1
ATOM 4701 C CA . GLU A 1 602 ? -15.477 -19.095 10.398 1.00 94.31 602 GLU A CA 1
ATOM 4702 C C . GLU A 1 602 ? -14.061 -19.664 10.597 1.00 94.31 602 GLU A C 1
ATOM 4704 O O . GLU A 1 602 ? -13.437 -19.399 11.628 1.00 94.31 602 GLU A O 1
ATOM 4709 N N . THR A 1 603 ? -13.540 -20.381 9.595 1.00 96.12 603 THR A N 1
ATOM 4710 C CA . THR A 1 603 ? -12.261 -21.099 9.651 1.00 96.12 603 THR A CA 1
ATOM 4711 C C . THR A 1 603 ? -11.189 -20.528 8.727 1.00 96.12 603 THR A C 1
ATOM 4713 O O . THR A 1 603 ? -10.009 -20.633 9.047 1.00 96.12 603 THR A O 1
ATOM 4716 N N . GLU A 1 604 ? -11.559 -19.931 7.594 1.00 98.12 604 GLU A N 1
ATOM 4717 C CA . GLU A 1 604 ? -10.591 -19.445 6.607 1.00 98.12 604 GLU A CA 1
ATOM 4718 C C . GLU A 1 604 ? -10.267 -17.962 6.813 1.00 98.12 604 GLU A C 1
ATOM 4720 O O . GLU A 1 604 ? -11.152 -17.098 6.777 1.00 98.12 604 GLU A O 1
ATOM 4725 N N . MET A 1 605 ? -8.977 -17.661 6.960 1.00 98.50 605 MET A N 1
ATOM 4726 C CA . MET A 1 605 ? -8.445 -16.300 7.044 1.00 98.50 605 MET A CA 1
ATOM 4727 C C . MET A 1 605 ? -7.171 -16.163 6.209 1.00 98.50 605 MET A C 1
ATOM 4729 O O . MET A 1 605 ? -6.472 -17.142 5.943 1.00 98.50 605 MET A O 1
ATOM 4733 N N . MET A 1 606 ? -6.842 -14.931 5.843 1.00 98.56 606 MET A N 1
ATOM 4734 C CA . MET A 1 606 ? -5.566 -14.567 5.230 1.00 98.56 606 MET A CA 1
ATOM 4735 C C . MET A 1 606 ? -5.017 -13.322 5.914 1.00 98.56 606 MET A C 1
ATOM 4737 O O . MET A 1 606 ? -5.785 -12.471 6.360 1.00 98.56 606 MET A O 1
ATOM 4741 N N . ALA A 1 607 ? -3.694 -13.211 5.987 1.00 98.38 607 ALA A N 1
ATOM 4742 C CA . ALA A 1 607 ? -3.032 -11.980 6.378 1.00 98.38 607 ALA A CA 1
ATOM 4743 C C . ALA A 1 607 ? -1.955 -11.581 5.368 1.00 98.38 607 ALA A C 1
ATOM 4745 O O . ALA A 1 607 ? -1.278 -12.444 4.807 1.00 98.38 607 ALA A O 1
ATOM 4746 N N . VAL A 1 608 ? -1.787 -10.273 5.186 1.00 97.88 608 VAL A N 1
ATOM 4747 C CA . VAL A 1 608 ? -0.667 -9.652 4.472 1.00 97.88 608 VAL A CA 1
ATOM 4748 C C . VAL A 1 608 ? 0.149 -8.859 5.488 1.00 97.88 608 VAL A C 1
ATOM 4750 O O . VAL A 1 608 ? -0.401 -8.090 6.279 1.00 97.88 608 VAL A O 1
ATOM 4753 N N . LEU A 1 609 ? 1.460 -9.082 5.497 1.00 96.31 609 LEU A N 1
ATOM 4754 C CA . LEU A 1 609 ? 2.396 -8.579 6.494 1.00 96.31 609 LEU A CA 1
ATOM 4755 C C . LEU A 1 609 ? 3.426 -7.650 5.852 1.00 96.31 609 LEU A C 1
ATOM 4757 O O . LEU A 1 609 ? 4.071 -7.997 4.857 1.00 96.31 609 LEU A O 1
ATOM 4761 N N . ARG A 1 610 ? 3.658 -6.495 6.480 1.00 94.06 610 ARG A N 1
ATOM 4762 C CA . ARG A 1 610 ? 4.738 -5.588 6.091 1.00 94.06 610 ARG A CA 1
ATOM 4763 C C . ARG A 1 610 ? 6.099 -6.149 6.518 1.00 94.06 610 ARG A C 1
ATOM 4765 O O . ARG A 1 610 ? 6.303 -6.555 7.660 1.00 94.06 610 ARG A O 1
ATOM 4772 N N . VAL A 1 611 ? 7.073 -6.104 5.603 1.00 90.31 611 VAL A N 1
ATOM 4773 C CA . VAL A 1 611 ? 8.460 -6.571 5.840 1.00 90.31 611 VAL A CA 1
ATOM 4774 C C . VAL A 1 611 ? 9.447 -5.416 6.097 1.00 90.31 611 VAL A C 1
ATOM 4776 O O . VAL A 1 611 ? 10.537 -5.635 6.629 1.00 90.31 611 VAL A O 1
ATOM 4779 N N . ARG A 1 612 ? 9.046 -4.164 5.813 1.00 84.88 612 ARG A N 1
ATOM 4780 C CA . ARG A 1 612 ? 9.862 -2.927 5.874 1.00 84.88 612 ARG A CA 1
ATOM 4781 C C . ARG A 1 612 ? 10.970 -2.852 4.817 1.00 84.88 612 ARG A C 1
ATOM 4783 O O . ARG A 1 612 ? 11.160 -3.749 4.007 1.00 84.88 612 ARG A O 1
ATOM 4790 N N . HIS A 1 613 ? 11.703 -1.732 4.821 1.00 79.88 613 HIS A N 1
ATOM 4791 C CA . HIS A 1 613 ? 12.849 -1.469 3.936 1.00 79.88 613 HIS A CA 1
ATOM 4792 C C . HIS A 1 613 ? 12.536 -1.688 2.449 1.00 79.88 613 HIS A C 1
ATOM 4794 O O . HIS A 1 613 ? 13.378 -2.172 1.686 1.00 79.88 613 HIS A O 1
ATOM 4800 N N . TRP A 1 614 ? 11.306 -1.331 2.055 1.00 80.00 614 TRP A N 1
ATOM 4801 C CA . TRP A 1 614 ? 10.851 -1.363 0.664 1.00 80.00 614 TRP A CA 1
ATOM 4802 C C . TRP A 1 614 ? 10.957 -2.752 0.036 1.00 80.00 614 TRP A C 1
ATOM 4804 O O . TRP A 1 614 ? 11.182 -2.888 -1.163 1.00 80.00 614 TRP A O 1
ATOM 4814 N N . LYS A 1 615 ? 10.881 -3.782 0.885 1.00 87.00 615 LYS A N 1
ATOM 4815 C CA . LYS A 1 615 ? 10.854 -5.189 0.502 1.00 87.00 615 LYS A CA 1
ATOM 4816 C C . LYS A 1 615 ? 9.425 -5.604 0.139 1.00 87.00 615 LYS A C 1
ATOM 4818 O O . LYS A 1 615 ? 8.486 -4.960 0.618 1.00 87.00 615 LYS A O 1
ATOM 4823 N N . PRO A 1 616 ? 9.275 -6.667 -0.665 1.00 91.25 616 PRO A N 1
ATOM 4824 C CA . PRO A 1 616 ? 7.965 -7.240 -0.905 1.00 91.25 616 PRO A CA 1
ATOM 4825 C C . PRO A 1 616 ? 7.284 -7.657 0.402 1.00 91.25 616 PRO A C 1
ATOM 4827 O O . PRO A 1 616 ? 7.952 -8.013 1.379 1.00 91.25 616 PRO A O 1
ATOM 4830 N N . MET A 1 617 ? 5.958 -7.568 0.418 1.00 94.50 617 MET A N 1
ATOM 4831 C CA . MET A 1 617 ? 5.115 -8.059 1.500 1.00 94.50 617 MET A CA 1
ATOM 4832 C C . MET A 1 617 ? 5.127 -9.587 1.541 1.00 94.50 617 MET A C 1
ATOM 4834 O O . MET A 1 617 ? 5.535 -10.269 0.599 1.00 94.50 617 MET A O 1
ATOM 4838 N N . GLU A 1 618 ? 4.676 -10.122 2.667 1.00 96.19 618 GLU A N 1
ATOM 4839 C CA . GLU A 1 618 ? 4.481 -11.554 2.853 1.00 96.19 618 GLU A CA 1
ATOM 4840 C C . GLU A 1 618 ? 3.009 -11.845 3.103 1.00 96.19 618 GLU A C 1
ATOM 4842 O O . GLU A 1 618 ? 2.339 -11.091 3.807 1.00 96.19 618 GLU A O 1
ATOM 4847 N N . GLN A 1 619 ? 2.521 -12.964 2.581 1.00 97.31 619 GLN A N 1
ATOM 4848 C CA . GLN A 1 619 ? 1.162 -13.432 2.813 1.00 97.31 619 GLN A CA 1
ATOM 4849 C C . GLN A 1 619 ? 1.134 -14.802 3.489 1.00 97.31 619 GLN A C 1
ATOM 4851 O O . GLN A 1 619 ? 1.972 -15.665 3.224 1.00 97.31 619 GLN A O 1
ATOM 4856 N N . ILE A 1 620 ? 0.159 -14.989 4.375 1.00 98.38 620 ILE A N 1
ATOM 4857 C CA . ILE A 1 620 ? -0.071 -16.214 5.148 1.00 98.38 620 ILE A CA 1
ATOM 4858 C C . ILE A 1 620 ? -1.566 -16.527 5.208 1.00 98.38 620 ILE A C 1
ATOM 4860 O O . ILE A 1 620 ? -2.401 -15.625 5.133 1.00 98.38 620 ILE A O 1
ATOM 4864 N N . TRP A 1 621 ? -1.906 -17.799 5.406 1.00 98.62 621 TRP A N 1
ATOM 4865 C CA . TRP A 1 621 ? -3.291 -18.257 5.516 1.00 98.62 621 TRP A CA 1
ATOM 4866 C C . TRP A 1 621 ? -3.515 -19.064 6.782 1.00 98.62 621 TRP A C 1
ATOM 4868 O O . TRP A 1 621 ? -2.609 -19.726 7.286 1.00 98.62 621 TRP A O 1
ATOM 4878 N N . SER A 1 622 ? -4.755 -19.044 7.250 1.00 98.62 622 SER A N 1
ATOM 4879 C CA . SER A 1 622 ? -5.250 -19.895 8.322 1.00 98.62 622 SER A CA 1
ATOM 4880 C C . SER A 1 622 ? -6.490 -20.646 7.850 1.00 98.62 622 SER A C 1
ATOM 4882 O O . SER A 1 622 ? -7.329 -20.082 7.148 1.00 98.62 622 SER A O 1
ATOM 4884 N N . ASN A 1 623 ? -6.599 -21.913 8.254 1.00 98.31 623 ASN A N 1
ATOM 4885 C CA . ASN A 1 623 ? -7.755 -22.778 7.994 1.00 98.31 623 ASN A CA 1
ATOM 4886 C C . ASN A 1 623 ? -8.457 -23.217 9.294 1.00 98.31 623 ASN A C 1
ATOM 4888 O O . ASN A 1 623 ? -9.267 -24.141 9.279 1.00 98.31 623 ASN A O 1
ATOM 4892 N N . ASP A 1 624 ? -8.132 -22.591 10.429 1.00 97.88 624 ASP A N 1
ATOM 4893 C CA . ASP A 1 624 ? -8.639 -22.949 11.759 1.00 97.88 624 ASP A CA 1
ATOM 4894 C C . ASP A 1 624 ? -9.138 -21.741 12.575 1.00 97.88 624 ASP A C 1
ATOM 4896 O O . ASP A 1 624 ? -9.209 -21.790 13.808 1.00 97.88 624 ASP A O 1
ATOM 4900 N N . GLY A 1 625 ? -9.518 -20.665 11.880 1.00 96.12 625 GLY A N 1
ATOM 4901 C CA . GLY A 1 625 ? -10.051 -19.442 12.482 1.00 96.12 625 GLY A CA 1
ATOM 4902 C C . GLY A 1 625 ? -8.964 -18.548 13.076 1.00 96.12 625 GLY A C 1
ATOM 4903 O O . GLY A 1 625 ? -9.199 -17.877 14.079 1.00 96.12 625 GLY A O 1
ATOM 4904 N N . GLY A 1 626 ? -7.763 -18.570 12.494 1.00 97.44 626 GLY A N 1
ATOM 4905 C CA . GLY A 1 626 ? -6.637 -17.735 12.900 1.00 97.44 626 GLY A CA 1
ATOM 4906 C C . GLY A 1 626 ? -5.839 -18.291 14.076 1.00 97.44 626 GLY A C 1
ATOM 4907 O O . GLY A 1 626 ? -5.078 -17.532 14.673 1.00 97.44 626 GLY A O 1
ATOM 4908 N N . LYS A 1 627 ? -5.999 -19.569 14.449 1.00 98.00 627 LYS A N 1
ATOM 4909 C CA . LYS A 1 627 ? -5.240 -20.187 15.554 1.00 98.00 627 LYS A CA 1
ATOM 4910 C C . LYS A 1 627 ? -3.829 -20.545 15.104 1.00 98.00 627 LYS A C 1
ATOM 4912 O O . LYS A 1 627 ? -2.868 -20.268 15.821 1.00 98.00 627 LYS A O 1
ATOM 4917 N N . THR A 1 628 ? -3.704 -21.117 13.910 1.00 98.31 628 THR A N 1
ATOM 4918 C CA . THR A 1 628 ? -2.427 -21.413 13.259 1.00 98.31 628 THR A CA 1
ATOM 4919 C C . THR A 1 628 ? -2.366 -20.798 11.866 1.00 98.31 628 THR A C 1
ATOM 4921 O O . THR A 1 628 ? -3.392 -20.518 11.240 1.00 98.31 628 THR A O 1
ATOM 4924 N N . TRP A 1 629 ? -1.141 -20.558 11.399 1.00 98.56 629 TRP A N 1
ATOM 4925 C CA . TRP A 1 629 ? -0.857 -19.880 10.139 1.00 98.56 629 TRP A CA 1
ATOM 4926 C C . TRP A 1 629 ? 0.153 -20.676 9.316 1.00 98.56 629 TRP A C 1
ATOM 4928 O O . TRP A 1 629 ? 1.074 -21.286 9.865 1.00 98.56 629 TRP A O 1
ATOM 4938 N N . SER A 1 630 ? -0.016 -20.665 7.996 1.00 98.44 630 SER A N 1
ATOM 4939 C CA . SER A 1 630 ? 0.935 -21.250 7.052 1.00 98.44 630 SER A CA 1
ATOM 4940 C C . SER A 1 630 ? 2.289 -20.524 7.084 1.00 98.44 630 SER A C 1
ATOM 4942 O O . SER A 1 630 ? 2.365 -19.372 7.519 1.00 98.44 630 SER A O 1
ATOM 4944 N N . PRO A 1 631 ? 3.361 -21.135 6.545 1.00 97.56 631 PRO A N 1
ATOM 4945 C CA . PRO A 1 631 ? 4.577 -20.399 6.212 1.00 97.56 631 PRO A CA 1
ATOM 4946 C C . PRO A 1 631 ? 4.288 -19.196 5.290 1.00 97.56 631 PRO A C 1
ATOM 4948 O O . PRO A 1 631 ? 3.353 -19.271 4.482 1.00 97.56 631 PRO A O 1
ATOM 4951 N N . PRO A 1 632 ? 5.072 -18.105 5.395 1.00 96.69 632 PRO A N 1
ATOM 4952 C CA . PRO A 1 632 ? 4.899 -16.924 4.558 1.00 96.69 632 PRO A CA 1
ATOM 4953 C C . PRO A 1 632 ? 5.268 -17.200 3.101 1.00 96.69 632 PRO A C 1
ATOM 4955 O O . PRO A 1 632 ? 6.293 -17.819 2.812 1.00 96.69 632 PRO A O 1
ATOM 4958 N N . VAL A 1 633 ? 4.451 -16.680 2.190 1.00 96.12 633 VAL A N 1
ATOM 4959 C CA . VAL A 1 633 ? 4.753 -16.578 0.760 1.00 96.12 633 VAL A CA 1
ATOM 4960 C C . VAL A 1 633 ? 5.141 -15.135 0.462 1.00 96.12 633 VAL A C 1
ATOM 4962 O O . VAL A 1 633 ? 4.419 -14.211 0.830 1.00 96.12 633 VAL A O 1
ATOM 4965 N N . ILE A 1 634 ? 6.298 -14.941 -0.169 1.00 94.38 634 ILE A N 1
ATOM 4966 C CA . ILE A 1 634 ? 6.790 -13.618 -0.568 1.00 94.38 634 ILE A CA 1
ATOM 4967 C C . ILE A 1 634 ? 6.037 -13.179 -1.826 1.00 94.38 634 ILE A C 1
ATOM 4969 O O . ILE A 1 634 ? 5.942 -13.941 -2.786 1.00 94.38 634 ILE A O 1
ATOM 4973 N N . MET A 1 635 ? 5.510 -11.961 -1.796 1.00 93.94 635 MET A N 1
ATOM 4974 C CA . MET A 1 635 ? 4.794 -11.329 -2.903 1.00 93.94 635 MET A CA 1
ATOM 4975 C C . MET A 1 635 ? 5.763 -10.640 -3.877 1.00 93.94 635 MET A C 1
ATOM 4977 O O . MET A 1 635 ? 6.951 -10.509 -3.584 1.00 93.94 635 MET A O 1
ATOM 4981 N N . GLU A 1 636 ? 5.269 -10.157 -5.017 1.00 92.31 636 GLU A N 1
ATOM 4982 C CA . GLU A 1 636 ? 6.025 -9.213 -5.858 1.00 92.31 636 GLU A CA 1
ATOM 4983 C C . GLU A 1 636 ? 5.651 -7.750 -5.563 1.00 92.31 636 GLU A C 1
ATOM 4985 O O . GLU A 1 636 ? 6.307 -6.834 -6.050 1.00 92.31 636 GLU A O 1
ATOM 4990 N N . GLU A 1 637 ? 4.643 -7.524 -4.721 1.00 91.44 637 GLU A N 1
ATOM 4991 C CA . GLU A 1 637 ? 4.131 -6.234 -4.264 1.00 91.44 637 GLU A CA 1
ATOM 4992 C C . GLU A 1 637 ? 4.684 -5.845 -2.884 1.00 91.44 637 GLU A C 1
ATOM 4994 O O . GLU A 1 637 ? 4.949 -6.684 -2.025 1.00 91.44 637 GLU A O 1
ATOM 4999 N N . GLY A 1 638 ? 4.811 -4.548 -2.622 1.00 81.56 638 GLY A N 1
ATOM 5000 C CA . GLY A 1 638 ? 5.208 -3.985 -1.327 1.00 81.56 638 GLY A CA 1
ATOM 5001 C C . GLY A 1 638 ? 5.206 -2.463 -1.400 1.00 81.56 638 GLY A C 1
ATOM 5002 O O . GLY A 1 638 ? 5.208 -1.920 -2.496 1.00 81.56 638 GLY A O 1
ATOM 5003 N N . SER A 1 639 ? 5.155 -1.710 -0.298 1.00 78.25 639 SER A N 1
ATOM 5004 C CA . SER A 1 639 ? 5.924 -1.897 0.948 1.00 78.25 639 SER A CA 1
ATOM 5005 C C . SER A 1 639 ? 5.121 -1.689 2.246 1.00 78.25 639 SER A C 1
ATOM 5007 O O . SER A 1 639 ? 5.450 -2.293 3.266 1.00 78.25 639 SER A O 1
ATOM 5009 N N . VAL A 1 640 ? 4.108 -0.817 2.239 1.00 87.56 640 VAL A N 1
ATOM 5010 C CA . VAL A 1 640 ? 3.272 -0.437 3.405 1.00 87.56 640 VAL A CA 1
ATOM 5011 C C . VAL A 1 640 ? 1.834 -0.211 2.926 1.00 87.56 640 VAL A C 1
ATOM 5013 O O . VAL A 1 640 ? 1.524 -0.489 1.787 1.00 87.56 640 VAL A O 1
ATOM 5016 N N . ALA A 1 641 ? 0.916 0.350 3.695 1.00 90.19 641 ALA A N 1
ATOM 5017 C CA . ALA A 1 641 ? 0.292 -0.389 4.771 1.00 90.19 641 ALA A CA 1
ATOM 5018 C C . ALA A 1 641 ? -0.902 -1.121 4.127 1.00 90.19 641 ALA A C 1
ATOM 5020 O O . ALA A 1 641 ? -1.830 -0.431 3.694 1.00 90.19 641 ALA A O 1
ATOM 5021 N N . PRO A 1 642 ? -0.856 -2.460 3.975 1.00 95.56 642 PRO A N 1
ATOM 5022 C CA . PRO A 1 642 ? -1.901 -3.190 3.270 1.00 95.56 642 PRO A CA 1
ATOM 5023 C C . PRO A 1 642 ? -3.250 -3.012 3.972 1.00 95.56 642 PRO A C 1
ATOM 5025 O O . PRO A 1 642 ? -3.308 -2.885 5.196 1.00 95.56 642 PRO A O 1
ATOM 5028 N N . ASP A 1 643 ? -4.330 -3.018 3.199 1.00 97.88 643 ASP A N 1
ATOM 5029 C CA . ASP A 1 643 ? -5.707 -3.079 3.691 1.00 97.88 643 ASP A CA 1
ATOM 5030 C C . ASP A 1 643 ? -6.519 -3.958 2.749 1.00 97.88 643 ASP A C 1
ATOM 5032 O O . ASP A 1 643 ? -6.533 -3.715 1.538 1.00 97.88 643 ASP A O 1
ATOM 5036 N N . MET A 1 644 ? -7.168 -4.978 3.302 1.00 98.19 644 MET A N 1
ATOM 5037 C CA . MET A 1 644 ? -7.939 -5.959 2.554 1.00 98.19 644 MET A CA 1
ATOM 5038 C C . MET A 1 644 ? -9.436 -5.810 2.809 1.00 98.19 644 MET A C 1
ATOM 5040 O O . MET A 1 644 ? -9.890 -5.568 3.923 1.00 98.19 644 MET A O 1
ATOM 5044 N N . THR A 1 645 ? -10.234 -6.014 1.766 1.00 98.00 645 THR A N 1
ATOM 5045 C CA . THR A 1 645 ? -11.694 -6.117 1.862 1.00 98.00 645 THR A CA 1
ATOM 5046 C C . THR A 1 645 ? -12.154 -7.298 1.024 1.00 98.00 645 THR A C 1
ATOM 5048 O O . THR A 1 645 ? -11.950 -7.318 -0.190 1.00 98.00 645 THR A O 1
ATOM 5051 N N . TYR A 1 646 ? -12.776 -8.289 1.668 1.00 98.00 646 TYR A N 1
ATOM 5052 C CA . TYR A 1 646 ? -13.468 -9.354 0.952 1.00 98.00 646 TYR A CA 1
ATOM 5053 C C . TYR A 1 646 ? -14.865 -8.869 0.582 1.00 98.00 646 TYR A C 1
ATOM 5055 O O . TYR A 1 646 ? -15.712 -8.676 1.452 1.00 98.00 646 TYR A O 1
ATOM 5063 N N . MET A 1 647 ? -15.060 -8.599 -0.703 1.00 97.94 647 MET A N 1
ATOM 5064 C CA . MET A 1 647 ? -16.265 -7.972 -1.224 1.00 97.94 647 MET A CA 1
ATOM 5065 C C . MET A 1 647 ? -17.420 -8.972 -1.313 1.00 97.94 647 MET A C 1
ATOM 5067 O O . MET A 1 647 ? -17.227 -10.172 -1.521 1.00 97.94 647 MET A O 1
ATOM 5071 N N . SER A 1 648 ? -18.642 -8.454 -1.247 1.00 96.75 648 SER A N 1
ATOM 5072 C CA . SER A 1 648 ? -19.898 -9.207 -1.321 1.00 96.75 648 SER A CA 1
ATOM 5073 C C . SER A 1 648 ? -20.070 -10.029 -2.607 1.00 96.75 648 SER A C 1
ATOM 5075 O O . SER A 1 648 ? -20.783 -11.030 -2.610 1.00 96.75 648 SER A O 1
ATOM 5077 N N . ASN A 1 649 ? -19.386 -9.655 -3.694 1.00 96.25 649 ASN A N 1
ATOM 5078 C CA . ASN A 1 649 ? -19.367 -10.380 -4.971 1.00 96.25 649 ASN A CA 1
ATOM 5079 C C . ASN A 1 649 ? -18.321 -11.524 -5.023 1.00 96.25 649 ASN A C 1
ATOM 5081 O O . ASN A 1 649 ? -18.143 -12.167 -6.065 1.00 96.25 649 ASN A O 1
ATOM 5085 N N . GLY A 1 650 ? -17.620 -11.783 -3.914 1.00 96.56 650 GLY A N 1
ATOM 5086 C CA . GLY A 1 650 ? -16.613 -12.835 -3.777 1.00 96.56 650 GLY A CA 1
ATOM 5087 C C . GLY A 1 650 ? -15.213 -12.458 -4.268 1.00 96.56 650 GLY A C 1
ATOM 5088 O O . GLY A 1 650 ? -14.349 -13.334 -4.321 1.00 96.56 650 GLY A O 1
ATOM 5089 N N . VAL A 1 651 ? -14.977 -11.191 -4.624 1.00 98.25 651 VAL A N 1
ATOM 5090 C CA . VAL A 1 651 ? -13.653 -10.664 -4.988 1.00 98.25 651 VAL A CA 1
ATOM 5091 C C . VAL A 1 651 ? -12.925 -10.195 -3.728 1.00 98.25 651 VAL A C 1
ATOM 5093 O O . VAL A 1 651 ? -13.490 -9.487 -2.898 1.00 98.25 651 VAL A O 1
ATOM 5096 N N . LEU A 1 652 ? -11.653 -10.557 -3.579 1.00 98.69 652 LEU A N 1
ATOM 5097 C CA . LEU A 1 652 ? -10.785 -9.974 -2.558 1.00 98.69 652 LEU A CA 1
ATOM 5098 C C . LEU A 1 652 ? -10.070 -8.758 -3.145 1.00 98.69 652 LEU A C 1
ATOM 5100 O O . LEU A 1 652 ? -9.337 -8.896 -4.117 1.00 98.69 652 LEU A O 1
ATOM 5104 N N . ALA A 1 653 ? -10.251 -7.587 -2.545 1.00 98.56 653 ALA A N 1
ATOM 5105 C CA . ALA A 1 653 ? -9.485 -6.390 -2.868 1.00 98.56 653 ALA A CA 1
ATOM 5106 C C . ALA A 1 653 ? -8.381 -6.175 -1.831 1.00 98.56 653 ALA A C 1
ATOM 5108 O O . ALA A 1 653 ? -8.611 -6.379 -0.638 1.00 98.56 653 ALA A O 1
ATOM 5109 N N . CYS A 1 654 ? -7.207 -5.726 -2.272 1.00 98.19 654 CYS A N 1
ATOM 5110 C CA . CYS A 1 654 ? -6.129 -5.291 -1.391 1.00 98.19 654 CYS A CA 1
ATOM 5111 C C . CYS A 1 654 ? -5.558 -3.969 -1.891 1.00 98.19 654 CYS A C 1
ATOM 5113 O O . CYS A 1 654 ? -5.010 -3.901 -2.991 1.00 98.19 654 CYS A O 1
ATOM 5115 N N . SER A 1 655 ? -5.670 -2.921 -1.077 1.00 97.44 655 SER A N 1
ATOM 5116 C CA . SER A 1 655 ? -4.899 -1.698 -1.288 1.00 97.44 655 SER A CA 1
ATOM 5117 C C . SER A 1 655 ? -3.571 -1.789 -0.567 1.00 97.44 655 SER A C 1
ATOM 5119 O O . SER A 1 655 ? -3.484 -2.413 0.490 1.00 97.44 655 SER A O 1
ATOM 5121 N N . TYR A 1 656 ? -2.555 -1.161 -1.129 1.00 94.75 656 TYR A N 1
ATOM 5122 C CA . TYR A 1 656 ? -1.258 -1.017 -0.494 1.00 94.75 656 TYR A CA 1
ATOM 5123 C C . TYR A 1 656 ? -0.554 0.206 -1.068 1.00 94.75 656 TYR A C 1
ATOM 5125 O O . TYR A 1 656 ? -1.042 0.928 -1.935 1.00 94.75 656 TYR A O 1
ATOM 5133 N N . GLY A 1 657 ? 0.607 0.473 -0.522 1.00 90.25 657 GLY A N 1
ATOM 5134 C CA . GLY A 1 657 ? 1.216 1.769 -0.505 1.00 90.25 657 GLY A CA 1
ATOM 5135 C C . GLY A 1 657 ? 2.721 1.683 -0.569 1.00 90.25 657 GLY A C 1
ATOM 5136 O O . GLY A 1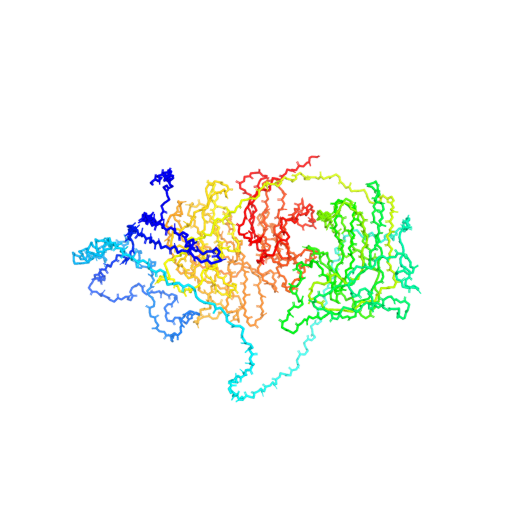 657 ? 3.329 0.682 -0.184 1.00 90.25 657 GLY A O 1
ATOM 5137 N N . ARG A 1 658 ? 3.319 2.795 -0.994 1.00 84.38 658 ARG A N 1
ATOM 5138 C CA . ARG A 1 658 ? 4.752 2.966 -1.218 1.00 84.38 658 ARG A CA 1
ATOM 5139 C C . ARG A 1 658 ? 5.294 1.927 -2.199 1.00 84.38 658 ARG A C 1
ATOM 5141 O O . ARG A 1 658 ? 5.591 0.811 -1.792 1.00 84.38 658 ARG A O 1
ATOM 5148 N N . PRO A 1 659 ? 5.528 2.322 -3.448 1.00 67.50 659 PRO A N 1
ATOM 5149 C CA . PRO A 1 659 ? 5.930 3.683 -3.772 1.00 67.50 659 PRO A CA 1
ATOM 5150 C C . PRO A 1 659 ? 4.853 4.596 -4.375 1.00 67.50 659 PRO A C 1
ATOM 5152 O O . PRO A 1 659 ? 5.028 5.809 -4.424 1.00 67.50 659 PRO A O 1
ATOM 5155 N N . GLY A 1 660 ? 3.737 4.022 -4.800 1.00 86.38 660 GLY A N 1
ATOM 5156 C CA . GLY A 1 660 ? 2.516 4.732 -5.148 1.00 86.38 660 GLY A CA 1
ATOM 5157 C C . GLY A 1 660 ? 1.412 4.383 -4.162 1.00 86.38 660 GLY A C 1
ATOM 5158 O O . GLY A 1 660 ? 1.666 3.829 -3.094 1.00 86.38 660 GLY A O 1
ATOM 5159 N N . SER A 1 661 ? 0.187 4.735 -4.520 1.00 92.31 661 SER A N 1
ATOM 5160 C CA . SER A 1 661 ? -1.014 4.192 -3.885 1.00 92.31 661 SER A CA 1
ATOM 5161 C C . SER A 1 661 ? -1.604 3.183 -4.864 1.00 92.31 661 SER A C 1
ATOM 5163 O O . SER A 1 661 ? -1.865 3.553 -6.010 1.00 92.31 661 SER A O 1
ATOM 5165 N N . HIS A 1 662 ? -1.764 1.940 -4.435 1.00 93.88 662 HIS A N 1
ATOM 5166 C CA . HIS A 1 662 ? -1.985 0.783 -5.295 1.00 93.88 662 HIS A CA 1
ATOM 5167 C C . HIS A 1 662 ? -3.213 -0.008 -4.869 1.00 93.88 662 HIS A C 1
ATOM 5169 O O . HIS A 1 662 ? -3.605 -0.001 -3.701 1.00 93.88 662 HIS A O 1
ATOM 5175 N N . LEU A 1 663 ? -3.802 -0.713 -5.827 1.00 96.00 663 LEU A N 1
ATOM 5176 C CA . LEU A 1 663 ? -4.952 -1.580 -5.636 1.00 96.00 663 LEU A CA 1
ATOM 5177 C C . LEU A 1 663 ? -4.812 -2.822 -6.514 1.00 96.00 663 LEU A C 1
ATOM 5179 O O . LEU A 1 663 ? -4.503 -2.715 -7.698 1.00 96.00 663 LEU A O 1
ATOM 5183 N N . MET A 1 664 ? -5.089 -3.985 -5.940 1.00 95.81 664 MET A N 1
ATOM 5184 C CA . MET A 1 664 ? -5.095 -5.262 -6.648 1.00 95.81 664 MET A CA 1
ATOM 5185 C C . MET A 1 664 ? -6.291 -6.114 -6.237 1.00 95.81 664 MET A C 1
ATOM 5187 O O . MET A 1 664 ? -6.860 -5.923 -5.154 1.00 95.81 664 MET A O 1
ATOM 5191 N N . PHE A 1 665 ? -6.658 -7.067 -7.094 1.00 97.44 665 PHE A N 1
ATOM 5192 C CA . PHE A 1 665 ? -7.817 -7.925 -6.888 1.00 97.44 665 PHE A CA 1
ATOM 5193 C C . PHE A 1 665 ? -7.467 -9.403 -7.030 1.00 97.44 665 PHE A C 1
ATOM 5195 O O . PHE A 1 665 ? -6.657 -9.813 -7.853 1.00 97.44 665 PHE A O 1
ATOM 5202 N N . SER A 1 666 ? -8.130 -10.238 -6.246 1.00 97.00 666 SER A N 1
ATOM 5203 C CA . SER A 1 666 ? -7.995 -11.684 -6.322 1.00 97.00 666 SER A CA 1
ATOM 5204 C C . SER A 1 666 ? -9.363 -12.343 -6.436 1.00 97.00 666 SER A C 1
ATOM 5206 O O . SER A 1 666 ? -10.318 -11.983 -5.742 1.00 97.00 666 SER A O 1
ATOM 5208 N N . LEU A 1 667 ? -9.437 -13.338 -7.320 1.00 96.31 667 LEU A N 1
ATOM 5209 C CA . LEU A 1 667 ? -10.614 -14.185 -7.525 1.00 96.31 667 LEU A CA 1
ATOM 5210 C C . LEU A 1 667 ? -10.518 -15.523 -6.779 1.00 96.31 667 LEU A C 1
ATOM 5212 O O . LEU A 1 667 ? -11.454 -16.317 -6.825 1.00 96.31 667 LEU A O 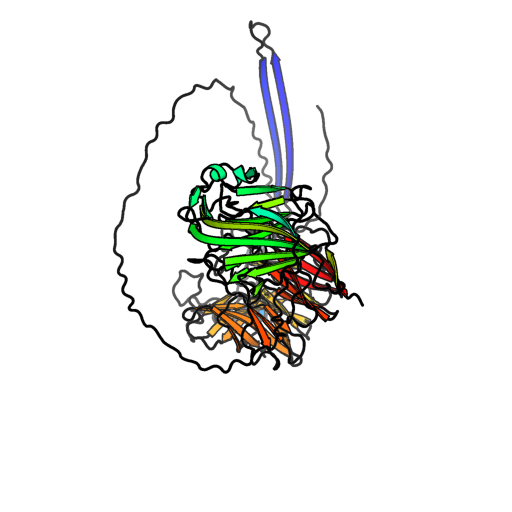1
ATOM 5216 N N . ASP A 1 668 ? -9.398 -15.788 -6.106 1.00 95.69 668 ASP A N 1
ATOM 5217 C CA . ASP A 1 668 ? -9.072 -17.086 -5.511 1.00 95.69 668 ASP A CA 1
ATOM 5218 C C . ASP A 1 668 ? -8.536 -16.970 -4.072 1.00 95.69 668 ASP A C 1
ATOM 5220 O O . ASP A 1 668 ? -7.744 -17.799 -3.616 1.00 95.69 668 ASP A O 1
ATOM 5224 N N . LYS A 1 669 ? -9.031 -15.962 -3.338 1.00 96.44 669 LYS A N 1
ATOM 5225 C CA . LYS A 1 669 ? -8.698 -15.686 -1.926 1.00 96.44 669 LYS A CA 1
ATOM 5226 C C . LYS A 1 669 ? -7.195 -15.440 -1.708 1.00 96.44 669 LYS A C 1
ATOM 5228 O O . LYS A 1 669 ? -6.591 -15.944 -0.759 1.00 96.44 669 LYS A O 1
ATOM 5233 N N . GLY A 1 670 ? -6.604 -14.662 -2.611 1.00 95.38 670 GLY A N 1
ATOM 5234 C CA . GLY A 1 670 ? -5.231 -14.172 -2.544 1.00 95.38 670 GLY A CA 1
ATOM 5235 C C . GLY A 1 670 ? -4.173 -15.181 -2.977 1.00 95.38 670 GLY A C 1
ATOM 5236 O O . GLY A 1 670 ? -2.996 -14.930 -2.748 1.00 95.38 670 GLY A O 1
ATOM 5237 N N . LYS A 1 671 ? -4.541 -16.321 -3.581 1.00 93.75 671 LYS A N 1
ATOM 5238 C CA . LYS A 1 671 ? -3.547 -17.255 -4.146 1.00 93.75 671 LYS A CA 1
ATOM 5239 C C . LYS A 1 671 ? -2.899 -16.673 -5.399 1.00 93.75 671 LYS A C 1
ATOM 5241 O O . LYS A 1 671 ? -1.709 -16.879 -5.618 1.00 93.75 671 LYS A O 1
ATOM 5246 N N . THR A 1 672 ? -3.673 -15.933 -6.183 1.00 91.75 672 THR A N 1
ATOM 5247 C CA . THR A 1 672 ? -3.205 -15.088 -7.274 1.00 91.75 672 THR A CA 1
ATOM 5248 C C . THR A 1 672 ? -3.771 -13.680 -7.119 1.00 91.75 672 THR A C 1
ATOM 5250 O O . THR A 1 672 ? -4.915 -13.487 -6.697 1.00 91.75 672 THR A O 1
ATOM 5253 N N . TRP A 1 673 ? -2.947 -12.687 -7.444 1.00 92.12 673 TRP A N 1
ATOM 5254 C CA . TRP A 1 673 ? -3.313 -11.276 -7.464 1.00 92.12 673 TRP A CA 1
ATOM 5255 C C . TRP A 1 673 ? -3.272 -10.802 -8.905 1.00 92.12 673 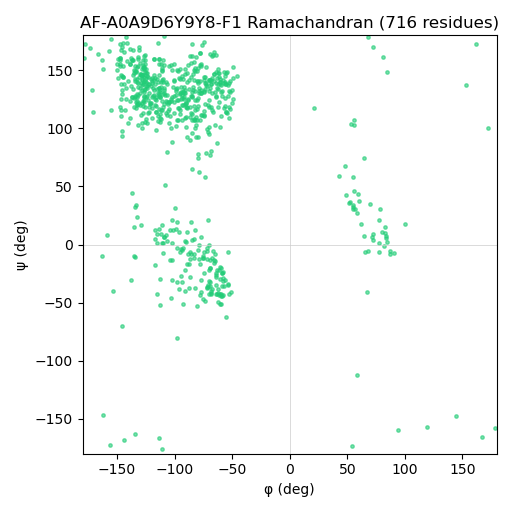TRP A C 1
ATOM 5257 O O . TRP A 1 673 ? -2.190 -10.637 -9.465 1.00 92.12 673 TRP A O 1
ATOM 5267 N N . GLY A 1 674 ? -4.452 -10.613 -9.485 1.00 83.88 674 GLY A N 1
ATOM 5268 C CA . GLY A 1 674 ? -4.606 -10.043 -10.814 1.00 83.88 674 GLY A CA 1
ATOM 5269 C C . GLY A 1 674 ? -5.184 -8.635 -10.774 1.00 83.88 674 GLY A C 1
ATOM 5270 O O . GLY A 1 674 ? -5.519 -8.097 -9.718 1.00 83.88 674 GLY A O 1
ATOM 5271 N N . TYR A 1 675 ? -5.338 -8.032 -11.951 1.00 89.94 675 TYR A N 1
ATOM 5272 C CA . TYR A 1 675 ? -5.999 -6.727 -12.115 1.00 89.94 675 TYR A CA 1
ATOM 5273 C C . TYR A 1 675 ? -5.389 -5.625 -11.238 1.00 89.94 675 TYR A C 1
ATOM 5275 O O . TYR A 1 675 ? -6.050 -5.015 -10.398 1.00 89.94 675 TYR A O 1
ATOM 5283 N N . HIS A 1 676 ? -4.097 -5.385 -11.419 1.00 91.75 676 HIS A N 1
ATOM 5284 C CA . HIS A 1 676 ? -3.373 -4.374 -10.660 1.00 91.75 676 HIS A CA 1
ATOM 5285 C C . HIS A 1 676 ? -3.583 -2.969 -11.207 1.00 91.75 676 HIS A C 1
ATOM 5287 O O . HIS A 1 676 ? -3.588 -2.739 -12.419 1.00 91.75 676 HIS A O 1
ATOM 5293 N N . HIS A 1 677 ? -3.705 -2.016 -10.291 1.00 91.50 677 HIS A N 1
ATOM 5294 C CA . HIS A 1 677 ? -3.920 -0.612 -10.587 1.00 91.50 677 HIS A CA 1
ATOM 5295 C C . HIS A 1 677 ? -3.077 0.268 -9.671 1.00 91.50 677 HIS A C 1
ATOM 5297 O O . HIS A 1 677 ? -3.235 0.262 -8.451 1.00 91.50 677 HIS A O 1
ATOM 5303 N N . VAL A 1 678 ? -2.251 1.118 -10.274 1.00 91.00 678 VAL A N 1
ATOM 5304 C CA . VAL A 1 678 ? -1.659 2.253 -9.566 1.00 91.00 678 VAL A CA 1
ATOM 5305 C C . VAL A 1 678 ? -2.658 3.404 -9.601 1.00 91.00 678 VAL A C 1
ATOM 5307 O O . VAL A 1 678 ? -2.942 3.965 -10.658 1.00 91.00 678 VAL A O 1
ATOM 5310 N N . ILE A 1 679 ? -3.203 3.748 -8.438 1.00 92.44 679 ILE A N 1
ATOM 5311 C CA . ILE A 1 679 ? -4.178 4.829 -8.259 1.00 92.44 679 ILE A CA 1
ATOM 5312 C C . ILE A 1 679 ? -3.489 6.195 -8.278 1.00 92.44 679 ILE A C 1
ATOM 5314 O O . ILE A 1 679 ? -3.992 7.149 -8.865 1.00 92.44 679 ILE A O 1
ATOM 5318 N N . SER A 1 680 ? -2.320 6.299 -7.645 1.00 90.25 680 SER A N 1
ATOM 5319 C CA . SER A 1 680 ? -1.535 7.535 -7.617 1.00 90.25 680 SER A CA 1
ATOM 5320 C C . SER A 1 680 ? -0.045 7.226 -7.630 1.00 90.25 680 SER A C 1
ATOM 5322 O O . SER A 1 680 ? 0.448 6.463 -6.801 1.00 90.25 680 SER A O 1
ATOM 5324 N N . ASP A 1 681 ? 0.677 7.873 -8.546 1.00 87.94 681 ASP A N 1
ATOM 5325 C CA . ASP A 1 681 ? 2.141 7.851 -8.634 1.00 87.94 681 ASP A CA 1
ATOM 5326 C C . ASP A 1 681 ? 2.800 8.973 -7.809 1.00 87.94 681 ASP A C 1
ATOM 5328 O O . ASP A 1 681 ? 4.018 9.169 -7.872 1.00 87.94 681 ASP A O 1
ATOM 5332 N N . LYS A 1 682 ? 2.000 9.777 -7.095 1.00 88.62 682 LYS A N 1
ATOM 5333 C CA . LYS A 1 682 ? 2.475 10.929 -6.324 1.00 88.62 682 LYS A CA 1
ATOM 5334 C C . LYS A 1 682 ? 3.058 10.492 -4.985 1.00 88.62 682 LYS A C 1
ATOM 5336 O O . LYS A 1 682 ? 2.643 9.495 -4.399 1.00 88.62 682 LYS A O 1
ATOM 5341 N N . ASN A 1 683 ? 3.995 11.296 -4.491 1.00 82.44 683 ASN A N 1
ATOM 5342 C CA . ASN A 1 683 ? 4.644 11.069 -3.206 1.00 82.44 683 ASN A CA 1
ATOM 5343 C C . ASN A 1 683 ? 3.748 11.551 -2.053 1.00 82.44 683 ASN A C 1
ATOM 5345 O O . ASN A 1 683 ? 3.148 12.623 -2.133 1.00 82.44 683 ASN A O 1
ATOM 5349 N N . GLY A 1 684 ? 3.726 10.787 -0.966 1.00 83.38 684 GLY A N 1
ATOM 5350 C CA . GLY A 1 684 ? 3.134 11.127 0.328 1.00 83.38 684 GLY A CA 1
ATOM 5351 C C . GLY A 1 684 ? 3.699 10.192 1.397 1.00 83.38 684 GLY A C 1
ATOM 5352 O O . GLY A 1 684 ? 4.841 9.739 1.280 1.00 83.38 684 GLY A O 1
ATOM 5353 N N . PHE A 1 685 ? 2.908 9.838 2.414 1.00 87.31 685 PHE A N 1
ATOM 5354 C CA . PHE A 1 685 ? 3.197 8.584 3.121 1.00 87.31 685 PHE A CA 1
ATOM 5355 C C . PHE A 1 685 ? 2.777 7.383 2.278 1.00 87.31 685 PHE A C 1
ATOM 5357 O O . PHE A 1 685 ? 3.363 6.316 2.464 1.00 87.31 685 PHE A O 1
ATOM 5364 N N . ASN A 1 686 ? 1.823 7.588 1.360 1.00 90.00 686 ASN A N 1
ATOM 5365 C CA . ASN A 1 686 ? 1.214 6.588 0.496 1.00 90.00 686 ASN A CA 1
ATOM 5366 C C . ASN A 1 686 ? 0.521 5.495 1.310 1.00 90.00 686 ASN A C 1
ATOM 5368 O O . ASN A 1 686 ? 0.595 4.329 0.959 1.00 90.00 686 ASN A O 1
ATOM 5372 N N . TYR A 1 687 ? -0.119 5.859 2.418 1.00 93.94 687 TYR A N 1
ATOM 5373 C CA . TYR A 1 687 ? -0.980 4.929 3.148 1.00 93.94 687 TYR A CA 1
ATOM 5374 C C . TYR A 1 687 ? -2.364 4.937 2.515 1.00 93.94 687 TYR A C 1
ATOM 5376 O O . TYR A 1 687 ? -2.831 5.969 2.022 1.00 93.94 687 TYR A O 1
ATOM 5384 N N . THR A 1 688 ? -3.009 3.778 2.544 1.00 95.69 688 THR A N 1
ATOM 5385 C CA . THR A 1 688 ? -4.266 3.524 1.849 1.00 95.69 688 THR A CA 1
ATOM 5386 C C . THR A 1 688 ? -5.269 2.867 2.787 1.00 95.69 688 THR A C 1
ATOM 5388 O O . THR A 1 688 ? -4.892 2.195 3.752 1.00 95.69 688 THR A O 1
ATOM 5391 N N . ALA A 1 689 ? -6.553 3.059 2.500 1.00 97.25 689 ALA A N 1
ATOM 5392 C CA . ALA A 1 689 ? -7.628 2.318 3.139 1.00 97.25 689 ALA A CA 1
ATOM 5393 C C . ALA A 1 689 ? -8.767 2.049 2.155 1.00 97.25 689 ALA A C 1
ATOM 5395 O O . ALA A 1 689 ? -9.080 2.904 1.321 1.00 97.25 689 ALA A O 1
ATOM 5396 N N . ILE A 1 690 ? -9.397 0.879 2.273 1.00 98.31 690 ILE A N 1
ATOM 5397 C CA . ILE A 1 690 ? -10.505 0.460 1.408 1.00 98.31 690 ILE A CA 1
ATOM 5398 C C . ILE A 1 690 ? -11.655 -0.138 2.208 1.00 98.31 690 ILE A C 1
ATOM 5400 O O . ILE A 1 690 ? -11.431 -0.895 3.145 1.00 98.31 690 ILE A O 1
ATOM 5404 N N . ARG A 1 691 ? -12.898 0.163 1.821 1.00 98.19 691 ARG A N 1
ATOM 5405 C CA . ARG A 1 691 ? -14.099 -0.551 2.292 1.00 98.19 691 ARG A CA 1
ATOM 5406 C C . ARG A 1 691 ? -15.131 -0.647 1.179 1.00 98.19 691 ARG A C 1
ATOM 5408 O O . ARG A 1 691 ? -15.278 0.286 0.391 1.00 98.19 691 ARG A O 1
ATOM 5415 N N . GLU A 1 692 ? -15.855 -1.759 1.122 1.00 98.00 692 GLU A N 1
ATOM 5416 C CA . GLU A 1 692 ? -17.021 -1.894 0.251 1.00 98.00 692 GLU A CA 1
ATOM 5417 C C . GLU A 1 692 ? -18.177 -1.099 0.863 1.00 98.00 692 GLU A C 1
ATOM 5419 O O . GLU A 1 692 ? -18.670 -1.443 1.927 1.00 98.00 692 GLU A O 1
ATOM 5424 N N . VAL A 1 693 ? -18.580 -0.006 0.215 1.00 97.81 693 VAL A N 1
ATOM 5425 C CA . VAL A 1 693 ? -19.640 0.888 0.727 1.00 97.81 693 VAL A CA 1
ATOM 5426 C C . VAL A 1 693 ? -21.033 0.467 0.265 1.00 97.81 693 VAL A C 1
ATOM 5428 O O . VAL A 1 693 ? -22.035 0.899 0.828 1.00 97.81 693 VAL A O 1
ATOM 5431 N N . ARG A 1 694 ? -21.090 -0.385 -0.762 1.00 95.94 694 ARG A N 1
ATOM 5432 C CA . ARG A 1 694 ? -22.268 -1.117 -1.243 1.00 95.94 694 ARG A CA 1
ATOM 5433 C C . ARG A 1 694 ? -21.820 -2.214 -2.213 1.00 95.94 694 ARG A C 1
ATOM 5435 O O . ARG A 1 694 ? -20.699 -2.114 -2.715 1.00 95.94 694 ARG A O 1
ATOM 5442 N N . PRO A 1 695 ? -22.666 -3.213 -2.528 1.00 97.06 695 PRO A N 1
ATOM 5443 C CA . PRO A 1 695 ? -22.258 -4.353 -3.342 1.00 97.06 695 PRO A CA 1
ATOM 5444 C C . PRO A 1 695 ? -21.551 -3.958 -4.640 1.00 97.06 695 PRO A C 1
ATOM 5446 O O . PRO A 1 695 ? -22.100 -3.211 -5.453 1.00 97.06 695 PRO A O 1
ATOM 5449 N N . GLY A 1 696 ? -20.318 -4.436 -4.808 1.00 97.69 696 GLY A N 1
ATOM 5450 C CA . GLY A 1 696 ? -19.487 -4.172 -5.981 1.00 97.69 696 GLY A CA 1
ATOM 5451 C C . GLY A 1 696 ? -18.828 -2.790 -6.022 1.00 97.69 696 GLY A C 1
ATOM 5452 O O . GLY A 1 696 ? -18.121 -2.517 -6.983 1.00 97.69 696 GLY A O 1
ATOM 5453 N N . ARG A 1 697 ? -19.001 -1.918 -5.019 1.00 98.38 697 ARG A N 1
ATOM 5454 C CA . ARG A 1 697 ? -18.357 -0.592 -4.968 1.00 98.38 697 ARG A CA 1
ATOM 5455 C C . ARG A 1 697 ? -17.459 -0.445 -3.749 1.00 98.38 697 ARG A C 1
ATOM 5457 O O . ARG A 1 697 ? -17.932 -0.387 -2.614 1.00 98.38 697 ARG A O 1
ATOM 5464 N N . LEU A 1 698 ? -16.170 -0.254 -4.003 1.00 98.44 698 LEU A N 1
ATOM 5465 C CA . LEU A 1 698 ? -15.195 0.149 -2.998 1.00 98.44 698 LEU A CA 1
ATOM 5466 C C . LEU A 1 698 ? -15.101 1.671 -2.910 1.00 98.44 698 LEU A C 1
ATOM 5468 O O . LEU A 1 698 ? -15.062 2.366 -3.925 1.00 98.44 698 LEU A O 1
ATOM 5472 N N . LEU A 1 699 ? -14.992 2.177 -1.688 1.00 98.81 699 LEU A N 1
ATOM 5473 C CA . LEU A 1 699 ? -14.384 3.466 -1.403 1.00 98.81 699 LEU A CA 1
ATOM 5474 C C . LEU A 1 699 ? -12.894 3.237 -1.163 1.00 98.81 699 LEU A C 1
ATOM 5476 O O . LEU A 1 699 ? -12.528 2.480 -0.266 1.00 98.81 699 LEU A O 1
ATOM 5480 N N . TYR A 1 700 ? -12.054 3.899 -1.952 1.00 98.69 700 TYR A N 1
ATOM 5481 C CA . TYR A 1 700 ? -10.604 3.880 -1.813 1.00 98.69 700 TYR A CA 1
ATOM 5482 C C . TYR A 1 700 ? -10.128 5.247 -1.333 1.00 98.69 700 TYR A C 1
ATOM 5484 O O . TYR A 1 700 ? -10.479 6.262 -1.934 1.00 98.69 700 TYR A O 1
ATOM 5492 N N . VAL A 1 701 ? -9.318 5.277 -0.275 1.00 98.12 701 VAL A N 1
ATOM 5493 C CA . VAL A 1 701 ? -8.755 6.502 0.306 1.00 98.12 701 VAL A CA 1
ATOM 5494 C C . VAL A 1 701 ? -7.235 6.398 0.358 1.00 98.12 701 VAL A C 1
ATOM 5496 O O . VAL A 1 701 ? -6.703 5.370 0.768 1.00 98.12 701 VAL A O 1
ATOM 5499 N N . HIS A 1 702 ? -6.525 7.461 -0.018 1.00 96.12 702 HIS A N 1
ATOM 5500 C CA . HIS A 1 702 ? -5.065 7.560 0.106 1.00 96.12 702 HIS A CA 1
ATOM 5501 C C . HIS A 1 702 ? -4.630 8.982 0.459 1.00 96.12 702 HIS A C 1
ATOM 5503 O O . HIS A 1 702 ? -5.415 9.919 0.342 1.00 96.12 702 HIS A O 1
ATOM 5509 N N . ASP A 1 703 ? -3.380 9.155 0.892 1.00 93.31 703 ASP A N 1
ATOM 5510 C CA . ASP A 1 703 ? -2.857 10.441 1.378 1.00 93.31 703 ASP A CA 1
ATOM 5511 C C . ASP A 1 703 ? -1.799 11.109 0.485 1.00 93.31 703 ASP A C 1
ATOM 5513 O O . ASP A 1 703 ? -1.086 12.010 0.931 1.00 93.31 703 ASP A O 1
ATOM 5517 N N . ALA A 1 704 ? -1.690 10.687 -0.776 1.00 89.38 704 ALA A N 1
ATOM 5518 C CA . ALA A 1 704 ? -0.632 11.126 -1.683 1.00 89.38 704 ALA A CA 1
ATOM 5519 C C . ALA A 1 704 ? -1.184 11.754 -2.981 1.00 89.38 704 ALA A C 1
ATOM 5521 O O . ALA A 1 704 ? -1.733 11.020 -3.808 1.00 89.38 704 ALA A O 1
ATOM 5522 N N . PRO A 1 705 ? -1.000 13.071 -3.227 1.00 86.00 705 PRO A N 1
ATOM 5523 C CA . PRO A 1 705 ? -0.189 14.033 -2.458 1.00 86.00 705 PRO A CA 1
ATOM 5524 C C . PRO A 1 705 ? -0.934 14.678 -1.274 1.00 86.00 705 PRO A C 1
ATOM 5526 O O . PRO A 1 705 ? -0.344 15.421 -0.492 1.00 86.00 705 PRO A O 1
ATOM 5529 N N . SER A 1 706 ? -2.237 14.440 -1.176 1.00 89.50 706 SER A N 1
ATOM 5530 C CA . SER A 1 706 ? -3.109 14.867 -0.088 1.00 89.50 706 SER A CA 1
ATOM 5531 C C . SER A 1 706 ? -4.176 13.800 0.142 1.00 89.50 706 SER A C 1
ATOM 5533 O O . SER A 1 706 ? -4.300 12.868 -0.652 1.00 89.50 706 SER A O 1
ATOM 5535 N N . LEU A 1 707 ? -4.941 13.925 1.229 1.00 93.25 707 LEU A N 1
ATOM 5536 C CA . LEU A 1 707 ? -6.010 12.984 1.542 1.00 93.25 707 LEU A CA 1
ATOM 5537 C C . LEU A 1 707 ? -7.137 13.068 0.502 1.00 93.25 707 LEU A C 1
ATOM 5539 O O . LEU A 1 707 ? -7.821 14.088 0.385 1.00 93.25 707 LEU A O 1
ATOM 5543 N N . GLN A 1 708 ? -7.317 11.993 -0.255 1.00 95.50 708 GLN A N 1
ATOM 5544 C CA . GLN A 1 708 ? -8.260 11.896 -1.363 1.00 95.50 708 GLN A CA 1
ATOM 5545 C C . GLN A 1 708 ? -9.019 10.578 -1.304 1.00 95.50 708 GLN A C 1
ATOM 5547 O O . GLN A 1 708 ? -8.491 9.567 -0.841 1.00 95.50 708 GLN A O 1
ATOM 5552 N N . ALA A 1 709 ? -10.251 10.609 -1.801 1.00 98.00 709 ALA A N 1
ATOM 5553 C CA . ALA A 1 709 ? -11.097 9.444 -1.973 1.00 98.00 709 ALA A CA 1
ATOM 5554 C C . ALA A 1 709 ? -11.578 9.315 -3.418 1.00 98.00 709 ALA A C 1
ATOM 5556 O O . ALA A 1 709 ? -11.755 10.310 -4.117 1.00 98.00 709 ALA A O 1
ATOM 5557 N N . LEU A 1 710 ? -11.822 8.083 -3.844 1.00 98.56 710 LEU A N 1
ATOM 5558 C CA . LEU A 1 710 ? -12.439 7.734 -5.122 1.00 98.56 710 LEU A CA 1
ATOM 5559 C C . LEU A 1 710 ? -13.267 6.458 -4.967 1.00 98.56 710 LEU A C 1
ATOM 5561 O O . LEU A 1 710 ? -13.068 5.681 -4.030 1.00 98.56 710 LEU A O 1
ATOM 5565 N N . TYR A 1 711 ? -14.186 6.235 -5.902 1.00 98.75 711 TYR A N 1
ATOM 5566 C CA . TYR A 1 711 ? -14.868 4.954 -6.016 1.00 98.75 711 TYR A CA 1
ATOM 5567 C C . TYR A 1 711 ? -14.166 4.038 -7.000 1.00 98.75 711 TYR A C 1
ATOM 5569 O O . TYR A 1 711 ? -13.674 4.483 -8.039 1.00 98.75 711 TYR A O 1
ATOM 5577 N N . VAL A 1 712 ? -14.202 2.748 -6.679 1.00 98.69 712 VAL A N 1
ATOM 5578 C CA . VAL A 1 712 ? -13.816 1.667 -7.579 1.00 98.69 712 VAL A CA 1
ATOM 5579 C C . VAL A 1 712 ? -14.985 0.694 -7.670 1.00 98.69 712 VAL A C 1
ATOM 5581 O O . VAL A 1 712 ? -15.300 -0.004 -6.707 1.00 98.69 712 VAL A O 1
ATOM 5584 N N . ASP A 1 713 ? -15.657 0.690 -8.817 1.00 98.50 713 ASP A N 1
ATOM 5585 C CA . ASP A 1 713 ? -16.709 -0.269 -9.143 1.00 98.50 713 ASP A CA 1
ATOM 5586 C C . ASP A 1 713 ? -16.073 -1.537 -9.724 1.00 98.50 713 ASP A C 1
ATOM 5588 O O . ASP A 1 713 ? -15.286 -1.459 -10.670 1.00 98.50 713 ASP A O 1
ATOM 5592 N N . VAL A 1 714 ? -16.412 -2.691 -9.153 1.00 98.25 714 VAL A N 1
ATOM 5593 C CA . VAL A 1 714 ? -15.835 -4.006 -9.447 1.00 98.25 714 VAL A CA 1
ATOM 5594 C C . VAL A 1 714 ? -16.957 -4.972 -9.808 1.00 98.25 714 VAL A C 1
ATOM 5596 O O . VAL A 1 714 ? -17.706 -5.452 -8.954 1.00 98.25 714 VAL A O 1
ATOM 5599 N N . GLU A 1 715 ? -17.057 -5.279 -11.093 1.00 97.06 715 GLU A N 1
ATOM 5600 C CA . GLU A 1 715 ? -18.043 -6.196 -11.655 1.00 97.06 715 GLU A CA 1
ATOM 5601 C C . GLU A 1 715 ? -17.346 -7.485 -12.096 1.00 97.06 715 GLU A C 1
ATOM 5603 O O . GLU A 1 715 ? -16.316 -7.442 -12.773 1.00 97.06 715 GLU A O 1
ATOM 5608 N N . ARG A 1 716 ? -17.905 -8.642 -11.725 1.00 94.88 716 ARG A N 1
ATOM 5609 C CA . ARG A 1 716 ? -17.460 -9.929 -12.268 1.00 94.88 716 ARG A CA 1
ATOM 5610 C C . ARG A 1 716 ? -18.064 -10.115 -13.651 1.00 94.88 716 ARG A C 1
ATOM 5612 O O . ARG A 1 716 ? -19.264 -9.942 -13.823 1.00 94.88 716 ARG A O 1
ATOM 5619 N N . LEU A 1 717 ? -17.217 -10.464 -14.607 1.00 91.88 717 LEU A N 1
ATOM 5620 C CA . LEU A 1 717 ? -17.624 -10.825 -15.956 1.00 91.88 717 LEU A CA 1
ATOM 5621 C C . LEU A 1 717 ? -17.794 -12.346 -16.004 1.00 91.88 717 LEU A C 1
ATOM 5623 O O . LEU A 1 717 ? -16.941 -13.070 -15.482 1.00 91.88 717 LEU A O 1
ATOM 5627 N N . GLU A 1 718 ? -18.921 -12.794 -16.554 1.00 75.44 718 GLU A N 1
ATOM 5628 C CA . GLU A 1 718 ? -19.248 -14.215 -16.742 1.00 75.44 718 GLU A CA 1
ATOM 5629 C C . GLU A 1 718 ? -18.408 -14.878 -17.838 1.00 75.44 718 GLU A C 1
ATOM 5631 O O . GLU A 1 718 ? -18.121 -14.212 -18.864 1.00 75.44 718 GLU A O 1
#

Foldseek 3Di:
DDDDDDDDDDDPDPDWPKDKDKDKDKDKDKAWDPPDPDTGIDMFMWMWIWIWIFTQDPPPDHQDWDFCDDVNHPDLVQFFFPFPQQDDDPLDPDHGGHRDGAPQRVVVVCVVPVVRTHHDPVSVVVVVCVRVVSGDGDTDTDIDGDDDDDDDDDDDDDDDDDDDDDDDDDDDDDDDDDDDDDDDDDPDPDPPPPPPPPQPPPPWDWPDKDQLQDQVVVRVWDKDKDQQVVWDRDPSWIKGWFPDQAIWIKTKDFDADDLQWKKKKKWWKAFADKFFPPPDDPLACPLPPWFQWWKKWDNLFWIWGWDDDQQWIAINHWFIFGDGRHDHIWIWMWIDHDQATWIDINSHTRGRGFNVRPHTDPGSTTMIMTGTRRNTMIGIMITNMITMTIDRDPDDDDDDQKDKDWFDKDFAFFDPDDDCVLAPDNAFDGWAFWAWDDQDPQKIKIKTFGDDDDPFGFIWIWIDSDLPPYTDTQPPSRRDRFHFRDWYQFPVRWIKGWGFKWFDRPVDFQKTKTWIWTADNVSNDIDIGIAIEGDPDRFWGIKGQAHDKDQDPLRKMKTWIWTAGDVAIWIFIWIDPDRRRYTYTQATPDRFHQKEKDDPDQFKIKIWGAPDSFAFIWIWITRGNRNDIDPTDGDRGDHDHWYWDCAPVRKIKIWGFPPATKIWIDNPNVPDTHDIDRPGNADDRGRKYWDASDHQKIWIWRQGVHTMIMIMGMDGDD

Sequence (718 aa):
MSRSKTPAASAAGFGTGVRDDVKIYNLDIKRSLRFLPVPASVQVGGALKDQDRDKDYPNAGGWSYTYQGLNGDQSSAPYVAQIYANQKTMFSNGDRNVPWLSPARTFQAWMANPALFTITPAQLVTKYKNSVGGRQALTDKGLFREPPAMATPLLLTTRRRFFPPASKLKSRSMLPNLISLSILAGLQLANTHPALGQGIKDDSQWVLTYDGKASPLEQGWIPVGELAANARMDGGALRMIDDSSEAMGAYRMRWTPDPAKEVVVEARVRVEAITAPTGTKIEGQWPSRGWPGCLIVSDGKHQGGLVLRPDRISTFFDRVAMMDARTDFHTYRLVIRGKDMSIYVDGERKILGEGAFWKPADTPEAFIQFGSNSPSLMGETYWSSVKLGIRKVQEKTEPPRLRITISEPWVIPALPPGNPYMRPFDNIRPNSRPYLYDLGRGLLLMSVAQGNDAVVEPYGVLKSTDEGKTWAPVRDMQYKMFVPLPMIRLPDNNILGISRENVSYDREKGVFVGMTFRFDEATQTFTMGENLIRVPDEKMVLIVFDRDIFVLGNGEMLASVYGYGGSGHRAMLLRSTDKGLTWNHFSTLGARDEPSVVRFSETEMMAVLRVRHWKPMEQIWSNDGGKTWSPPVIMEEGSVAPDMTYMSNGVLACSYGRPGSHLMFSLDKGKTWGYHHVISDKNGFNYTAIREVRPGRLLYVHDAPSLQALYVDVERLE

Secondary structure (DSSP, 8-state):
---PPPPP------S--EEEEEEEEEEEEEEEETTSSS-EEEEEEEEEEEEEEEE--TTTT---PEE--BTTB--SGGGB-TTTTT---TT--SPS----B-HHHHHHHHHH-GGGEE--HHHHHHHHHHHHHT-------EE--PPPP-------------------------------------------------------EEEEEE-SSS-GGGGTPEEESGGGGG-EEETTEEEEEE--SS--EEEEEE----TTEEEEEEEEEEEEEEE--TT--STT--S-SS-SSEEEEE-SSEEEEEEEETTEEE-SSSBEEE---SSS-EEEEEEEETTEEEEEETTEEEE--TT-S-EEPSSSS-EEEEEE--SS-EEEEEEEEEEEEEEE--S-PPPPSEEEEEPPPEEPPPPPP--GGG-S-S-PPPPEEEEEEE-STT-EEEEEE-SSS-SS--EEEEEESSTTSS-EEPTTGGG-SS-EEEEEE-TTS-EEEEESEEEE-TTSTTEEEEEEEEE-TTSS-EEEEEEEEE-S-TTEEEEEEEEEEEE-TTS-EEEEEEEEETTEEEEEEEEESSTTSEEEEEEEEES-EEEEEEESSSS-EEEEEE-STTPPPEEEEESSSSSS-PPPEEPSB-SEEEEEEE-TTSPEEEEEESSSEEEEEESSTTSS-EEEEEEE-S-S---EEEEEEETTEEEEEE-SSS-EEEEEEEEE--

pLDDT: mean 78.33, std 23.22, range [20.94, 98.81]